Protein AF-A0AAN6V1J6-F1 (afdb_monomer_lite)

pLDDT: mean 75.25, std 19.44, range [23.47, 97.19]

Foldseek 3Di:
DDPVVVQVVVCVVPVDNDDDPDPDDDDDDDDDDDDDDDDDDDDDDDDDDDDDDDDDDDPPDDQFQAADPPDPLHHHPVVLLQLLQLLLLLLLVLLVVLVPDPQQFFPPPLQALQLLFDFFFFDDPDAFPDFFWWKWWFKWFWDDLCVVVPPPDDDDPPDPPDPPRIDTFAMDTFGFWDQDAFAAEEDPPDDQPPSHNCSQLQACLVLLQADAFADAFFADAAAPVPDDPDDPQEDEAEDEQPQDLLLNLQSRQSQDQDGRHHDDDPGGITGLLNYYHDDSRHYHYYYHPPDRPDDPDRDHDDDLVVVLVSSLSVCQFQVQLDGDPRHHRNNNLSVLLSLCRNLCVVVVHRFYGYDNDRRHTDPDDDDPDDDPRSVSSVVCSVCVSRSCSQSSGNLLLLQLQVLLQAFAPAALLSLLSNLVSSCVNVVPVDDLSSVLSSSCQFASSSSSNVSSDSNGHDPVLVNQQSNVCSQAVASDPPPDRSNQHDLVSCSGRVHARALLNDFQDDAPAPDDQADWAFLQNLLNLVVSVVSHPPLSSNAHYGHGDTDGPVPHDPVSNSCRNHGIGMGTAWMWIWHFDDADPVGTDTDIDTGRTDCVVPVDHDPPRDGPSDRRRDDDDSDDDDRRGRNSSLVNSLSSQVSPPDHDVCNVVDPSNVVVVVVVVD

Secondary structure (DSSP, 8-state):
--HHHHHHHHHHHH----------PPP--PPPP---PPPPP---------------------SB----SS-TTS--HHHHHHHHHHHHHHHHHHHHHHHHS-TT-PPTTTT-GGGG-SSPPPPPSS--SSSSEEEEEEEEE---TTGGG--SSPPPTT-----TTEEE---EEEE--BSS-EEEEEES-PPP-TT-HHHHHTTTHHHHH----SS---PPPEEGGG-PPP-TTEEEEE--TTS-HHHHHHHHHHT-SS-SS--SSSS--B-TT-EEE-SS-EEEEEE-SS-----SSPPPPPPHHHHHHHHHHHHHHTTSS---TTS--HHHHHHHHHHHHHHHHHTTPPPEEEPP---PPP---S-SS--STHHHHHHHHHTHHHHHHHHT-HHHHHHHHHTTS--TT-BGGGHHHHHHHHHHHHTT--SHHHHHHHHHHH-HHHHHHHHHHHHHS-HHHHHHHHHHHHHHS-SSTTS--S----HHHHHHHT---STTSSPP-S---TT-TTPEEEHHHHHHHHHHHTTT-TTGGG--SBPPSEEEGGGS-GGGHHHHHH----EEEEEEEEEEEEEETTEEEEEEEEE--HHHHHS----S-----------S--PPP---BSHHHHHHHHHHHHT-SSPPTTTTTSHHHHHHHHHTT-

Structure (mmCIF, N/CA/C/O backbone):
data_AF-A0AAN6V1J6-F1
#
_entry.id   AF-A0AAN6V1J6-F1
#
loop_
_atom_site.group_PDB
_atom_site.id
_atom_site.type_symbol
_atom_site.label_atom_id
_atom_site.label_alt_id
_atom_site.label_comp_id
_atom_site.label_asym_id
_atom_site.label_entity_id
_atom_site.label_seq_id
_atom_site.pdbx_PDB_ins_code
_atom_site.Cartn_x
_atom_site.Cartn_y
_atom_site.Cartn_z
_atom_site.occupancy
_atom_site.B_iso_or_equiv
_atom_site.auth_seq_id
_atom_site.auth_comp_id
_atom_site.auth_asym_id
_atom_site.auth_atom_id
_atom_site.pdbx_PDB_model_num
ATOM 1 N N . MET A 1 1 ? 39.664 -18.965 8.894 1.00 41.34 1 MET A N 1
ATOM 2 C CA . MET A 1 1 ? 38.906 -19.514 7.747 1.00 41.34 1 MET A CA 1
ATOM 3 C C . MET A 1 1 ? 37.528 -19.927 8.242 1.00 41.34 1 MET A C 1
ATOM 5 O O . MET A 1 1 ? 37.391 -20.153 9.440 1.00 41.34 1 MET A O 1
ATOM 9 N N . ASP A 1 2 ? 36.512 -19.949 7.377 1.00 45.25 2 ASP A N 1
ATOM 10 C CA . ASP A 1 2 ? 35.140 -20.309 7.770 1.00 45.25 2 ASP A CA 1
ATOM 11 C C . ASP A 1 2 ? 35.045 -21.827 8.046 1.00 45.25 2 ASP A C 1
ATOM 13 O O . ASP A 1 2 ? 35.352 -22.606 7.140 1.00 45.25 2 ASP A O 1
ATOM 17 N N . PRO A 1 3 ? 34.606 -22.280 9.239 1.00 42.19 3 PRO A N 1
ATOM 18 C CA . PRO A 1 3 ? 34.420 -23.705 9.524 1.00 42.19 3 PRO A CA 1
ATOM 19 C C . PRO A 1 3 ? 33.418 -24.401 8.583 1.00 42.19 3 PRO A C 1
ATOM 21 O O . PRO A 1 3 ? 33.482 -25.619 8.425 1.00 42.19 3 PRO A O 1
ATOM 24 N N . ARG A 1 4 ? 32.526 -23.663 7.904 1.00 46.84 4 ARG A N 1
ATOM 25 C CA . ARG A 1 4 ? 31.667 -24.224 6.845 1.00 46.84 4 ARG A CA 1
ATOM 26 C C . ARG A 1 4 ? 32.452 -24.610 5.594 1.00 46.84 4 ARG A C 1
ATOM 28 O O . ARG A 1 4 ? 32.089 -25.572 4.927 1.00 46.84 4 ARG A O 1
ATOM 35 N N . HIS A 1 5 ? 33.528 -23.890 5.277 1.00 54.06 5 HIS A N 1
ATOM 36 C CA . HIS A 1 5 ? 34.354 -24.180 4.107 1.00 54.06 5 HIS A CA 1
ATOM 37 C C . HIS A 1 5 ? 35.107 -25.507 4.281 1.00 54.06 5 HIS A C 1
ATOM 39 O O . HIS A 1 5 ? 35.110 -26.336 3.375 1.00 54.06 5 HIS A O 1
ATOM 45 N N . GLU A 1 6 ? 35.648 -25.770 5.476 1.00 60.19 6 GLU A N 1
ATOM 46 C CA . GLU A 1 6 ? 36.253 -27.071 5.799 1.00 60.19 6 GLU A CA 1
ATOM 47 C C . GLU A 1 6 ? 35.223 -28.211 5.824 1.00 60.19 6 GLU A C 1
ATOM 49 O O . GLU A 1 6 ? 35.531 -29.305 5.360 1.00 60.19 6 GLU A O 1
ATOM 54 N N . GLN A 1 7 ? 33.989 -27.968 6.285 1.00 56.66 7 GLN A N 1
ATOM 55 C CA . GLN A 1 7 ? 32.904 -28.961 6.218 1.00 56.66 7 GLN A CA 1
ATOM 56 C C . GLN A 1 7 ? 32.534 -29.328 4.774 1.00 56.66 7 GLN A C 1
ATOM 58 O O . GLN A 1 7 ? 32.394 -30.510 4.466 1.00 56.66 7 GLN A O 1
ATOM 63 N N . ILE A 1 8 ? 32.424 -28.338 3.882 1.00 54.94 8 ILE A N 1
ATOM 64 C CA . ILE A 1 8 ? 32.158 -28.561 2.453 1.00 54.94 8 ILE A CA 1
ATOM 65 C C . ILE A 1 8 ? 33.313 -29.347 1.814 1.00 54.94 8 ILE A C 1
ATOM 67 O O . ILE A 1 8 ? 33.073 -30.337 1.127 1.00 54.94 8 ILE A O 1
ATOM 71 N N . LEU A 1 9 ? 34.567 -28.973 2.090 1.00 57.09 9 LEU A N 1
ATOM 72 C CA . LEU A 1 9 ? 35.743 -29.690 1.584 1.00 57.09 9 LEU A CA 1
ATOM 73 C C . LEU A 1 9 ? 35.893 -31.106 2.163 1.00 57.09 9 LEU A C 1
ATOM 75 O O . LEU A 1 9 ? 36.427 -31.979 1.482 1.00 57.09 9 LEU A O 1
ATOM 79 N N . HIS A 1 10 ? 35.437 -31.352 3.394 1.00 54.56 10 HIS A N 1
ATOM 80 C CA . HIS A 1 10 ? 35.396 -32.694 3.973 1.00 54.56 10 HIS A CA 1
ATOM 81 C C . HIS A 1 10 ? 34.345 -33.557 3.269 1.00 54.56 10 HIS A C 1
ATOM 83 O O . HIS A 1 10 ? 34.697 -34.622 2.768 1.00 54.56 10 HIS A O 1
ATOM 89 N N . TRP A 1 11 ? 33.110 -33.060 3.129 1.00 53.00 11 TRP A N 1
ATOM 90 C CA . TRP A 1 11 ? 32.035 -33.758 2.416 1.00 53.00 11 TRP A CA 1
ATOM 91 C C . TRP A 1 11 ? 32.428 -34.107 0.972 1.00 53.00 11 TRP A C 1
ATOM 93 O O . TRP A 1 11 ? 32.285 -35.256 0.571 1.00 53.00 11 TRP A O 1
ATOM 103 N N . ILE A 1 12 ? 33.037 -33.173 0.231 1.00 53.38 12 ILE A N 1
ATOM 104 C CA . ILE A 1 12 ? 33.549 -33.414 -1.133 1.00 53.38 12 ILE A CA 1
ATOM 105 C C . ILE A 1 12 ? 34.603 -34.541 -1.182 1.00 53.38 12 ILE A C 1
ATOM 107 O O . ILE A 1 12 ? 34.749 -35.198 -2.210 1.00 53.38 12 ILE A O 1
ATOM 111 N N . ARG A 1 13 ? 35.356 -34.773 -0.097 1.00 54.16 13 ARG A N 1
ATOM 112 C CA . ARG A 1 13 ? 36.443 -35.770 -0.046 1.00 54.16 13 ARG A CA 1
ATOM 113 C C . ARG A 1 13 ? 36.024 -37.135 0.494 1.00 54.16 13 ARG A C 1
ATOM 115 O O . ARG A 1 13 ? 36.640 -38.122 0.111 1.00 54.16 13 ARG A O 1
ATOM 122 N N . THR A 1 14 ? 35.050 -37.197 1.400 1.00 71.12 14 THR A N 1
ATOM 123 C CA . THR A 1 14 ? 34.636 -38.448 2.070 1.00 71.12 14 THR A CA 1
ATOM 124 C C . THR A 1 14 ? 33.239 -38.917 1.682 1.00 71.12 14 THR A C 1
ATOM 126 O O . THR A 1 14 ? 32.895 -40.063 1.945 1.00 71.12 14 THR A O 1
ATOM 129 N N . ASN A 1 15 ? 32.430 -38.048 1.070 1.00 52.59 15 ASN A N 1
ATOM 130 C CA . ASN A 1 15 ? 30.993 -38.227 0.850 1.00 52.59 15 ASN A CA 1
ATOM 131 C C . ASN A 1 15 ? 30.164 -38.424 2.143 1.00 52.59 15 ASN A C 1
ATOM 133 O O . ASN A 1 15 ? 28.963 -38.679 2.077 1.00 52.59 15 ASN A O 1
ATOM 137 N N . GLU A 1 16 ? 30.768 -38.244 3.325 1.00 47.84 16 GLU A N 1
ATOM 138 C CA . GLU A 1 16 ? 30.107 -38.354 4.628 1.00 47.84 16 GLU A CA 1
ATOM 139 C C . GLU A 1 16 ? 29.673 -36.974 5.144 1.00 47.84 16 GLU A C 1
ATOM 141 O O . GLU A 1 16 ? 30.489 -36.074 5.361 1.00 47.84 16 GLU A O 1
ATOM 146 N N . TYR A 1 17 ? 28.370 -36.796 5.374 1.00 45.81 17 TYR A N 1
ATOM 147 C CA . TYR A 1 17 ? 27.807 -35.536 5.864 1.00 45.81 17 TYR A CA 1
ATOM 148 C C . TYR A 1 17 ? 27.673 -35.528 7.397 1.00 45.81 17 TYR A C 1
ATOM 150 O O . TYR A 1 17 ? 26.637 -35.886 7.960 1.00 45.81 17 TYR A O 1
ATOM 158 N N . ILE A 1 18 ? 28.736 -35.112 8.095 1.00 40.53 18 ILE A N 1
ATOM 159 C CA . ILE A 1 18 ? 28.777 -35.079 9.568 1.00 40.53 18 ILE A CA 1
ATOM 160 C C . ILE A 1 18 ? 28.357 -33.699 10.101 1.00 40.53 18 ILE A C 1
ATOM 162 O O . ILE A 1 18 ? 29.158 -32.763 10.180 1.00 40.53 18 ILE A O 1
ATOM 166 N N . VAL A 1 19 ? 27.104 -33.578 10.550 1.00 38.91 19 VAL A N 1
ATOM 167 C CA . VAL A 1 19 ? 26.598 -32.364 11.218 1.00 38.91 19 VAL A CA 1
ATOM 168 C C . VAL A 1 19 ? 27.124 -32.278 12.657 1.00 38.91 19 VAL A C 1
ATOM 170 O O . VAL A 1 19 ? 26.518 -32.804 13.589 1.00 38.91 19 VAL A O 1
ATOM 173 N N . LYS A 1 20 ? 28.232 -31.560 12.873 1.00 35.00 20 LYS A N 1
ATOM 174 C CA . LYS A 1 20 ? 28.691 -31.206 14.230 1.00 35.00 20 LYS A CA 1
ATOM 175 C C . LYS A 1 20 ? 27.884 -30.033 14.793 1.00 35.00 20 LYS A C 1
ATOM 177 O O . LYS A 1 20 ? 28.165 -28.871 14.502 1.00 35.00 20 LYS A O 1
ATOM 182 N N . THR A 1 21 ? 26.882 -30.330 15.621 1.00 38.94 21 THR A N 1
ATOM 183 C CA . THR A 1 21 ? 26.058 -29.329 16.321 1.00 38.94 21 THR A CA 1
ATOM 184 C C . THR A 1 21 ? 26.722 -28.792 17.596 1.00 38.94 21 THR A C 1
ATOM 186 O O . THR A 1 21 ? 26.161 -28.929 18.683 1.00 38.94 21 THR A O 1
ATOM 189 N N . ASP A 1 22 ? 27.884 -28.143 17.486 1.00 33.00 22 ASP A N 1
ATOM 190 C CA . ASP A 1 22 ? 28.559 -27.536 18.643 1.00 33.00 22 ASP A CA 1
ATOM 191 C C . ASP A 1 22 ? 28.364 -26.018 18.710 1.00 33.00 22 ASP A C 1
ATOM 193 O O . ASP A 1 22 ? 29.147 -25.206 18.215 1.00 33.00 22 ASP A O 1
ATOM 197 N N . TYR A 1 23 ? 27.290 -25.634 19.401 1.00 32.69 23 TYR A N 1
ATOM 198 C CA . TYR A 1 23 ? 27.031 -24.264 19.836 1.00 32.69 23 TYR A CA 1
ATOM 199 C C . TYR A 1 23 ? 27.952 -23.920 21.024 1.00 32.69 23 TYR A C 1
ATOM 201 O O . TYR A 1 23 ? 27.532 -23.922 22.187 1.00 32.69 23 TYR A O 1
ATOM 209 N N . VAL A 1 24 ? 29.226 -23.622 20.754 1.00 28.81 24 VAL A N 1
ATOM 210 C CA . VAL A 1 24 ? 30.141 -23.117 21.789 1.00 28.81 24 VAL A CA 1
ATOM 211 C C . VAL A 1 24 ? 29.635 -21.752 22.259 1.00 28.81 24 VAL A C 1
ATOM 213 O O . VAL A 1 24 ? 29.665 -20.765 21.525 1.00 28.81 24 VAL A O 1
ATOM 216 N N . LYS A 1 25 ? 29.138 -21.693 23.501 1.00 29.94 25 LYS A N 1
ATOM 217 C CA . LYS A 1 25 ? 28.739 -20.435 24.147 1.00 29.94 25 LYS A CA 1
ATOM 218 C C . LYS A 1 25 ? 29.939 -19.476 24.178 1.00 29.94 25 LYS A C 1
ATOM 220 O O . LYS A 1 25 ? 30.957 -19.857 24.761 1.00 29.94 25 LYS A O 1
ATOM 225 N N . PRO A 1 26 ? 29.824 -18.230 23.683 1.00 29.41 26 PRO A N 1
ATOM 226 C CA . PRO A 1 26 ? 30.823 -17.217 23.993 1.00 29.41 26 PRO A CA 1
ATOM 227 C C . PRO A 1 26 ? 30.875 -16.998 25.512 1.00 29.41 26 PRO A C 1
ATOM 229 O O . PRO A 1 26 ? 29.841 -16.994 26.195 1.00 29.41 26 PRO A O 1
ATOM 232 N N . ARG A 1 27 ? 32.092 -16.853 26.051 1.00 25.45 27 ARG A N 1
ATOM 233 C CA . ARG A 1 27 ? 32.313 -16.520 27.465 1.00 25.45 27 ARG A CA 1
ATOM 234 C C . ARG A 1 27 ? 31.642 -15.185 27.797 1.00 25.45 27 ARG A C 1
ATOM 236 O O . ARG A 1 27 ? 31.599 -14.274 26.977 1.00 25.45 27 ARG A O 1
ATOM 243 N N . LYS A 1 28 ? 31.139 -15.071 29.029 1.00 33.50 28 LYS A N 1
ATOM 244 C CA . LYS A 1 28 ? 30.711 -13.786 29.588 1.00 33.50 28 LYS A CA 1
ATOM 245 C C . LYS A 1 28 ? 31.947 -12.957 29.930 1.00 33.50 28 LYS A C 1
ATOM 247 O O . LYS A 1 28 ? 32.494 -13.118 31.016 1.00 33.50 28 LYS A O 1
ATOM 252 N N . GLU A 1 29 ? 32.315 -12.044 29.049 1.00 27.17 29 GLU A N 1
ATOM 253 C CA . GLU A 1 29 ? 33.086 -10.860 29.421 1.00 27.17 29 GLU A CA 1
ATOM 254 C C . GLU A 1 29 ? 32.120 -9.673 29.363 1.00 27.17 29 GLU A C 1
ATOM 256 O O . GLU A 1 29 ? 31.399 -9.482 28.382 1.00 27.17 29 GLU A O 1
ATOM 261 N N . GLY A 1 30 ? 31.973 -8.978 30.493 1.00 29.11 30 GLY A N 1
ATOM 262 C CA . GLY A 1 30 ? 31.036 -7.863 30.616 1.00 29.11 30 GLY A CA 1
ATOM 263 C C . GLY A 1 30 ? 31.607 -6.605 29.961 1.00 29.11 30 GLY A C 1
ATOM 264 O O . GLY A 1 30 ? 32.816 -6.393 30.054 1.00 29.11 30 GLY A O 1
ATOM 265 N N . PRO A 1 31 ? 30.780 -5.752 29.333 1.00 29.31 31 PRO A N 1
ATOM 266 C CA . PRO A 1 31 ? 31.264 -4.486 28.808 1.00 29.31 31 PRO A CA 1
ATOM 267 C C . PRO A 1 31 ? 31.690 -3.585 29.971 1.00 29.31 31 PRO A C 1
ATOM 269 O O . PRO A 1 31 ? 30.881 -3.251 30.840 1.00 29.31 31 PRO A O 1
ATOM 272 N N . ALA A 1 32 ? 32.963 -3.193 29.979 1.00 26.34 32 ALA A N 1
ATOM 273 C CA . ALA A 1 32 ? 33.431 -2.105 30.822 1.00 26.34 32 ALA A CA 1
ATOM 274 C C . ALA A 1 32 ? 32.737 -0.800 30.400 1.00 26.34 32 ALA A C 1
ATOM 276 O O . ALA A 1 32 ? 32.550 -0.539 29.209 1.00 26.34 32 ALA A O 1
ATOM 277 N N . LEU A 1 33 ? 32.352 0.010 31.385 1.00 27.91 33 LEU A N 1
ATOM 278 C CA . LEU A 1 33 ? 31.811 1.346 31.159 1.00 27.91 33 LEU A CA 1
ATOM 279 C C . LEU A 1 33 ? 32.892 2.229 30.525 1.00 27.91 33 LEU A C 1
ATOM 281 O O . LEU A 1 33 ? 33.957 2.414 31.110 1.00 27.91 33 LEU A O 1
ATOM 285 N N . ILE A 1 34 ? 32.595 2.796 29.357 1.00 26.91 34 ILE A N 1
ATOM 286 C CA . ILE A 1 34 ? 33.315 3.950 28.815 1.00 26.91 34 ILE A CA 1
ATOM 287 C C . ILE A 1 34 ? 32.282 5.062 28.663 1.00 26.91 34 ILE A C 1
ATOM 289 O O . ILE A 1 34 ? 31.473 5.053 27.734 1.00 26.91 34 ILE A O 1
ATOM 293 N N . ASP A 1 35 ? 32.293 5.995 29.612 1.00 24.30 35 ASP A N 1
ATOM 294 C CA . ASP A 1 35 ? 31.503 7.218 29.537 1.00 24.30 35 ASP A CA 1
ATOM 295 C C . ASP A 1 35 ? 32.035 8.104 28.406 1.00 24.30 35 ASP A C 1
ATOM 297 O O . ASP A 1 35 ? 33.170 8.582 28.450 1.00 24.30 35 ASP A O 1
ATOM 301 N N . VAL A 1 36 ? 31.195 8.363 27.403 1.00 26.59 36 VAL A N 1
ATOM 302 C CA . VAL A 1 36 ? 31.426 9.422 26.413 1.00 26.59 36 VAL A CA 1
ATOM 303 C C . VAL A 1 36 ? 30.482 10.577 26.757 1.00 26.59 36 VAL A C 1
ATOM 305 O O . VAL A 1 36 ? 29.268 10.438 26.581 1.00 26.59 36 VAL A O 1
ATOM 308 N N . PRO A 1 37 ? 30.985 11.707 27.289 1.00 24.98 37 PRO A N 1
ATOM 309 C CA . PRO A 1 37 ? 30.127 12.776 27.778 1.00 24.98 37 PRO A CA 1
ATOM 310 C C . PRO A 1 37 ? 29.466 13.537 26.625 1.00 24.98 37 PRO A C 1
ATOM 312 O O . PRO A 1 37 ? 30.131 14.105 25.757 1.00 24.98 37 PRO A O 1
ATOM 315 N N . VAL A 1 38 ? 28.136 13.609 26.667 1.00 27.23 38 VAL A N 1
ATOM 316 C CA . VAL A 1 38 ? 27.335 14.489 25.808 1.00 27.23 38 VAL A CA 1
ATOM 317 C C . VAL A 1 38 ? 27.693 15.944 26.121 1.00 27.23 38 VAL A C 1
ATOM 319 O O . VAL A 1 38 ? 27.443 16.418 27.229 1.00 27.23 38 VAL A O 1
ATOM 322 N N . ARG A 1 39 ? 28.259 16.672 25.149 1.00 24.20 39 ARG A N 1
ATOM 323 C CA . ARG A 1 39 ? 28.405 18.134 25.235 1.00 24.20 39 ARG A CA 1
ATOM 324 C C . ARG A 1 39 ? 27.140 18.838 24.718 1.00 24.20 39 ARG A C 1
ATOM 326 O O . ARG A 1 39 ? 26.533 18.347 23.766 1.00 24.20 39 ARG A O 1
ATOM 333 N N . PRO A 1 40 ? 26.725 19.955 25.340 1.00 25.05 40 PRO A N 1
ATOM 334 C CA . PRO A 1 40 ? 25.484 20.636 24.994 1.00 25.05 40 PRO A CA 1
ATOM 335 C C . PRO A 1 40 ? 25.623 21.507 23.740 1.00 25.05 40 PRO A C 1
ATOM 337 O O . PRO A 1 40 ? 26.701 22.011 23.427 1.00 25.05 40 PRO A O 1
ATOM 340 N N . VAL A 1 41 ? 24.492 21.715 23.065 1.00 27.69 41 VAL A N 1
ATOM 341 C CA . VAL A 1 41 ? 24.321 22.737 22.024 1.00 27.69 41 VAL A CA 1
ATOM 342 C C . VAL A 1 41 ? 24.401 24.121 22.671 1.00 27.69 41 VAL A C 1
ATOM 344 O O . VAL A 1 41 ? 23.766 24.349 23.701 1.00 27.69 41 VAL A O 1
ATOM 347 N N . VAL A 1 42 ? 25.161 25.034 22.065 1.00 25.42 42 VAL A N 1
ATOM 348 C CA . VAL A 1 42 ? 25.231 26.449 22.454 1.00 25.42 42 VAL A CA 1
ATOM 349 C C . VAL A 1 42 ? 25.114 27.298 21.191 1.00 25.42 42 VAL A C 1
ATOM 351 O O . VAL A 1 42 ? 25.887 27.109 20.253 1.00 25.42 42 VAL A O 1
ATOM 354 N N . ASP A 1 43 ? 24.150 28.217 21.176 1.00 26.81 43 ASP A N 1
ATOM 355 C CA . ASP A 1 43 ? 23.992 29.224 20.125 1.00 26.81 43 ASP A CA 1
ATOM 356 C C . ASP A 1 43 ? 25.074 30.311 20.236 1.00 26.81 43 ASP A C 1
ATOM 358 O O . ASP A 1 43 ? 25.315 30.833 21.326 1.00 26.81 43 ASP A O 1
ATOM 362 N N . ALA A 1 44 ? 25.661 30.725 19.109 1.00 24.95 44 ALA A N 1
ATOM 363 C CA . ALA A 1 44 ? 26.311 32.030 18.957 1.00 24.95 44 ALA A CA 1
ATOM 364 C C . ALA A 1 44 ? 26.413 32.427 17.472 1.00 24.95 44 ALA A C 1
ATOM 366 O O . ALA A 1 44 ? 26.403 31.576 16.584 1.00 24.95 44 ALA A O 1
ATOM 367 N N . ALA A 1 45 ? 26.487 33.733 17.212 1.00 23.47 45 ALA A N 1
ATOM 368 C CA . ALA A 1 45 ? 26.362 34.340 15.888 1.00 23.47 45 ALA A CA 1
ATOM 369 C C . ALA A 1 45 ? 27.695 34.894 15.335 1.00 23.47 45 ALA A C 1
ATOM 371 O O . ALA A 1 45 ? 28.588 35.196 16.116 1.00 23.47 45 ALA A O 1
ATOM 372 N N . VAL A 1 46 ? 27.737 35.094 14.006 1.00 27.42 46 VAL A N 1
ATOM 373 C CA . VAL A 1 46 ? 28.485 36.122 13.228 1.00 27.42 46 VAL A CA 1
ATOM 374 C C . VAL A 1 46 ? 29.981 36.361 13.539 1.00 27.42 46 VAL A C 1
ATOM 376 O O . VAL A 1 46 ? 30.333 36.858 14.603 1.00 27.42 46 VAL A O 1
ATOM 379 N N . GLY A 1 47 ? 30.846 36.189 12.527 1.00 24.25 47 GLY A N 1
ATOM 380 C CA . GLY A 1 47 ? 32.216 36.735 12.512 1.00 24.25 47 GLY A CA 1
ATOM 381 C C . GLY A 1 47 ? 33.098 36.185 11.379 1.00 24.25 47 GLY A C 1
ATOM 382 O O . GLY A 1 47 ? 33.223 34.974 11.250 1.00 24.25 47 GLY A O 1
ATOM 383 N N . ASP A 1 48 ? 33.673 37.088 10.580 1.00 23.50 48 ASP A N 1
ATOM 384 C CA . ASP A 1 48 ? 34.354 36.901 9.283 1.00 23.50 48 ASP A CA 1
ATOM 385 C C . ASP A 1 48 ? 35.591 35.971 9.190 1.00 23.50 48 ASP A C 1
ATOM 387 O O . ASP A 1 48 ? 36.270 35.664 10.167 1.00 23.50 48 ASP A O 1
ATOM 391 N N . ASP A 1 49 ? 35.893 35.622 7.930 1.00 24.69 49 ASP A N 1
ATOM 392 C CA . ASP A 1 49 ? 37.205 35.414 7.291 1.00 24.69 49 ASP A CA 1
ATOM 393 C C . ASP A 1 49 ? 38.348 34.687 8.028 1.00 24.69 49 ASP A C 1
ATOM 395 O O . ASP A 1 49 ? 39.092 35.257 8.826 1.00 24.69 49 ASP A O 1
ATOM 399 N N . SER A 1 50 ? 38.683 33.493 7.518 1.00 27.19 50 SER A N 1
ATOM 400 C CA . SER A 1 50 ? 40.054 33.238 7.043 1.00 27.19 50 SER A CA 1
ATOM 401 C C . SER A 1 50 ? 40.108 32.088 6.032 1.00 27.19 50 SER A C 1
ATOM 403 O O . SER A 1 50 ? 39.515 31.025 6.222 1.00 27.19 50 SER A O 1
ATOM 405 N N . SER A 1 51 ? 40.837 32.298 4.939 1.00 27.55 51 SER A N 1
ATOM 406 C CA . SER A 1 51 ? 41.006 31.338 3.849 1.00 27.55 51 SER A CA 1
ATOM 407 C C . SER A 1 51 ? 42.027 30.247 4.181 1.00 27.55 51 SER A C 1
ATOM 409 O O . SER A 1 51 ? 43.176 30.560 4.491 1.00 27.55 51 SER A O 1
ATOM 411 N N . CYS A 1 52 ? 41.675 28.976 3.971 1.00 25.19 52 CYS A N 1
ATOM 412 C CA . CYS A 1 52 ? 42.659 27.895 3.887 1.00 25.19 52 CYS A CA 1
ATOM 413 C C . CYS A 1 52 ? 42.261 26.879 2.806 1.00 25.19 52 CYS A C 1
ATOM 415 O O . CYS A 1 52 ? 41.512 25.933 3.041 1.00 25.19 52 CYS A O 1
ATOM 417 N N . SER A 1 53 ? 42.751 27.109 1.587 1.00 26.50 53 SER A N 1
ATOM 418 C CA . SER A 1 53 ? 42.506 26.229 0.442 1.00 26.50 53 SER A CA 1
ATOM 419 C C . SER A 1 53 ? 43.277 24.919 0.599 1.00 26.50 53 SER A C 1
ATOM 421 O O . SER A 1 53 ? 44.505 24.931 0.629 1.00 26.50 53 SER A O 1
ATOM 423 N N . THR A 1 54 ? 42.584 23.781 0.615 1.00 27.69 54 THR A N 1
ATOM 424 C CA . THR A 1 54 ? 43.202 22.469 0.364 1.00 27.69 54 THR A CA 1
ATOM 425 C C . THR A 1 54 ? 42.441 21.766 -0.749 1.00 27.69 54 THR A C 1
ATOM 427 O O . THR A 1 54 ? 41.322 21.292 -0.569 1.00 27.69 54 THR A O 1
ATOM 430 N N . ALA A 1 55 ? 43.046 21.747 -1.936 1.00 31.95 55 ALA A N 1
ATOM 431 C CA . ALA A 1 55 ? 42.454 21.136 -3.113 1.00 31.95 55 ALA A CA 1
ATOM 432 C C . ALA A 1 55 ? 42.348 19.616 -2.932 1.00 31.95 55 ALA A C 1
ATOM 434 O O . ALA A 1 55 ? 43.353 18.921 -2.796 1.00 31.95 55 ALA A O 1
ATOM 435 N N . SER A 1 56 ? 41.123 19.105 -2.983 1.00 28.64 56 SER A N 1
ATOM 436 C CA . SER A 1 56 ? 40.836 17.690 -3.203 1.00 28.64 56 SER A CA 1
ATOM 437 C C . SER A 1 56 ? 39.856 17.613 -4.365 1.00 28.64 56 SER A C 1
ATOM 439 O O . SER A 1 56 ? 38.758 18.155 -4.310 1.00 28.64 56 SER A O 1
ATOM 441 N N . SER A 1 57 ? 40.303 17.022 -5.472 1.00 28.94 57 SER A N 1
ATOM 442 C CA . SER A 1 57 ? 39.530 16.955 -6.706 1.00 28.94 57 SER A CA 1
ATOM 443 C C . SER A 1 57 ? 38.405 15.926 -6.582 1.00 28.94 57 SER A C 1
ATOM 445 O O . SER A 1 57 ? 38.596 14.754 -6.923 1.00 28.94 57 SER A O 1
ATOM 447 N N . SER A 1 58 ? 37.218 16.356 -6.154 1.00 30.70 58 SER A N 1
ATOM 448 C CA . SER A 1 58 ? 36.003 15.693 -6.614 1.00 30.70 58 SER A CA 1
ATOM 449 C C . SER A 1 58 ? 35.899 15.918 -8.123 1.00 30.70 58 SER A C 1
ATOM 451 O O . SER A 1 58 ? 36.045 17.032 -8.626 1.00 30.70 58 SER A O 1
ATOM 453 N N . THR A 1 59 ? 35.692 14.845 -8.884 1.00 34.69 59 THR A N 1
ATOM 454 C CA . THR A 1 59 ? 35.179 14.992 -10.247 1.00 34.69 59 THR A CA 1
ATOM 455 C C . THR A 1 59 ? 33.685 15.228 -10.102 1.00 34.69 59 THR A C 1
ATOM 457 O O . THR A 1 59 ? 32.919 14.275 -9.968 1.00 34.69 59 THR A O 1
ATOM 460 N N . ASP A 1 60 ? 33.296 16.502 -10.052 1.00 39.47 60 ASP A N 1
ATOM 461 C CA . ASP A 1 60 ? 31.902 16.922 -9.916 1.00 39.47 60 ASP A CA 1
ATOM 462 C C . ASP A 1 60 ? 31.100 16.435 -11.128 1.00 39.47 60 ASP A C 1
ATOM 464 O O . ASP A 1 60 ? 31.049 17.064 -12.188 1.00 39.47 60 ASP A O 1
ATOM 468 N N . LEU A 1 61 ? 30.486 15.260 -10.977 1.00 53.91 61 LEU A N 1
ATOM 469 C CA . LEU A 1 61 ? 29.521 14.752 -11.936 1.00 53.91 61 LEU A CA 1
ATOM 470 C C . LEU A 1 61 ? 28.345 15.734 -11.993 1.00 53.91 61 LEU A C 1
ATOM 472 O O . LEU A 1 61 ? 27.835 16.120 -10.939 1.00 53.91 61 LEU A O 1
ATOM 476 N N . PRO A 1 62 ? 27.878 16.128 -13.189 1.00 58.78 62 PRO A N 1
ATOM 477 C CA . PRO A 1 62 ? 26.812 17.109 -13.301 1.00 58.78 62 PRO A CA 1
ATOM 478 C C . PRO A 1 62 ? 25.535 16.590 -12.632 1.00 58.78 62 PRO A C 1
ATOM 480 O O . PRO A 1 62 ? 24.989 15.561 -13.024 1.00 58.78 62 PRO A O 1
ATOM 483 N N . ASP A 1 63 ? 25.005 17.348 -11.670 1.00 75.62 63 ASP A N 1
ATOM 484 C CA . ASP A 1 63 ? 23.742 17.038 -10.976 1.00 75.62 63 ASP A CA 1
ATOM 485 C C . ASP A 1 63 ? 22.519 16.977 -11.916 1.00 75.62 63 ASP A C 1
ATOM 487 O O . ASP A 1 63 ? 21.434 16.536 -11.521 1.00 75.62 63 ASP A O 1
ATOM 491 N N . ILE A 1 64 ? 22.682 17.424 -13.164 1.00 81.44 64 ILE A N 1
ATOM 492 C CA . ILE A 1 64 ? 21.649 17.540 -14.192 1.00 81.44 64 ILE A CA 1
ATOM 493 C C . ILE A 1 64 ? 21.770 16.381 -15.186 1.00 81.44 64 ILE A C 1
ATOM 495 O O . ILE A 1 64 ? 22.784 16.234 -15.869 1.00 81.44 64 ILE A O 1
ATOM 499 N N . LEU A 1 65 ? 20.690 15.612 -15.340 1.00 79.31 65 LEU A N 1
ATOM 500 C CA . LEU A 1 65 ? 20.564 14.579 -16.361 1.00 79.31 65 LEU A CA 1
ATOM 501 C C . LEU A 1 65 ? 20.539 15.220 -17.754 1.00 79.31 65 LEU A C 1
ATOM 503 O O . LEU A 1 65 ? 19.519 15.751 -18.197 1.00 79.31 65 LEU A O 1
ATOM 507 N N . SER A 1 66 ? 21.673 15.142 -18.439 1.00 80.56 66 SER A N 1
ATOM 508 C CA . SER A 1 66 ? 21.833 15.545 -19.835 1.00 80.56 66 SER A CA 1
ATOM 509 C C . SER A 1 66 ? 21.934 14.287 -20.690 1.00 80.56 66 SER A C 1
ATOM 511 O O . SER A 1 66 ? 22.655 13.363 -20.324 1.00 80.56 66 SER A O 1
ATOM 513 N N . GLY A 1 67 ? 21.197 14.221 -21.799 1.00 78.44 67 GLY A N 1
ATOM 514 C CA . GLY A 1 67 ? 21.225 13.040 -22.659 1.00 78.44 67 GLY A CA 1
ATOM 515 C C . GLY A 1 67 ? 22.552 12.911 -23.404 1.00 78.44 67 GLY A C 1
ATOM 516 O O . GLY A 1 67 ? 23.038 13.890 -23.968 1.00 78.44 67 GLY A O 1
ATOM 517 N N . ALA A 1 68 ? 23.105 11.701 -23.435 1.00 80.88 68 ALA A N 1
ATOM 518 C CA . ALA A 1 68 ? 24.342 11.370 -24.133 1.00 80.88 68 ALA A CA 1
ATOM 519 C C . ALA A 1 68 ? 24.051 10.281 -25.174 1.00 80.88 68 ALA A C 1
ATOM 521 O O . ALA A 1 68 ? 23.426 9.277 -24.853 1.00 80.88 68 ALA A O 1
ATOM 522 N N . ALA A 1 69 ? 24.449 10.496 -26.430 1.00 75.62 69 ALA A N 1
ATOM 523 C CA . ALA A 1 69 ? 24.211 9.527 -27.506 1.00 75.62 69 ALA A CA 1
ATOM 524 C C . ALA A 1 69 ? 25.200 8.350 -27.473 1.00 75.62 69 ALA A C 1
ATOM 526 O O . ALA A 1 69 ? 24.852 7.248 -27.890 1.00 75.62 69 ALA A O 1
ATOM 527 N N . ASP A 1 70 ? 26.401 8.593 -26.946 1.00 78.88 70 ASP A N 1
ATOM 528 C CA . ASP A 1 70 ? 27.521 7.648 -26.946 1.00 78.88 70 ASP A CA 1
ATOM 529 C C . ASP A 1 70 ? 27.661 6.868 -25.621 1.00 78.88 70 ASP A C 1
ATOM 531 O O . ASP A 1 70 ? 28.533 6.010 -25.496 1.00 78.88 70 ASP A O 1
ATOM 535 N N . ASP A 1 71 ? 26.812 7.148 -24.622 1.00 80.44 71 ASP A N 1
ATOM 536 C CA . ASP A 1 71 ? 26.822 6.477 -23.315 1.00 80.44 71 ASP A CA 1
ATOM 537 C C . ASP A 1 71 ? 25.681 5.441 -23.232 1.00 80.44 71 ASP A C 1
ATOM 539 O O . ASP A 1 71 ? 24.508 5.820 -23.227 1.00 80.44 71 ASP A O 1
ATOM 543 N N . PRO A 1 72 ? 25.972 4.130 -23.121 1.00 78.25 72 PRO A N 1
ATOM 544 C CA . PRO A 1 72 ? 24.943 3.092 -23.092 1.00 78.25 72 PRO A CA 1
ATOM 545 C C . PRO A 1 72 ? 24.100 3.075 -21.805 1.00 78.25 72 PRO A C 1
ATOM 547 O O . PRO A 1 72 ? 23.100 2.357 -21.762 1.00 78.25 72 PRO A O 1
ATOM 550 N N . LEU A 1 73 ? 24.480 3.807 -20.750 1.00 84.12 73 LEU A N 1
ATOM 551 C CA . LEU A 1 73 ? 23.738 3.900 -19.487 1.00 84.12 73 LEU A CA 1
ATOM 552 C C . LEU A 1 73 ? 22.817 5.127 -19.419 1.00 84.12 73 LEU A C 1
ATOM 554 O O . LEU A 1 73 ? 21.845 5.115 -18.655 1.00 84.12 73 LEU A O 1
ATOM 558 N N . ILE A 1 74 ? 23.078 6.163 -20.219 1.00 85.44 74 ILE A N 1
ATOM 559 C CA . ILE A 1 74 ? 22.329 7.424 -20.220 1.00 85.44 74 ILE A CA 1
ATOM 560 C C . ILE A 1 74 ? 21.407 7.467 -21.443 1.00 85.44 74 ILE A C 1
ATOM 562 O O . ILE A 1 74 ? 21.838 7.313 -22.576 1.00 85.44 74 ILE A O 1
ATOM 566 N N . ALA A 1 75 ? 20.109 7.689 -21.228 1.00 87.25 75 ALA A N 1
ATOM 567 C CA . ALA A 1 75 ? 19.162 7.810 -22.334 1.00 87.25 75 ALA A CA 1
ATOM 568 C C . ALA A 1 75 ? 19.392 9.094 -23.152 1.00 87.25 75 ALA A C 1
ATOM 570 O O . ALA A 1 75 ? 19.773 10.137 -22.614 1.00 87.25 75 ALA A O 1
ATOM 571 N N . ILE A 1 76 ? 19.083 9.055 -24.449 1.00 90.12 76 ILE A N 1
ATOM 572 C CA . ILE A 1 76 ? 19.205 10.230 -25.321 1.00 90.12 76 ILE A CA 1
ATOM 573 C C . ILE A 1 76 ? 18.189 11.323 -24.951 1.00 90.12 76 ILE A C 1
ATOM 575 O O . ILE A 1 76 ? 17.077 11.046 -24.491 1.00 90.12 76 ILE A O 1
ATOM 579 N N . THR A 1 77 ? 18.527 12.586 -25.228 1.00 89.31 77 THR A N 1
ATOM 580 C CA . THR A 1 77 ? 17.704 13.760 -24.868 1.00 89.31 77 THR A CA 1
ATOM 581 C C . THR A 1 77 ? 16.258 13.656 -25.364 1.00 89.31 77 THR A C 1
ATOM 583 O O . THR A 1 77 ? 15.327 13.988 -24.634 1.00 89.31 77 THR A O 1
ATOM 586 N N . ALA A 1 78 ? 16.041 13.118 -26.569 1.00 89.50 78 ALA A N 1
ATOM 587 C CA . ALA A 1 78 ? 14.705 12.948 -27.141 1.00 89.50 78 ALA A CA 1
ATOM 588 C C . ALA A 1 78 ? 13.801 11.988 -26.335 1.00 89.50 78 ALA A C 1
ATOM 590 O O . ALA A 1 78 ? 12.575 12.162 -26.332 1.00 89.50 78 ALA A O 1
ATOM 591 N N . GLU A 1 79 ? 14.391 10.997 -25.654 1.00 91.38 79 GLU A N 1
ATOM 592 C CA . GLU A 1 79 ? 13.691 10.047 -24.784 1.00 91.38 79 GLU A CA 1
ATOM 593 C C . GLU A 1 79 ? 13.465 10.602 -23.380 1.00 91.38 79 GLU A C 1
ATOM 595 O O . GLU A 1 79 ? 12.365 10.443 -22.851 1.00 91.38 79 GLU A O 1
ATOM 600 N N . ILE A 1 80 ? 14.456 11.306 -22.822 1.00 92.25 80 ILE A N 1
ATOM 601 C CA . ILE A 1 80 ? 14.334 12.071 -21.571 1.00 92.25 80 ILE A CA 1
ATOM 602 C C . ILE A 1 80 ? 13.142 13.033 -21.671 1.00 92.25 80 ILE A C 1
ATOM 604 O O . ILE A 1 80 ? 12.216 12.967 -20.861 1.00 92.25 80 ILE A O 1
ATOM 608 N N . GLU A 1 81 ? 13.107 13.857 -22.723 1.00 91.88 81 GLU A N 1
ATOM 609 C CA . GLU A 1 81 ? 11.988 14.760 -22.994 1.00 91.88 81 GLU A CA 1
ATOM 610 C C . GLU A 1 81 ? 10.664 14.007 -23.184 1.00 91.88 81 GLU A C 1
ATOM 612 O O . GLU A 1 81 ? 9.638 14.435 -22.658 1.00 91.88 81 GLU A O 1
ATOM 617 N N . ARG A 1 82 ? 10.659 12.892 -23.938 1.00 93.56 82 ARG A N 1
ATOM 618 C CA . ARG A 1 82 ? 9.445 12.090 -24.178 1.00 93.56 82 ARG A CA 1
ATOM 619 C C . ARG A 1 82 ? 8.844 11.624 -22.855 1.00 93.56 82 ARG A C 1
ATOM 621 O O . ARG A 1 82 ? 7.679 11.903 -22.600 1.00 93.56 82 ARG A O 1
ATOM 628 N N . VAL A 1 83 ? 9.636 10.958 -22.013 1.00 95.38 83 VAL A N 1
ATOM 629 C CA . VAL A 1 83 ? 9.165 10.407 -20.733 1.00 95.38 83 VAL A CA 1
ATOM 630 C C . VAL A 1 83 ? 8.716 11.519 -19.786 1.00 95.38 83 VAL A C 1
ATOM 632 O O . VAL A 1 83 ? 7.668 11.384 -19.156 1.00 95.38 83 VAL A O 1
ATOM 635 N N . PHE A 1 84 ? 9.436 12.646 -19.738 1.00 95.25 84 PHE A N 1
ATOM 636 C CA . PHE A 1 84 ? 9.019 13.804 -18.948 1.00 95.25 84 PHE A CA 1
ATOM 637 C C . PHE A 1 84 ? 7.675 14.384 -19.421 1.00 95.25 84 PHE A C 1
ATOM 639 O O . PHE A 1 84 ? 6.791 14.665 -18.610 1.00 95.25 84 PHE A O 1
ATOM 646 N N . HIS A 1 85 ? 7.483 14.561 -20.730 1.00 94.69 85 HIS A N 1
ATOM 647 C CA . HIS A 1 85 ? 6.244 15.126 -21.266 1.00 94.69 85 HIS A CA 1
ATOM 648 C C . HIS A 1 85 ? 5.051 14.178 -21.152 1.00 94.69 85 HIS A C 1
ATOM 650 O O . HIS A 1 85 ? 3.967 14.627 -20.780 1.00 94.69 85 HIS A O 1
ATOM 656 N N . ASP A 1 86 ? 5.247 12.890 -21.424 1.00 95.88 86 ASP A N 1
ATOM 657 C CA . ASP A 1 86 ? 4.206 11.868 -21.315 1.00 95.88 86 ASP A CA 1
ATOM 658 C C . ASP A 1 86 ? 3.793 11.657 -19.845 1.00 95.88 86 ASP A C 1
ATOM 660 O O . ASP A 1 86 ? 2.602 11.584 -19.531 1.00 95.88 86 ASP A O 1
ATOM 664 N N . GLY A 1 87 ? 4.749 11.673 -18.908 1.00 96.31 87 GLY A N 1
ATOM 665 C CA . GLY A 1 87 ? 4.462 11.679 -17.473 1.00 96.31 87 GLY A CA 1
ATOM 666 C C . GLY A 1 87 ? 3.690 12.926 -17.039 1.00 96.31 87 GLY A C 1
ATOM 667 O O . GLY A 1 87 ? 2.611 12.807 -16.450 1.00 96.31 87 GLY A O 1
ATOM 668 N N . ARG A 1 88 ? 4.145 14.126 -17.429 1.00 95.06 88 ARG A N 1
ATOM 669 C CA . ARG A 1 88 ? 3.444 15.381 -17.111 1.00 95.06 88 ARG A CA 1
ATOM 670 C C . ARG A 1 88 ? 2.021 15.376 -17.665 1.00 95.06 88 ARG A C 1
ATOM 672 O O . ARG A 1 88 ? 1.101 15.774 -16.954 1.00 95.06 88 ARG A O 1
ATOM 679 N N . ALA A 1 89 ? 1.814 14.911 -18.896 1.00 95.69 89 ALA A N 1
ATOM 680 C CA . ALA A 1 89 ? 0.489 14.808 -19.506 1.00 95.69 89 ALA A CA 1
ATOM 681 C C . ALA A 1 89 ? -0.412 13.802 -18.767 1.00 95.69 89 ALA A C 1
ATOM 683 O O . ALA A 1 89 ? -1.575 14.106 -18.500 1.00 95.69 89 ALA A O 1
ATOM 684 N N . THR A 1 90 ? 0.133 12.645 -18.378 1.00 96.69 90 THR A N 1
ATOM 685 C CA . THR A 1 90 ? -0.580 11.599 -17.625 1.00 96.69 90 THR A CA 1
ATOM 686 C C . THR A 1 90 ? -1.065 12.110 -16.269 1.00 96.69 90 THR A C 1
ATOM 688 O O . THR A 1 90 ? -2.252 12.009 -15.964 1.00 96.69 90 THR A O 1
ATOM 691 N N . TRP A 1 91 ? -0.185 12.725 -15.475 1.00 96.06 91 TRP A N 1
ATOM 692 C CA . TRP A 1 91 ? -0.553 13.239 -14.152 1.00 96.06 91 TRP A CA 1
ATOM 693 C C . TRP A 1 91 ? -1.415 14.506 -14.229 1.00 96.06 91 TRP 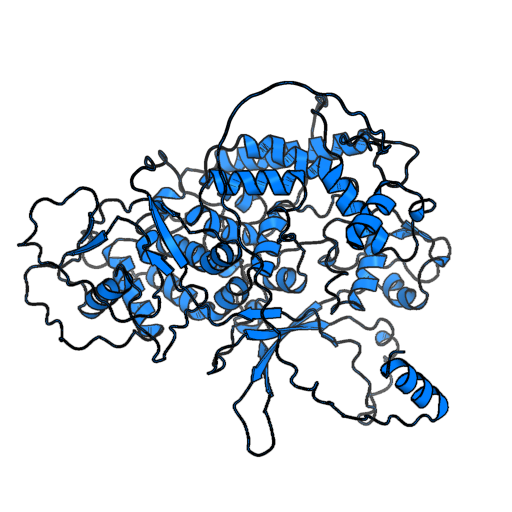A C 1
ATOM 695 O O . TRP A 1 91 ? -2.338 14.655 -13.433 1.00 96.06 91 TRP A O 1
ATOM 705 N N . THR A 1 92 ? -1.215 15.369 -15.233 1.00 95.44 92 THR A N 1
ATOM 706 C CA . THR A 1 92 ? -2.116 16.514 -15.482 1.00 95.44 92 THR A CA 1
ATOM 707 C C . THR A 1 92 ? -3.536 16.055 -15.829 1.00 95.44 92 THR A C 1
ATOM 709 O O . THR A 1 92 ? -4.499 16.691 -15.406 1.00 95.44 92 THR A O 1
ATOM 712 N N . ARG A 1 93 ? -3.690 14.953 -16.582 1.00 95.81 93 ARG A N 1
ATOM 713 C CA . ARG A 1 93 ? -5.003 14.344 -16.851 1.00 95.81 93 ARG A CA 1
ATOM 714 C C . ARG A 1 93 ? -5.667 13.892 -15.546 1.00 95.81 93 ARG A C 1
ATOM 716 O O . ARG A 1 93 ? -6.787 14.310 -15.287 1.00 95.81 93 ARG A O 1
ATOM 723 N N . LEU A 1 94 ? -4.958 13.122 -14.716 1.00 95.38 94 LEU A N 1
ATOM 724 C CA . LEU A 1 94 ? -5.482 12.617 -13.437 1.00 95.38 94 LEU A CA 1
ATOM 725 C C . LEU A 1 94 ? -5.909 13.750 -12.485 1.00 95.38 94 LEU A C 1
ATOM 727 O O . LEU A 1 94 ? -6.934 13.634 -11.820 1.00 95.38 94 LEU A O 1
ATOM 731 N N . VAL A 1 95 ? -5.162 14.862 -12.442 1.00 94.38 95 VAL A N 1
ATOM 732 C CA . VAL A 1 95 ? -5.541 16.065 -11.675 1.00 94.38 95 VAL A CA 1
ATOM 733 C C . VAL A 1 95 ? -6.848 16.671 -12.188 1.00 94.38 95 VAL A C 1
ATOM 735 O O . VAL A 1 95 ? -7.752 16.903 -11.390 1.00 94.38 95 VAL A O 1
ATOM 738 N N . LYS A 1 96 ? -6.993 16.859 -13.505 1.00 93.62 96 LYS A N 1
ATOM 739 C CA . LYS A 1 96 ? -8.226 17.402 -14.106 1.00 93.62 96 LYS A CA 1
ATOM 740 C C . LYS A 1 96 ? -9.433 16.486 -13.912 1.00 93.62 96 LYS A C 1
ATOM 742 O O . LYS A 1 96 ? -10.537 16.960 -13.660 1.00 93.62 96 LYS A O 1
ATOM 747 N N . GLU A 1 97 ? -9.232 15.175 -14.005 1.00 93.19 97 GLU A N 1
ATOM 748 C CA . GLU A 1 97 ? -10.270 14.186 -13.709 1.00 93.19 97 GLU A CA 1
ATOM 749 C C . GLU A 1 97 ? -10.680 14.267 -12.226 1.00 93.19 97 GLU A C 1
ATOM 751 O O . GLU A 1 97 ? -11.872 14.357 -11.933 1.00 93.19 97 GLU A O 1
ATOM 756 N N . ALA A 1 98 ? -9.726 14.370 -11.292 1.00 91.38 98 ALA A N 1
ATOM 757 C CA . ALA A 1 98 ? -9.995 14.546 -9.860 1.00 91.38 98 ALA A CA 1
ATOM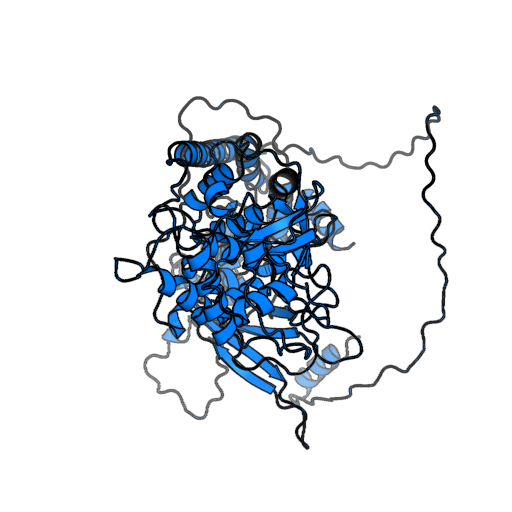 758 C C . ALA A 1 98 ? -10.738 15.854 -9.515 1.00 91.38 98 ALA A C 1
ATOM 760 O O . ALA A 1 98 ? -11.561 15.861 -8.591 1.00 91.38 98 ALA A O 1
ATOM 761 N N . GLU A 1 99 ? -10.459 16.937 -10.247 1.00 90.50 99 GLU A N 1
ATOM 762 C CA . GLU A 1 99 ? -11.156 18.232 -10.165 1.00 90.50 99 GLU A CA 1
ATOM 763 C C . GLU A 1 99 ? -12.583 18.160 -10.722 1.00 90.50 99 GLU A C 1
ATOM 765 O O . GLU A 1 99 ? -13.480 18.811 -10.193 1.00 90.50 99 GLU A O 1
ATOM 770 N N . SER A 1 100 ? -12.817 17.341 -11.754 1.00 91.00 100 SER A N 1
ATOM 771 C CA . SER A 1 100 ? -14.150 17.148 -12.346 1.00 91.00 100 SER A CA 1
ATOM 772 C C . SER A 1 100 ? -15.105 16.302 -11.489 1.00 91.00 100 SER A C 1
ATOM 774 O O . SER A 1 100 ? -16.317 16.323 -11.713 1.00 91.00 100 SER A O 1
ATOM 776 N N . LEU A 1 101 ? -14.585 15.563 -10.500 1.00 87.56 101 LEU A N 1
ATOM 777 C CA . LEU A 1 101 ? -15.399 14.748 -9.598 1.00 87.56 101 LEU A CA 1
ATOM 778 C C . LEU A 1 101 ? -16.165 15.620 -8.580 1.00 87.56 101 LEU A C 1
ATOM 780 O O . LEU A 1 101 ? -15.554 16.471 -7.922 1.00 87.56 101 LEU A O 1
ATOM 784 N N . PRO A 1 102 ? -17.475 15.370 -8.357 1.00 83.44 102 PRO A N 1
ATOM 785 C CA . PRO A 1 102 ? -18.261 16.085 -7.352 1.00 83.44 102 PRO A CA 1
ATOM 786 C C . PRO A 1 102 ? -17.636 16.025 -5.953 1.00 83.44 102 PRO A C 1
ATOM 788 O O . PRO A 1 102 ? -17.049 15.011 -5.571 1.00 83.44 102 PRO A O 1
ATOM 791 N N . LEU A 1 103 ? -17.815 17.086 -5.155 1.00 69.81 103 LEU A N 1
ATOM 792 C CA . LEU A 1 103 ? -17.121 17.292 -3.873 1.00 69.81 103 LEU A CA 1
ATOM 793 C C . LEU A 1 103 ? -17.192 16.108 -2.890 1.00 69.81 103 LEU A C 1
ATOM 795 O O . LEU A 1 103 ? -16.248 15.909 -2.134 1.00 69.81 103 LEU A O 1
ATOM 799 N N . HIS A 1 104 ? -18.227 15.268 -2.936 1.00 69.38 104 HIS A N 1
ATOM 800 C CA . HIS A 1 104 ? -18.412 14.154 -1.992 1.00 69.38 104 HIS A CA 1
ATOM 801 C C . HIS A 1 104 ? -18.385 12.756 -2.637 1.00 69.38 104 HIS A C 1
ATOM 803 O O . HIS A 1 104 ? -18.846 11.787 -2.034 1.00 69.38 104 HIS A O 1
ATOM 809 N N . VAL A 1 105 ? -17.860 12.647 -3.860 1.00 77.00 105 VAL A N 1
ATOM 810 C CA . VAL A 1 105 ? -17.792 11.397 -4.630 1.00 77.00 105 VAL A CA 1
ATOM 811 C C . VAL A 1 105 ? -16.340 10.921 -4.733 1.00 77.00 105 VAL A C 1
ATOM 813 O O . VAL A 1 105 ? -15.439 11.685 -5.084 1.00 77.00 105 VAL A O 1
ATOM 816 N N . LEU A 1 106 ? -16.114 9.647 -4.415 1.00 79.50 106 LEU A N 1
ATOM 817 C CA . LEU A 1 106 ? -14.908 8.909 -4.788 1.00 79.50 106 LEU A CA 1
ATOM 818 C C . LEU A 1 106 ? -15.142 8.210 -6.138 1.00 79.50 106 LEU A C 1
ATOM 820 O O . LEU A 1 106 ? -16.299 7.968 -6.492 1.00 79.50 106 LEU A O 1
ATOM 824 N N . PRO A 1 107 ? -14.085 7.840 -6.885 1.00 81.56 107 PRO A N 1
ATOM 825 C CA . PRO A 1 107 ? -14.247 6.996 -8.066 1.00 81.56 107 PRO A CA 1
ATOM 826 C C . PRO A 1 107 ? -15.016 5.705 -7.733 1.00 81.56 107 PRO A C 1
ATOM 828 O O . PRO A 1 107 ? -14.912 5.169 -6.626 1.00 81.56 107 PRO A O 1
ATOM 831 N N . THR A 1 108 ? -15.819 5.222 -8.680 1.00 76.12 108 THR A N 1
ATOM 832 C CA . THR A 1 108 ? -16.675 4.039 -8.502 1.00 76.12 108 THR A CA 1
ATOM 833 C C . THR A 1 108 ? -15.862 2.824 -8.040 1.00 76.12 108 THR A C 1
ATOM 835 O O . THR A 1 108 ? -14.748 2.608 -8.501 1.00 76.12 108 THR A O 1
ATOM 838 N N . GLY A 1 109 ? -16.407 2.034 -7.109 1.00 77.00 109 GLY A N 1
ATOM 839 C CA . GLY A 1 109 ? -15.732 0.854 -6.546 1.00 77.00 109 GLY A CA 1
ATOM 840 C C . GLY A 1 109 ? -14.735 1.145 -5.413 1.00 77.00 109 GLY A C 1
ATOM 841 O O . GLY A 1 109 ? -14.402 0.240 -4.657 1.00 77.00 109 GLY A O 1
ATOM 842 N N . CYS A 1 110 ? -14.324 2.399 -5.204 1.00 82.56 110 CYS A N 1
ATOM 843 C CA . CYS A 1 110 ? -13.295 2.754 -4.218 1.00 82.56 110 CYS A CA 1
ATOM 844 C C . CYS A 1 110 ? -13.760 2.835 -2.750 1.00 82.56 110 CYS A C 1
ATOM 846 O O . CYS A 1 110 ? -12.946 3.113 -1.874 1.00 82.56 110 CYS A O 1
ATOM 848 N N . ALA A 1 111 ? -15.053 2.673 -2.459 1.00 78.94 111 ALA A N 1
ATOM 849 C CA . ALA A 1 111 ? -15.598 2.912 -1.117 1.00 78.94 111 ALA A CA 1
ATOM 850 C C . ALA A 1 111 ? -15.499 1.704 -0.161 1.00 78.94 111 ALA A C 1
ATOM 852 O O . ALA A 1 111 ? -15.678 1.879 1.045 1.00 78.94 111 ALA A O 1
ATOM 853 N N . ASP A 1 112 ? -15.230 0.497 -0.672 1.00 87.75 112 ASP A N 1
ATOM 854 C CA . ASP A 1 112 ? -15.050 -0.714 0.137 1.00 87.75 112 ASP A CA 1
ATOM 855 C C . ASP A 1 112 ? -13.552 -0.997 0.367 1.00 87.75 112 ASP A C 1
ATOM 857 O O . ASP A 1 112 ? -12.829 -1.246 -0.599 1.00 87.75 112 ASP A O 1
ATOM 861 N N . PRO A 1 113 ? -13.062 -1.021 1.622 1.00 91.81 113 PRO A N 1
ATOM 862 C CA . PRO A 1 113 ? -11.698 -1.440 1.935 1.00 91.81 113 PRO A CA 1
ATOM 863 C C . PRO A 1 113 ? -11.324 -2.845 1.432 1.00 91.81 113 PRO A C 1
ATOM 865 O O . PRO A 1 113 ? -10.132 -3.123 1.295 1.00 91.81 113 PRO A O 1
ATOM 868 N N . SER A 1 114 ? -12.285 -3.729 1.121 1.00 92.94 114 SER A N 1
ATOM 869 C CA . SER A 1 114 ? -11.985 -5.103 0.680 1.00 92.94 114 SER A CA 1
ATOM 870 C C . SER A 1 114 ? -11.181 -5.164 -0.623 1.00 92.94 114 SER A C 1
ATOM 872 O O . SER A 1 114 ? -10.420 -6.109 -0.821 1.00 92.94 114 SER A O 1
ATOM 874 N N . ILE A 1 115 ? -11.228 -4.113 -1.453 1.00 93.50 115 ILE A N 1
ATOM 875 C CA . ILE A 1 115 ? -10.421 -3.991 -2.680 1.00 93.50 115 ILE A CA 1
ATOM 876 C C . ILE A 1 115 ? -8.906 -4.007 -2.403 1.00 93.50 115 ILE A C 1
ATOM 878 O O . ILE A 1 115 ? -8.121 -4.323 -3.297 1.00 93.50 115 ILE A O 1
ATOM 882 N N . MET A 1 116 ? -8.489 -3.688 -1.170 1.00 94.75 116 MET A N 1
ATOM 883 C CA . MET A 1 116 ? -7.092 -3.718 -0.712 1.00 94.75 116 MET A CA 1
ATOM 884 C C . MET A 1 116 ? -6.571 -5.148 -0.480 1.00 94.75 116 MET A C 1
ATOM 886 O O . MET A 1 116 ? -5.378 -5.325 -0.230 1.00 94.75 116 MET A O 1
ATOM 890 N N . LEU A 1 117 ? -7.453 -6.155 -0.506 1.00 95.31 117 LEU A N 1
ATOM 891 C CA . LEU A 1 117 ? -7.159 -7.547 -0.182 1.00 95.31 117 LEU A CA 1
ATOM 892 C C . LEU A 1 117 ? -7.372 -8.443 -1.417 1.00 95.31 117 LEU A C 1
ATOM 894 O O . LEU A 1 117 ? -8.495 -8.610 -1.885 1.00 95.31 117 LEU A O 1
ATOM 898 N N . GLN A 1 118 ? -6.304 -9.074 -1.904 1.00 95.00 118 GLN A N 1
ATOM 899 C CA . GLN A 1 118 ? -6.365 -10.226 -2.806 1.00 95.00 118 GLN A CA 1
ATOM 900 C C . GLN A 1 118 ? -5.959 -11.490 -2.042 1.00 95.00 118 GLN A C 1
ATOM 902 O O . GLN A 1 118 ? -6.813 -12.157 -1.474 1.00 95.00 118 GLN A O 1
ATOM 907 N N . ASP A 1 119 ? -4.665 -11.802 -1.959 1.00 96.50 119 ASP A N 1
ATOM 908 C CA . ASP A 1 119 ? -4.163 -13.020 -1.312 1.00 96.50 119 ASP A CA 1
ATOM 909 C C . ASP A 1 119 ? -3.416 -12.723 0.014 1.00 96.50 119 ASP A C 1
ATOM 911 O O . ASP A 1 119 ? -2.568 -13.500 0.449 1.00 96.50 119 ASP A O 1
ATOM 915 N N . VAL A 1 120 ? -3.742 -11.604 0.690 1.00 97.06 120 VAL A N 1
ATOM 916 C CA . VAL A 1 120 ? -3.272 -11.296 2.065 1.00 97.06 120 VAL A CA 1
ATOM 917 C C . VAL A 1 120 ? -3.594 -12.478 2.994 1.00 97.06 120 VAL A C 1
ATOM 919 O O . VAL A 1 120 ? -4.743 -12.915 2.995 1.00 97.06 120 VAL A O 1
ATOM 922 N N . PRO A 1 121 ? -2.668 -12.980 3.830 1.00 97.19 121 PRO A N 1
ATOM 923 C CA . PRO A 1 121 ? -2.960 -14.026 4.808 1.00 97.19 121 PRO A CA 1
ATOM 924 C C . PRO A 1 121 ? -3.661 -13.465 6.048 1.00 97.19 121 PRO A C 1
ATOM 926 O O . PRO A 1 121 ? -3.338 -12.372 6.512 1.00 97.19 121 PRO A O 1
ATOM 929 N N . ALA A 1 122 ? -4.563 -14.230 6.664 1.00 96.44 122 ALA A N 1
ATOM 930 C CA . ALA A 1 122 ? -5.069 -13.865 7.984 1.00 96.44 122 ALA A CA 1
ATOM 931 C C . ALA A 1 122 ? -3.965 -14.032 9.037 1.00 96.44 122 ALA A C 1
ATOM 933 O O . ALA A 1 122 ? -3.223 -15.015 9.016 1.00 96.44 122 ALA A O 1
ATOM 934 N N . LEU A 1 123 ? -3.899 -13.135 10.025 1.00 93.69 123 LEU A N 1
ATOM 935 C CA . LEU A 1 123 ? -3.177 -13.423 11.271 1.00 93.69 123 LEU A CA 1
ATOM 936 C C . LEU A 1 123 ? -3.701 -14.724 11.909 1.00 93.69 123 LEU A C 1
ATOM 938 O O . LEU A 1 123 ? -4.913 -14.953 11.856 1.00 93.69 123 LEU A O 1
ATOM 942 N N . PRO A 1 124 ? -2.866 -15.546 12.568 1.00 91.38 124 PRO A N 1
ATOM 943 C CA . PRO A 1 124 ? -3.308 -16.767 13.240 1.00 91.38 124 PRO A CA 1
ATOM 944 C C . PRO A 1 124 ? -4.437 -16.536 14.247 1.00 91.38 124 PRO A C 1
ATOM 946 O O . PRO A 1 124 ? -4.469 -15.521 14.942 1.00 91.38 124 PRO A O 1
ATOM 949 N N . ALA A 1 125 ? -5.340 -17.511 14.385 1.00 86.56 125 ALA A N 1
ATOM 950 C CA . ALA A 1 125 ? -6.467 -17.419 15.323 1.00 86.56 125 ALA A CA 1
ATOM 951 C C . ALA A 1 125 ? -6.030 -17.392 16.804 1.00 86.56 125 ALA A C 1
ATOM 953 O O . ALA A 1 125 ? -6.790 -16.962 17.671 1.00 86.56 125 ALA A O 1
ATOM 954 N N . ARG A 1 126 ? -4.805 -17.848 17.098 1.00 83.31 126 ARG A N 1
ATOM 955 C CA . ARG A 1 126 ? -4.149 -17.738 18.405 1.00 83.31 126 ARG A CA 1
ATOM 956 C C . ARG A 1 126 ? -2.752 -17.161 18.205 1.00 83.31 126 ARG A C 1
ATOM 958 O O . ARG A 1 126 ? -1.907 -17.790 17.571 1.00 83.31 126 ARG A O 1
ATOM 965 N N . LEU A 1 127 ? -2.517 -15.967 18.741 1.00 82.81 127 LEU A N 1
ATOM 966 C CA . LEU A 1 127 ? -1.193 -15.347 18.747 1.00 82.81 127 LEU A CA 1
ATOM 967 C C . LEU A 1 127 ? -0.314 -15.954 19.863 1.00 82.81 127 LEU A C 1
ATOM 969 O O . LEU A 1 127 ? -0.852 -16.464 20.848 1.00 82.81 127 LEU A O 1
ATOM 973 N N . PRO A 1 128 ? 1.027 -15.910 19.739 1.00 78.31 128 PRO A N 1
ATOM 974 C CA . PRO A 1 128 ? 1.939 -16.316 20.806 1.00 78.31 128 PRO A CA 1
ATOM 975 C C . PRO A 1 128 ? 1.668 -15.590 22.135 1.00 78.31 128 PRO A C 1
ATOM 977 O O . PRO A 1 128 ? 1.600 -14.367 22.175 1.00 78.31 128 PRO A O 1
ATOM 980 N N . GLU A 1 129 ? 1.603 -16.339 23.238 1.00 64.75 129 GLU A N 1
ATOM 981 C CA . GLU A 1 129 ? 1.315 -15.817 24.591 1.00 64.75 129 GLU A CA 1
ATOM 982 C C . GLU A 1 129 ? 2.427 -14.927 25.181 1.00 64.75 129 GLU A C 1
ATOM 984 O O . GLU A 1 129 ? 2.230 -14.263 26.195 1.00 64.75 129 GLU A O 1
ATOM 989 N N . LYS A 1 130 ? 3.628 -14.941 24.592 1.00 62.03 130 LYS A N 1
ATOM 990 C CA . LYS A 1 130 ? 4.800 -14.204 25.087 1.00 62.03 130 LYS A CA 1
ATOM 991 C C . LYS A 1 130 ? 5.170 -13.064 24.148 1.00 62.03 130 LYS A C 1
ATOM 993 O O . LYS A 1 130 ? 5.062 -13.211 22.933 1.00 62.03 130 LYS A O 1
ATOM 998 N N . ARG A 1 131 ? 5.721 -11.986 24.728 1.00 64.94 131 ARG A N 1
ATOM 999 C CA . ARG A 1 131 ? 6.413 -10.896 24.014 1.00 64.94 131 ARG A CA 1
ATOM 1000 C C . ARG A 1 131 ? 7.254 -11.456 22.864 1.00 64.94 131 ARG A C 1
ATOM 1002 O O . ARG A 1 131 ? 8.145 -12.272 23.102 1.00 64.94 131 ARG A O 1
ATOM 1009 N N . GLY A 1 132 ? 7.006 -10.994 21.643 1.00 70.75 132 GLY A N 1
ATOM 1010 C CA . GLY A 1 132 ? 7.771 -11.428 20.482 1.00 70.75 132 GLY A CA 1
ATOM 1011 C C . GLY A 1 132 ? 7.232 -10.904 19.157 1.00 70.75 132 GLY A C 1
ATOM 1012 O O . GLY A 1 132 ? 6.231 -10.186 19.104 1.00 70.75 132 GLY A O 1
ATOM 1013 N N . ALA A 1 133 ? 7.917 -11.304 18.090 1.00 82.44 133 ALA A N 1
ATOM 1014 C CA . ALA A 1 133 ? 7.463 -11.134 16.722 1.00 82.44 133 ALA A CA 1
ATOM 1015 C C . ALA A 1 133 ? 6.846 -12.443 16.211 1.00 82.44 133 ALA A C 1
ATOM 1017 O O . ALA A 1 133 ? 7.405 -13.525 16.411 1.00 82.44 133 ALA A O 1
ATOM 1018 N N . LEU A 1 134 ? 5.720 -12.343 15.509 1.00 90.31 134 LEU A N 1
ATOM 1019 C CA . LEU A 1 134 ? 5.233 -13.425 14.660 1.00 90.31 134 LEU A CA 1
ATOM 1020 C C . LEU A 1 134 ? 6.102 -13.470 13.395 1.00 90.31 134 LEU A C 1
ATOM 1022 O O . LEU A 1 134 ? 6.553 -12.434 12.912 1.00 90.31 134 LEU A O 1
ATOM 1026 N N . THR A 1 135 ? 6.381 -14.660 12.869 1.00 92.06 135 THR A N 1
ATOM 1027 C CA . THR A 1 135 ? 7.249 -14.834 11.694 1.00 92.06 135 THR A CA 1
ATOM 1028 C C . THR A 1 135 ? 6.532 -15.656 10.638 1.00 92.06 135 THR A C 1
ATOM 1030 O O . THR A 1 135 ? 5.899 -16.657 10.971 1.00 92.06 135 THR A O 1
ATOM 1033 N N . GLY A 1 136 ? 6.662 -15.263 9.372 1.00 93.81 136 GLY A N 1
ATOM 1034 C CA . GLY A 1 136 ? 6.135 -16.030 8.248 1.00 93.81 136 GLY A CA 1
ATOM 1035 C C . GLY A 1 136 ? 6.928 -15.843 6.958 1.00 93.81 136 GLY A C 1
ATOM 1036 O O . GLY A 1 136 ? 7.856 -15.029 6.903 1.00 93.81 136 GLY A O 1
ATOM 1037 N N . ARG A 1 137 ? 6.587 -16.633 5.939 1.00 94.94 137 ARG A N 1
ATOM 1038 C CA . ARG A 1 137 ? 7.154 -16.597 4.579 1.00 94.94 137 ARG A CA 1
ATOM 1039 C C . ARG A 1 137 ? 6.064 -16.946 3.567 1.00 94.94 137 ARG A C 1
ATOM 1041 O O . ARG A 1 137 ? 5.168 -17.727 3.901 1.00 94.94 137 ARG A O 1
ATOM 1048 N N . PRO A 1 138 ? 6.169 -16.445 2.328 1.00 95.81 138 PRO A N 1
ATOM 1049 C CA . PRO A 1 138 ? 5.355 -16.931 1.232 1.00 95.81 138 PRO A CA 1
ATOM 1050 C C . PRO A 1 138 ? 5.902 -18.282 0.748 1.00 95.81 138 PRO A C 1
ATOM 1052 O O . PRO A 1 138 ? 7.099 -18.569 0.889 1.00 95.81 138 PRO A O 1
ATOM 1055 N N . LEU A 1 139 ? 5.032 -19.088 0.151 1.00 95.19 139 LEU A N 1
ATOM 1056 C CA . LEU A 1 139 ? 5.407 -20.173 -0.744 1.00 95.19 139 LEU A CA 1
ATOM 1057 C C . LEU A 1 139 ? 5.009 -19.778 -2.169 1.00 95.19 139 LEU A C 1
ATOM 1059 O O . LEU A 1 139 ? 3.875 -19.350 -2.406 1.00 95.19 139 LEU A O 1
ATOM 1063 N N . TRP A 1 140 ? 5.955 -19.914 -3.087 1.00 93.88 140 TRP A N 1
ATOM 1064 C CA . TRP A 1 140 ? 5.799 -19.654 -4.510 1.00 93.88 140 TRP A CA 1
ATOM 1065 C C . TRP A 1 140 ? 5.875 -20.961 -5.281 1.00 93.88 140 TRP A C 1
ATOM 1067 O O . TRP A 1 140 ? 6.707 -21.805 -4.959 1.00 93.88 140 TRP A O 1
ATOM 1077 N N . TYR A 1 141 ? 5.050 -21.086 -6.310 1.00 92.25 141 TYR A N 1
ATOM 1078 C CA . TYR A 1 141 ? 5.176 -22.102 -7.336 1.00 92.25 141 TYR A CA 1
ATOM 1079 C C . TYR A 1 141 ? 5.974 -21.509 -8.500 1.00 92.25 141 TYR A C 1
ATOM 1081 O O . TYR A 1 141 ? 5.684 -20.405 -8.969 1.00 92.25 141 TYR A O 1
ATOM 1089 N N . VAL A 1 142 ? 7.013 -22.217 -8.924 1.00 87.81 142 VAL A N 1
ATOM 1090 C CA . VAL A 1 142 ? 7.872 -21.891 -10.061 1.00 87.81 142 VAL A CA 1
ATOM 1091 C C . VAL A 1 142 ? 7.891 -23.148 -10.930 1.00 87.81 142 VAL A C 1
ATOM 1093 O O . VAL A 1 142 ? 8.525 -24.124 -10.534 1.00 87.81 142 VAL A O 1
ATOM 1096 N N . PRO A 1 143 ? 7.189 -23.166 -12.079 1.00 82.19 143 PRO A N 1
ATOM 1097 C CA . PRO A 1 143 ? 7.163 -24.330 -12.951 1.00 82.19 143 PRO A CA 1
ATOM 1098 C C . PRO A 1 143 ? 8.574 -24.789 -13.322 1.00 82.19 143 PRO A C 1
ATOM 1100 O O . PRO A 1 143 ? 9.404 -23.983 -13.759 1.00 82.19 143 PRO A O 1
ATOM 1103 N N . ASP A 1 144 ? 8.822 -26.088 -13.183 1.00 78.50 144 ASP A N 1
ATOM 1104 C CA . ASP A 1 144 ? 9.987 -26.724 -13.785 1.00 78.50 144 ASP A CA 1
ATOM 1105 C C . ASP A 1 144 ? 9.719 -26.895 -15.295 1.00 78.50 144 ASP A C 1
ATOM 1107 O O . ASP A 1 144 ? 8.773 -27.597 -15.674 1.00 78.50 144 ASP A O 1
ATOM 1111 N N . PRO A 1 145 ? 10.507 -26.258 -16.182 1.00 70.25 145 PRO A N 1
ATOM 1112 C CA . PRO A 1 145 ? 10.345 -26.397 -17.621 1.00 70.25 145 PRO A CA 1
ATOM 1113 C C . PRO A 1 145 ? 10.619 -27.826 -18.094 1.00 70.25 145 PRO A C 1
ATOM 1115 O O . PRO A 1 145 ? 10.108 -28.200 -19.150 1.00 70.25 145 PRO A O 1
ATOM 1118 N N . GLU A 1 146 ? 11.409 -28.618 -17.365 1.00 67.88 146 GLU A N 1
ATOM 1119 C CA . GLU A 1 146 ? 11.819 -29.964 -17.762 1.00 67.88 146 GLU A CA 1
ATOM 1120 C C . GLU A 1 146 ? 10.792 -31.034 -17.365 1.00 67.88 146 GLU A C 1
ATOM 1122 O O . GLU A 1 146 ? 10.596 -31.969 -18.143 1.00 67.88 146 GLU A O 1
ATOM 1127 N N . ALA A 1 147 ? 10.057 -30.857 -16.259 1.00 62.56 147 ALA A N 1
ATOM 1128 C CA . ALA A 1 147 ? 9.009 -31.778 -15.793 1.00 62.56 147 ALA A CA 1
ATOM 1129 C C . ALA A 1 147 ? 7.963 -32.137 -16.869 1.00 62.56 147 ALA A C 1
ATOM 1131 O O . ALA A 1 147 ? 7.518 -33.280 -16.949 1.00 62.56 147 ALA A O 1
ATOM 1132 N N . ASN A 1 148 ? 7.637 -31.208 -17.777 1.00 52.53 148 ASN A N 1
ATOM 1133 C CA . ASN A 1 148 ? 6.737 -31.463 -18.912 1.00 52.53 148 ASN A CA 1
ATOM 1134 C C . ASN A 1 148 ? 7.313 -32.409 -19.993 1.00 52.53 148 ASN A C 1
ATOM 1136 O O . ASN A 1 148 ? 6.632 -32.681 -20.980 1.00 52.53 148 ASN A O 1
ATOM 1140 N N . ARG A 1 149 ? 8.550 -32.914 -19.853 1.00 52.81 149 ARG A N 1
ATOM 1141 C CA . ARG A 1 149 ? 9.059 -34.053 -20.643 1.00 52.81 149 ARG A CA 1
ATOM 1142 C C . ARG A 1 149 ? 8.637 -35.410 -20.071 1.00 52.81 149 ARG A C 1
ATOM 1144 O O . ARG A 1 149 ? 8.597 -36.369 -20.830 1.00 52.81 149 ARG A O 1
ATOM 1151 N N . ALA A 1 150 ? 8.314 -35.502 -18.780 1.00 47.09 150 ALA A N 1
ATOM 1152 C CA . ALA A 1 150 ? 8.009 -36.759 -18.085 1.00 47.09 150 ALA A CA 1
ATOM 1153 C C . ALA A 1 150 ? 6.550 -37.232 -18.274 1.00 47.09 150 ALA A C 1
ATOM 1155 O O . ALA A 1 150 ? 5.968 -37.880 -17.407 1.00 47.09 150 ALA A O 1
ATOM 1156 N N . GLY A 1 151 ? 5.939 -36.905 -19.414 1.00 46.91 151 GLY A N 1
ATOM 1157 C CA . GLY A 1 151 ? 4.617 -37.397 -19.784 1.00 46.91 151 GLY A CA 1
ATOM 1158 C C . GLY A 1 151 ? 4.678 -38.811 -20.353 1.00 46.91 151 GLY A C 1
ATOM 1159 O O . GLY A 1 151 ? 4.495 -38.945 -21.553 1.00 46.91 151 GLY A O 1
ATOM 1160 N N . ASP A 1 152 ? 4.960 -39.814 -19.508 1.00 45.88 152 ASP A N 1
ATOM 1161 C CA . ASP A 1 152 ? 4.499 -41.214 -19.678 1.00 45.88 152 ASP A CA 1
ATOM 1162 C C . ASP A 1 152 ? 4.919 -42.157 -18.525 1.00 45.88 152 ASP A C 1
ATOM 1164 O O . ASP A 1 152 ? 4.291 -43.199 -18.321 1.00 45.88 152 ASP A O 1
ATOM 1168 N N . GLU A 1 153 ? 5.924 -41.808 -17.714 1.00 49.31 153 GLU A N 1
ATOM 1169 C CA . GLU A 1 153 ? 6.335 -42.641 -16.574 1.00 49.31 153 GLU A CA 1
ATOM 1170 C C . GLU A 1 153 ? 5.600 -42.242 -15.285 1.00 49.31 153 GLU A C 1
ATOM 1172 O O . GLU A 1 153 ? 5.613 -41.088 -14.853 1.00 49.31 153 GLU A O 1
ATOM 1177 N N . LYS A 1 154 ? 4.928 -43.215 -14.651 1.00 44.53 154 LYS A N 1
ATOM 1178 C CA . LYS A 1 154 ? 4.291 -43.012 -13.340 1.00 44.53 154 LYS A CA 1
ATOM 1179 C C . LYS A 1 154 ? 5.363 -42.632 -12.310 1.00 44.53 154 LYS A C 1
ATOM 1181 O O . LYS A 1 154 ? 6.347 -43.362 -12.219 1.00 44.53 154 LYS A O 1
ATOM 1186 N N . PRO A 1 155 ? 5.154 -41.588 -11.487 1.00 46.31 155 PRO A N 1
ATOM 1187 C CA . PRO A 1 155 ? 6.114 -41.228 -10.452 1.00 46.31 155 PRO A CA 1
ATOM 1188 C C . PRO A 1 155 ? 6.292 -42.385 -9.464 1.00 46.31 155 PRO A C 1
ATOM 1190 O O . PRO A 1 155 ? 5.310 -42.907 -8.925 1.00 46.31 155 PRO A O 1
ATOM 1193 N N . ASP A 1 156 ? 7.545 -42.777 -9.235 1.00 45.75 156 ASP A N 1
ATOM 1194 C CA . ASP A 1 156 ? 7.907 -43.773 -8.232 1.00 45.75 156 ASP A CA 1
ATOM 1195 C C . ASP A 1 156 ? 7.629 -43.188 -6.831 1.00 45.75 156 ASP A C 1
ATOM 1197 O O . ASP A 1 156 ? 8.213 -42.167 -6.463 1.00 45.75 156 ASP A O 1
ATOM 1201 N N . PRO A 1 157 ? 6.748 -43.795 -6.013 1.00 46.47 157 PRO A N 1
ATOM 1202 C CA . PRO A 1 157 ? 6.439 -43.286 -4.679 1.00 46.47 157 PRO A CA 1
ATOM 1203 C C . PRO A 1 157 ? 7.599 -43.424 -3.673 1.00 46.47 157 PRO A C 1
ATOM 1205 O O . PRO A 1 157 ? 7.424 -43.050 -2.514 1.00 46.47 157 PRO A O 1
ATOM 1208 N N . THR A 1 158 ? 8.749 -43.981 -4.072 1.00 46.34 158 THR A N 1
ATOM 1209 C CA . THR A 1 158 ? 9.943 -44.159 -3.226 1.00 46.34 158 THR A CA 1
ATOM 1210 C C . THR A 1 158 ? 11.084 -43.185 -3.523 1.00 46.34 158 THR A C 1
ATOM 1212 O O . THR A 1 158 ? 12.029 -43.109 -2.738 1.00 46.34 158 THR A O 1
ATOM 1215 N N . SER A 1 159 ? 11.008 -42.400 -4.602 1.00 43.78 159 SER A N 1
ATOM 1216 C CA . SER A 1 159 ? 11.983 -41.338 -4.856 1.00 43.78 159 SER A CA 1
ATOM 1217 C C . SER A 1 159 ? 11.698 -40.114 -3.981 1.00 43.78 159 SER A C 1
ATOM 1219 O O . SER A 1 159 ? 10.679 -39.445 -4.173 1.00 43.78 159 SER A O 1
ATOM 1221 N N . ASP A 1 160 ? 12.633 -39.763 -3.091 1.00 39.06 160 ASP A N 1
ATOM 1222 C CA . ASP A 1 160 ? 12.705 -38.453 -2.421 1.00 39.06 160 ASP A CA 1
ATOM 1223 C C . ASP A 1 160 ? 13.074 -37.351 -3.442 1.00 39.06 160 ASP A C 1
ATOM 1225 O O . ASP A 1 160 ? 14.121 -36.700 -3.363 1.00 39.06 160 ASP A O 1
ATOM 1229 N N . HIS A 1 161 ? 12.222 -37.143 -4.451 1.00 44.84 161 HIS A N 1
ATOM 1230 C CA . HIS A 1 161 ? 12.338 -36.008 -5.355 1.00 44.84 161 HIS A CA 1
ATOM 1231 C C . HIS A 1 161 ? 12.103 -34.726 -4.555 1.00 44.84 161 HIS A C 1
ATOM 1233 O O . HIS A 1 161 ? 10.978 -34.392 -4.183 1.00 44.84 161 HIS A O 1
ATOM 1239 N N . LEU A 1 162 ? 13.196 -34.004 -4.297 1.00 50.69 162 LEU A N 1
ATOM 1240 C CA . LEU A 1 162 ? 13.161 -32.629 -3.816 1.00 50.69 162 LEU A CA 1
ATOM 1241 C C . LEU A 1 162 ? 12.256 -31.817 -4.745 1.00 50.69 162 LEU A C 1
ATOM 1243 O O . LEU A 1 162 ? 12.559 -31.647 -5.924 1.00 50.69 162 LEU A O 1
ATOM 1247 N N . ASP A 1 163 ? 11.139 -31.330 -4.210 1.00 61.66 163 ASP A N 1
ATOM 1248 C CA . ASP A 1 163 ? 10.163 -30.570 -4.982 1.00 61.66 163 ASP A CA 1
ATOM 1249 C C . ASP A 1 163 ? 10.678 -29.145 -5.238 1.00 61.66 163 ASP A C 1
ATOM 1251 O O . ASP A 1 163 ? 10.367 -28.186 -4.526 1.00 61.66 163 ASP A O 1
ATOM 1255 N N . PHE A 1 164 ? 11.518 -29.018 -6.267 1.00 68.44 164 PHE A N 1
ATOM 1256 C CA . PHE A 1 164 ? 12.088 -27.748 -6.711 1.00 68.44 164 PHE A CA 1
ATOM 1257 C C . PHE A 1 164 ? 11.032 -26.767 -7.244 1.00 68.44 164 PHE A C 1
ATOM 1259 O O . PHE A 1 164 ? 11.329 -25.577 -7.374 1.00 68.44 164 PHE A O 1
ATOM 1266 N N . GLN A 1 165 ? 9.801 -27.225 -7.514 1.00 83.69 165 GLN A N 1
ATOM 1267 C CA . GLN A 1 165 ? 8.736 -26.368 -8.029 1.00 83.69 165 GLN A CA 1
ATOM 1268 C C . GLN A 1 165 ? 8.159 -25.446 -6.947 1.00 83.69 165 GLN A C 1
ATOM 1270 O O . GLN A 1 165 ? 7.575 -24.415 -7.279 1.00 83.69 165 GLN A O 1
ATOM 1275 N N . TYR A 1 166 ? 8.346 -25.754 -5.656 1.00 89.62 166 TYR A N 1
ATOM 1276 C CA . TYR A 1 166 ? 7.865 -24.915 -4.554 1.00 89.62 166 TYR A CA 1
ATOM 1277 C C . TYR A 1 166 ? 9.006 -24.259 -3.777 1.00 89.62 166 TYR A C 1
ATOM 1279 O O . TYR A 1 166 ? 9.708 -24.874 -2.978 1.00 89.62 166 TYR A O 1
ATOM 1287 N N . SER A 1 167 ? 9.139 -22.945 -3.949 1.00 89.81 167 SER A N 1
ATOM 1288 C CA . SER A 1 167 ? 10.187 -22.142 -3.320 1.00 89.81 167 SER A CA 1
ATOM 1289 C C . SER A 1 167 ? 9.631 -21.183 -2.271 1.00 89.81 167 SER A C 1
ATOM 1291 O O . SER A 1 167 ? 8.725 -20.385 -2.517 1.00 89.81 167 SER A O 1
ATOM 1293 N N . HIS A 1 168 ? 10.211 -21.208 -1.070 1.00 91.81 168 HIS A N 1
ATOM 1294 C CA . HIS A 1 168 ? 9.944 -20.178 -0.067 1.00 91.81 168 HIS A CA 1
ATOM 1295 C C . HIS A 1 168 ? 10.529 -18.832 -0.493 1.00 91.81 168 HIS A C 1
ATOM 1297 O O . HIS A 1 168 ? 11.664 -18.773 -0.956 1.00 91.81 168 HIS A O 1
ATOM 1303 N N . GLY A 1 169 ? 9.791 -17.746 -0.255 1.00 92.12 169 GLY A N 1
ATOM 1304 C CA . GLY A 1 169 ? 10.315 -16.388 -0.422 1.00 92.12 169 GLY A CA 1
ATOM 1305 C C . GLY A 1 169 ? 10.831 -15.744 0.873 1.00 92.12 169 GLY A C 1
ATOM 1306 O O . GLY A 1 169 ? 10.964 -16.399 1.914 1.00 92.12 169 GLY A O 1
ATOM 1307 N N . ILE A 1 170 ? 11.089 -14.433 0.806 1.00 90.81 170 ILE A N 1
ATOM 1308 C CA . ILE A 1 170 ? 11.577 -13.596 1.918 1.00 90.81 170 ILE A CA 1
ATOM 1309 C C . ILE A 1 170 ? 10.763 -13.795 3.206 1.00 90.81 170 ILE A C 1
ATOM 1311 O O . ILE A 1 170 ? 9.528 -13.819 3.218 1.00 90.81 170 ILE A O 1
ATOM 1315 N N . ARG A 1 171 ? 11.486 -13.890 4.328 1.00 92.69 171 ARG A N 1
ATOM 1316 C CA . ARG A 1 171 ? 10.915 -13.956 5.679 1.00 92.69 171 ARG A CA 1
ATOM 1317 C C . ARG A 1 171 ? 10.442 -12.577 6.125 1.00 92.69 171 ARG A C 1
ATOM 1319 O O . ARG A 1 171 ? 11.196 -11.618 6.045 1.00 92.69 171 ARG A O 1
ATOM 1326 N N . LYS A 1 172 ? 9.231 -12.491 6.672 1.00 92.62 172 LYS A N 1
ATOM 1327 C CA . LYS A 1 172 ? 8.717 -11.271 7.314 1.00 92.62 172 LYS A CA 1
ATOM 1328 C C . LYS A 1 172 ? 8.527 -11.488 8.811 1.00 92.62 172 LYS A C 1
ATOM 1330 O O . LYS A 1 172 ? 8.146 -12.580 9.248 1.00 92.62 172 LYS A O 1
ATOM 1335 N N . HIS A 1 173 ? 8.782 -10.434 9.579 1.00 91.88 173 HIS A N 1
ATOM 1336 C CA . HIS A 1 173 ? 8.700 -10.413 11.037 1.00 91.88 173 HIS A CA 1
ATOM 1337 C C . HIS A 1 173 ? 7.718 -9.321 11.477 1.00 91.88 173 HIS A C 1
ATOM 1339 O O . HIS A 1 173 ? 7.886 -8.155 11.138 1.00 91.88 173 HIS A O 1
ATOM 1345 N N . PHE A 1 174 ? 6.689 -9.699 12.233 1.00 92.44 174 PHE A N 1
ATOM 1346 C CA . PHE A 1 174 ? 5.556 -8.845 12.592 1.00 92.44 174 PHE A CA 1
ATOM 1347 C C . PHE A 1 174 ? 5.584 -8.609 14.095 1.00 92.44 174 PHE A C 1
ATOM 1349 O O . PHE A 1 174 ? 5.357 -9.532 14.883 1.00 92.44 174 PHE A O 1
ATOM 1356 N N . GLN A 1 175 ? 5.881 -7.379 14.501 1.00 89.25 175 GLN A N 1
ATOM 1357 C CA . GLN A 1 175 ? 6.005 -7.026 15.909 1.00 89.25 175 GLN A CA 1
ATOM 1358 C C . GLN A 1 175 ? 4.623 -7.005 16.578 1.00 89.25 175 GLN A C 1
ATOM 1360 O O . GLN A 1 175 ? 3.781 -6.179 16.235 1.00 89.25 175 GLN A O 1
ATOM 1365 N N . LEU A 1 176 ? 4.383 -7.901 17.543 1.00 87.31 176 LEU A N 1
ATOM 1366 C CA . LEU A 1 176 ? 3.071 -8.021 18.199 1.00 87.31 176 LEU A CA 1
ATOM 1367 C C . LEU A 1 176 ? 2.848 -6.985 19.313 1.00 87.31 176 LEU A C 1
ATOM 1369 O O . LEU A 1 176 ? 1.706 -6.631 19.597 1.00 87.31 176 LEU A O 1
ATOM 1373 N N . CYS A 1 177 ? 3.929 -6.500 19.935 1.00 85.44 177 CYS A N 1
ATOM 1374 C CA . CYS A 1 177 ? 3.890 -5.620 21.106 1.00 85.44 177 CYS A CA 1
ATOM 1375 C C . CYS A 1 177 ? 4.946 -4.509 21.028 1.00 85.44 177 CYS A C 1
ATOM 1377 O O . CYS A 1 177 ? 6.081 -4.746 20.618 1.00 85.44 177 CYS A O 1
ATOM 1379 N N . PHE A 1 178 ? 4.607 -3.322 21.519 1.00 84.25 178 PHE A N 1
ATOM 1380 C CA . PHE A 1 178 ? 5.481 -2.154 21.624 1.00 84.25 178 PHE A CA 1
ATOM 1381 C C . PHE A 1 178 ? 5.508 -1.619 23.060 1.00 84.25 178 PHE A C 1
ATOM 1383 O O . PHE A 1 178 ? 4.560 -1.806 23.816 1.00 84.25 178 PHE A O 1
ATOM 1390 N N . SER A 1 179 ? 6.577 -0.908 23.426 1.00 83.38 179 SER A N 1
ATOM 1391 C CA . SER A 1 179 ? 6.784 -0.346 24.773 1.00 83.38 179 SER A CA 1
ATOM 1392 C C . SER A 1 179 ? 5.988 0.931 25.070 1.00 83.38 179 SER A C 1
ATOM 1394 O O . SER A 1 179 ? 5.937 1.366 26.218 1.00 83.38 179 SER A O 1
ATOM 1396 N N . LYS A 1 180 ? 5.399 1.558 24.045 1.00 84.44 180 LYS A N 1
ATOM 1397 C CA . LYS A 1 180 ? 4.580 2.776 24.142 1.00 84.44 180 LYS A CA 1
ATOM 1398 C C . LYS A 1 180 ? 3.411 2.703 23.147 1.00 84.44 180 LYS A C 1
ATOM 1400 O O . LYS A 1 180 ? 3.587 2.122 22.071 1.00 84.44 180 LYS A O 1
ATOM 1405 N N . PRO A 1 181 ? 2.242 3.289 23.448 1.00 85.94 181 PRO A N 1
ATOM 1406 C CA . PRO A 1 181 ? 1.181 3.502 22.467 1.00 85.94 181 PRO A CA 1
ATOM 1407 C C . PRO A 1 181 ? 1.515 4.684 21.541 1.00 85.94 181 PRO A C 1
ATOM 1409 O O . PRO A 1 181 ? 2.403 5.485 21.838 1.00 85.94 181 PRO A O 1
ATOM 1412 N N . VAL A 1 182 ? 0.799 4.801 20.423 1.00 86.94 182 VAL A N 1
ATOM 1413 C CA . VAL A 1 182 ? 0.895 5.946 19.507 1.00 86.94 182 VAL A CA 1
ATOM 1414 C C . VAL A 1 182 ? 0.270 7.179 20.164 1.00 86.94 182 VAL A C 1
ATOM 1416 O O . VAL A 1 182 ? -0.876 7.132 20.610 1.00 86.94 182 VAL A O 1
ATOM 1419 N N . GLY A 1 183 ? 1.016 8.282 20.232 1.00 86.12 183 GLY A N 1
ATOM 1420 C CA . GLY A 1 183 ? 0.495 9.564 20.700 1.00 86.12 183 GLY A CA 1
ATOM 1421 C C . GLY A 1 183 ? -0.190 10.316 19.563 1.00 86.12 183 GLY A C 1
ATOM 1422 O O . GLY A 1 183 ? 0.472 10.727 18.613 1.00 86.12 183 GLY A O 1
ATOM 1423 N N . CYS A 1 184 ? -1.499 10.515 19.663 1.00 86.25 184 CYS A N 1
ATOM 1424 C CA . CYS A 1 184 ? -2.293 11.237 18.675 1.00 86.25 184 CYS A CA 1
ATOM 1425 C C . CYS A 1 184 ? -2.620 12.651 19.159 1.00 86.25 184 CYS A C 1
ATOM 1427 O O . CYS A 1 184 ? -3.163 12.820 20.247 1.00 86.25 184 CYS A O 1
ATOM 1429 N N . ARG A 1 185 ? -2.360 13.667 18.335 1.00 85.62 185 ARG A N 1
ATOM 1430 C CA . ARG A 1 185 ? -2.647 15.073 18.649 1.00 85.62 185 ARG A CA 1
ATOM 1431 C C . ARG A 1 185 ? -3.960 15.510 18.009 1.00 85.62 185 ARG A C 1
ATOM 1433 O O . ARG A 1 185 ? -4.242 15.145 16.873 1.00 85.62 185 ARG A O 1
ATOM 1440 N N . ILE A 1 186 ? -4.724 16.351 18.699 1.00 80.31 186 ILE A N 1
ATOM 1441 C CA . ILE A 1 186 ? -5.875 17.059 18.121 1.00 80.31 186 ILE A CA 1
ATOM 1442 C C . ILE A 1 186 ? -5.496 18.536 17.994 1.00 80.31 186 ILE A C 1
ATOM 1444 O O . ILE A 1 186 ? -5.093 19.150 18.982 1.00 80.31 186 ILE A O 1
ATOM 1448 N N . HIS A 1 187 ? -5.607 19.112 16.795 1.00 72.69 187 HIS A N 1
ATOM 1449 C CA . HIS A 1 187 ? -5.308 20.530 16.570 1.00 72.69 187 HIS A CA 1
ATOM 1450 C C . HIS A 1 187 ? -6.564 21.396 16.700 1.00 72.69 187 HIS A C 1
ATOM 1452 O O . HIS A 1 187 ? -7.556 21.175 16.012 1.00 72.69 187 HIS A O 1
ATOM 1458 N N . ALA A 1 188 ? -6.497 22.425 17.550 1.00 56.00 188 ALA A N 1
ATOM 1459 C CA . ALA A 1 188 ? -7.589 23.382 17.752 1.00 56.00 188 ALA A CA 1
ATOM 1460 C C . ALA A 1 188 ? -7.717 24.443 16.640 1.00 56.00 188 ALA A C 1
ATOM 1462 O O . ALA A 1 188 ? -8.742 25.112 16.573 1.00 56.00 188 ALA A O 1
ATOM 1463 N N . ALA A 1 189 ? -6.680 24.605 15.809 1.00 44.22 189 ALA A N 1
ATOM 1464 C CA . ALA A 1 189 ? -6.480 25.771 14.943 1.00 44.22 189 ALA A CA 1
ATOM 1465 C C . ALA A 1 189 ? -6.304 25.445 13.447 1.00 44.22 189 ALA A C 1
ATOM 1467 O O . ALA A 1 189 ? -5.842 26.297 12.693 1.00 44.22 189 ALA A O 1
ATOM 1468 N N . GLN A 1 190 ? -6.662 24.238 12.990 1.00 45.66 190 GLN A N 1
ATOM 1469 C CA . GLN A 1 190 ? -6.945 24.085 11.561 1.00 45.66 190 GLN A CA 1
ATOM 1470 C C . GLN A 1 190 ? -8.286 24.780 11.291 1.00 45.66 190 GLN A C 1
ATOM 1472 O O . GLN A 1 190 ? -9.280 24.377 11.906 1.00 45.66 190 GLN A O 1
ATOM 1477 N N . PRO A 1 191 ? -8.352 25.801 10.412 1.00 39.06 191 PRO A N 1
ATOM 1478 C CA . PRO A 1 191 ? -9.643 26.227 9.900 1.00 39.06 191 PRO A CA 1
ATOM 1479 C C . PRO A 1 191 ? -10.311 25.010 9.243 1.00 39.06 191 PRO A C 1
ATOM 1481 O O . PRO A 1 191 ? -9.600 24.158 8.693 1.00 39.06 191 PRO A O 1
ATOM 1484 N N . PRO A 1 192 ? -11.648 24.887 9.294 1.00 43.16 192 PRO A N 1
ATOM 1485 C CA . PRO A 1 192 ? -12.328 23.893 8.480 1.00 43.16 192 PRO A CA 1
ATOM 1486 C C . PRO A 1 192 ? -11.876 24.093 7.030 1.00 43.16 192 PRO A C 1
ATOM 1488 O O . PRO A 1 192 ? -12.057 25.180 6.482 1.00 43.16 192 PRO A O 1
ATOM 1491 N N . LEU A 1 193 ? -11.250 23.069 6.437 1.00 44.53 193 LEU A N 1
ATOM 1492 C CA . LEU A 1 193 ? -10.963 23.053 5.003 1.00 44.53 193 LEU A CA 1
ATOM 1493 C C . LEU A 1 193 ? -12.299 23.292 4.303 1.00 44.53 193 LEU A C 1
ATOM 1495 O O . LEU A 1 193 ? -13.212 22.483 4.456 1.00 44.53 193 LEU A O 1
ATOM 1499 N N . HIS A 1 194 ? -12.441 24.444 3.651 1.00 39.91 194 HIS A N 1
ATOM 1500 C CA . HIS A 1 194 ? -13.720 24.843 3.082 1.00 39.91 194 HIS A CA 1
ATOM 1501 C C . HIS A 1 194 ? -14.127 23.824 2.012 1.00 39.91 194 HIS A C 1
ATOM 1503 O O . HIS A 1 194 ? -13.404 23.632 1.038 1.00 39.91 194 HIS A O 1
ATOM 1509 N N . ASP A 1 195 ? -15.293 23.210 2.216 1.00 49.34 195 ASP A N 1
ATOM 1510 C CA . ASP A 1 195 ? -16.011 22.390 1.234 1.00 49.34 195 ASP A CA 1
ATOM 1511 C C . ASP A 1 195 ? -15.320 21.084 0.780 1.00 49.34 195 ASP A C 1
ATOM 1513 O O . ASP A 1 195 ? -15.546 20.599 -0.329 1.00 49.34 195 ASP A O 1
ATOM 1517 N N . ASP A 1 196 ? -14.481 20.475 1.630 1.00 57.06 196 ASP A N 1
ATOM 1518 C CA . ASP A 1 196 ? -13.651 19.342 1.202 1.00 57.06 196 ASP A CA 1
ATOM 1519 C C . ASP A 1 196 ? -14.280 17.943 1.410 1.00 57.06 196 ASP A C 1
ATOM 1521 O O . ASP A 1 196 ? -14.884 17.631 2.439 1.00 57.06 196 ASP A O 1
ATOM 1525 N N . GLY A 1 197 ? -14.092 17.037 0.446 1.00 56.78 197 GLY A N 1
ATOM 1526 C CA . GLY A 1 197 ? -14.779 15.736 0.403 1.00 56.78 197 GLY A CA 1
ATOM 1527 C C . GLY A 1 197 ? -14.439 14.783 1.549 1.00 56.78 197 GLY A C 1
ATOM 1528 O O . GLY A 1 197 ? -15.314 14.095 2.083 1.00 56.78 197 GLY A O 1
ATOM 1529 N N . LEU A 1 198 ? -13.176 14.773 1.983 1.00 64.12 198 LEU A N 1
ATOM 1530 C CA . LEU A 1 198 ? -12.755 14.021 3.166 1.00 64.12 198 LEU A CA 1
ATOM 1531 C C . LEU A 1 198 ? -13.280 14.638 4.475 1.00 64.12 198 LEU A C 1
ATOM 1533 O O . LEU A 1 198 ? -13.364 13.923 5.471 1.00 64.12 198 LEU A O 1
ATOM 1537 N N . GLN A 1 199 ? -13.687 15.912 4.504 1.00 66.06 199 GLN A N 1
ATOM 1538 C CA . GLN A 1 199 ? -14.121 16.597 5.729 1.00 66.06 199 GLN A CA 1
ATOM 1539 C C . GLN A 1 199 ? -15.418 16.009 6.302 1.00 66.06 199 GLN A C 1
ATOM 1541 O O . GLN A 1 199 ? -15.517 15.789 7.510 1.00 66.06 199 GLN A O 1
ATOM 1546 N N . ALA A 1 200 ? -16.389 15.664 5.448 1.00 61.72 200 ALA A N 1
ATOM 1547 C CA . ALA A 1 200 ? -17.593 14.941 5.871 1.00 61.72 200 ALA A CA 1
ATOM 1548 C C . ALA A 1 200 ? -17.233 13.600 6.545 1.00 61.72 200 ALA A C 1
ATOM 1550 O O . ALA A 1 200 ? -17.802 13.227 7.572 1.00 61.72 200 ALA A O 1
ATOM 1551 N N . SER A 1 201 ? -16.201 12.938 6.016 1.00 67.56 201 SER A N 1
ATOM 1552 C CA . SER A 1 201 ? -15.637 11.681 6.522 1.00 67.56 201 SER A CA 1
ATOM 1553 C C . SER A 1 201 ? -14.812 11.860 7.812 1.00 67.56 201 SER A C 1
ATOM 1555 O O . SER A 1 201 ? -14.554 10.891 8.522 1.00 67.56 201 SER A O 1
ATOM 1557 N N . GLN A 1 202 ? -14.405 13.088 8.157 1.00 71.56 202 GLN A N 1
ATOM 1558 C CA . GLN A 1 202 ? -13.643 13.400 9.374 1.00 71.56 202 GLN A CA 1
ATOM 1559 C C . GLN A 1 202 ? -14.528 13.564 10.627 1.00 71.56 202 GLN A C 1
ATOM 1561 O O . GLN A 1 202 ? -14.004 13.675 11.742 1.00 71.56 202 GLN A O 1
ATOM 1566 N N . LYS A 1 203 ? -15.865 13.556 10.496 1.00 75.38 203 LYS A N 1
ATOM 1567 C CA . LYS A 1 203 ? -16.804 13.693 11.625 1.00 75.38 203 LYS A CA 1
ATOM 1568 C C . LYS A 1 203 ? -16.573 12.582 12.662 1.00 75.38 203 LYS A C 1
ATOM 1570 O O . LYS A 1 203 ? -16.869 11.420 12.418 1.00 75.38 203 LYS A O 1
ATOM 1575 N N . GLY A 1 204 ? -16.053 12.937 13.839 1.00 77.50 204 GLY A N 1
ATOM 1576 C CA . GLY A 1 204 ? -15.748 11.972 14.906 1.00 77.50 204 GLY A CA 1
ATOM 1577 C C . GLY A 1 204 ? -14.507 11.098 14.667 1.00 77.50 204 GLY A C 1
ATOM 1578 O O . GLY A 1 204 ? -14.247 10.206 15.473 1.00 77.50 204 GLY A O 1
ATOM 1579 N N . LEU A 1 205 ? -13.714 11.367 13.621 1.00 85.00 205 LEU A N 1
ATOM 1580 C CA . LEU A 1 205 ? -12.553 10.563 13.214 1.00 85.00 205 LEU A CA 1
ATOM 1581 C C . LEU A 1 205 ? -11.582 10.279 14.366 1.00 85.00 205 LEU A C 1
ATOM 1583 O O . LEU A 1 205 ? -11.176 9.134 14.544 1.00 85.00 205 LEU A O 1
ATOM 1587 N N . ALA A 1 206 ? -11.258 11.290 15.177 1.00 83.88 206 ALA A N 1
ATOM 1588 C CA . ALA A 1 206 ? -10.389 11.137 16.345 1.00 83.88 206 ALA A CA 1
ATOM 1589 C C . ALA A 1 206 ? -10.908 10.056 17.316 1.00 83.88 206 ALA A C 1
ATOM 1591 O O . ALA A 1 206 ? -10.154 9.176 17.718 1.00 83.88 206 ALA A O 1
ATOM 1592 N N . ILE A 1 207 ? -12.207 10.084 17.636 1.00 84.44 207 ILE A N 1
ATOM 1593 C CA . ILE A 1 207 ? -12.855 9.160 18.583 1.00 84.44 207 ILE A CA 1
ATOM 1594 C C . ILE A 1 207 ? -12.930 7.745 17.999 1.00 84.44 207 ILE A C 1
ATOM 1596 O O . ILE A 1 207 ? -12.669 6.776 18.701 1.00 84.44 207 ILE A O 1
ATOM 1600 N N . LEU A 1 208 ? -13.266 7.626 16.712 1.00 86.06 208 LEU A N 1
ATOM 1601 C CA . LEU A 1 208 ? -13.410 6.337 16.030 1.00 86.06 208 LEU A CA 1
ATOM 1602 C C . LEU A 1 208 ? -12.062 5.659 15.717 1.00 86.06 208 LEU A C 1
ATOM 1604 O O . LEU A 1 208 ? -12.002 4.435 15.604 1.00 86.06 208 LEU A O 1
ATOM 1608 N N . THR A 1 209 ? -10.989 6.441 15.556 1.00 82.25 209 THR A N 1
ATOM 1609 C CA . THR A 1 209 ? -9.645 5.934 15.220 1.00 82.25 209 THR A CA 1
ATOM 1610 C C . THR A 1 209 ? -8.828 5.581 16.463 1.00 82.25 209 THR A C 1
ATOM 1612 O O . THR A 1 209 ? -7.993 4.675 16.411 1.00 82.25 209 THR A O 1
ATOM 1615 N N . MET A 1 210 ? -9.057 6.270 17.589 1.00 76.50 210 MET A N 1
ATOM 1616 C CA . MET A 1 210 ? -8.423 5.937 18.866 1.00 76.50 210 MET A CA 1
ATOM 1617 C C . MET A 1 210 ? -8.779 4.505 19.276 1.00 76.50 210 MET A C 1
ATOM 1619 O O . MET A 1 210 ? -9.943 4.132 19.396 1.00 76.50 210 MET A O 1
ATOM 1623 N N . LYS A 1 211 ? -7.747 3.688 19.496 1.00 63.91 211 LYS A N 1
ATOM 1624 C CA . LYS A 1 211 ? -7.867 2.288 19.908 1.00 63.91 211 LYS A CA 1
ATOM 1625 C C . LYS A 1 211 ? -7.138 2.085 21.217 1.00 63.91 211 LYS A C 1
ATOM 1627 O O . LYS A 1 211 ? -5.994 2.503 21.361 1.00 63.91 211 LYS A O 1
ATOM 1632 N N . VAL A 1 212 ? -7.804 1.395 22.136 1.00 46.75 212 VAL A N 1
ATOM 1633 C CA . VAL A 1 212 ? -7.387 1.281 23.533 1.00 46.75 212 VAL A CA 1
ATOM 1634 C C . VAL A 1 212 ? -5.910 0.917 23.676 1.00 46.75 212 VAL A C 1
ATOM 1636 O O . VAL A 1 212 ? -5.432 -0.093 23.160 1.00 46.75 212 VAL A O 1
ATOM 1639 N N . ALA A 1 213 ? -5.215 1.752 24.437 1.00 40.59 213 ALA A N 1
ATOM 1640 C CA . ALA A 1 213 ? -3.906 1.472 24.983 1.00 40.59 213 ALA A CA 1
ATOM 1641 C C . ALA A 1 213 ? -4.007 0.943 26.424 1.00 40.59 213 ALA A C 1
ATOM 1643 O O . ALA A 1 213 ? -4.979 1.182 27.142 1.00 40.59 213 ALA A O 1
ATOM 1644 N N . TYR A 1 214 ? -2.943 0.270 26.853 1.00 44.00 214 TYR A N 1
ATOM 1645 C CA . TYR A 1 214 ? -2.829 -0.472 28.103 1.00 44.00 214 TYR A CA 1
ATOM 1646 C C . TYR A 1 214 ? -2.585 0.311 29.450 1.00 44.00 214 TYR A C 1
ATOM 1648 O O . TYR A 1 214 ? -1.404 0.480 29.743 1.00 44.00 214 TYR A O 1
ATOM 1656 N N . ALA A 1 215 ? -3.557 0.790 30.270 1.00 47.84 215 ALA A N 1
ATOM 1657 C CA . ALA A 1 215 ? -3.359 1.194 31.713 1.00 47.84 215 ALA A CA 1
ATOM 1658 C C . ALA A 1 215 ? -4.683 1.208 32.560 1.00 47.84 215 ALA A C 1
ATOM 1660 O O . ALA A 1 215 ? -5.546 0.405 32.268 1.00 47.84 215 ALA A O 1
ATOM 1661 N N . GLN A 1 216 ? -4.870 1.976 33.650 1.00 41.47 216 GLN A N 1
ATOM 1662 C CA . GLN A 1 216 ? -5.935 1.724 34.671 1.00 41.47 216 GLN A CA 1
ATOM 1663 C C . GLN A 1 216 ? -6.908 2.902 34.952 1.00 41.47 216 GLN A C 1
ATOM 1665 O O . GLN A 1 216 ? -7.490 2.988 36.035 1.00 41.47 216 GLN A O 1
ATOM 1670 N N . HIS A 1 217 ? -7.075 3.838 34.012 1.00 50.91 217 HIS A N 1
ATOM 1671 C CA . HIS A 1 217 ? -7.741 5.126 34.267 1.00 50.91 217 HIS A CA 1
ATOM 1672 C C . HIS A 1 217 ? -9.031 5.332 33.455 1.00 50.91 217 HIS A C 1
ATOM 1674 O O . HIS A 1 217 ? -9.102 4.980 32.279 1.00 50.91 217 HIS A O 1
ATOM 1680 N N . PHE A 1 218 ? -10.032 5.959 34.083 1.00 56.34 218 PHE A N 1
ATOM 1681 C CA . PHE A 1 218 ? -11.371 6.179 33.525 1.00 56.34 218 PHE A CA 1
ATOM 1682 C C . PHE A 1 218 ? -11.808 7.640 33.684 1.00 56.34 218 PHE A C 1
ATOM 1684 O O . PHE A 1 218 ? -11.582 8.251 34.729 1.00 56.34 218 PHE A O 1
ATOM 1691 N N . LEU A 1 219 ? -12.492 8.188 32.678 1.00 60.31 219 LEU A N 1
ATOM 1692 C CA . LEU A 1 219 ? -13.227 9.447 32.801 1.00 60.31 219 LEU A CA 1
ATOM 1693 C C . LEU A 1 219 ? -14.562 9.232 33.523 1.00 60.31 219 LEU A C 1
ATOM 1695 O O . LEU A 1 219 ? -15.410 8.476 33.043 1.00 60.31 219 LEU A O 1
ATOM 1699 N N . SER A 1 220 ? -14.800 9.972 34.603 1.00 65.25 220 SER A N 1
ATOM 1700 C CA . SER A 1 220 ? -16.136 10.090 35.195 1.00 65.25 220 SER A CA 1
ATOM 1701 C C . SER A 1 220 ? -17.061 10.875 34.248 1.00 65.25 220 SER A C 1
ATOM 1703 O O . SER A 1 220 ? -16.728 12.014 33.900 1.00 65.25 220 SER A O 1
ATOM 1705 N N . PRO A 1 221 ? -18.204 10.316 33.807 1.00 64.69 221 PRO A N 1
ATOM 1706 C CA . PRO A 1 221 ? -19.185 11.066 33.032 1.00 64.69 221 PRO A CA 1
ATOM 1707 C C . PRO A 1 221 ? -19.871 12.123 33.909 1.00 64.69 221 PRO A C 1
ATOM 1709 O O . PRO A 1 221 ? -19.979 11.977 35.126 1.00 64.69 221 PRO A O 1
ATOM 1712 N N . VAL A 1 222 ? -20.332 13.200 33.278 1.00 69.00 222 VAL A N 1
ATOM 1713 C CA . VAL A 1 222 ? -20.927 14.369 33.940 1.00 69.00 222 VAL A CA 1
ATOM 1714 C C . VAL A 1 222 ? -22.396 14.483 33.535 1.00 69.00 222 VAL A C 1
ATOM 1716 O O . VAL A 1 222 ? -22.722 14.354 32.355 1.00 69.00 222 VAL A O 1
ATOM 1719 N N . ALA A 1 223 ? -23.289 14.730 34.493 1.00 65.00 223 ALA A N 1
ATOM 1720 C CA . ALA A 1 223 ? -24.706 14.943 34.207 1.00 65.00 223 ALA A CA 1
ATOM 1721 C C . ALA A 1 223 ? -24.929 16.245 33.413 1.00 65.00 223 ALA A C 1
ATOM 1723 O O . ALA A 1 223 ? -24.255 17.250 33.642 1.00 65.00 223 ALA A O 1
ATOM 1724 N N . THR A 1 224 ? -25.920 16.280 32.519 1.00 60.94 224 THR A N 1
ATOM 1725 C CA . THR A 1 224 ? -26.281 17.508 31.779 1.00 60.94 224 THR A CA 1
ATOM 1726 C C . THR A 1 224 ? -26.651 18.685 32.687 1.00 60.94 224 THR A C 1
ATOM 1728 O O . THR A 1 224 ? -26.500 19.830 32.274 1.00 60.94 224 THR A O 1
ATOM 1731 N N . SER A 1 225 ? -27.123 18.420 33.909 1.00 50.91 225 SER A N 1
ATOM 1732 C CA . SER A 1 225 ? -27.528 19.426 34.901 1.00 50.91 225 SER A CA 1
ATOM 1733 C C . SER A 1 225 ? -26.367 20.153 35.592 1.00 50.91 225 SER A C 1
ATOM 1735 O O . SER A 1 225 ? -26.601 21.188 36.206 1.00 50.91 225 SER A O 1
ATOM 1737 N N . THR A 1 226 ? -25.127 19.657 35.495 1.00 56.38 226 THR A N 1
ATOM 1738 C CA . THR A 1 226 ? -23.937 20.264 36.130 1.00 56.38 226 THR A CA 1
ATOM 1739 C C . THR A 1 226 ? -22.998 20.961 35.135 1.00 56.38 226 THR A C 1
ATOM 1741 O O . THR A 1 226 ? -21.850 21.274 35.456 1.00 56.38 226 THR A O 1
ATOM 1744 N N . LEU A 1 227 ? -23.478 21.242 33.919 1.00 57.56 227 LEU A N 1
ATOM 1745 C CA . LEU A 1 227 ? -22.753 22.026 32.917 1.00 57.56 227 LEU A CA 1
ATOM 1746 C C . LEU A 1 227 ? -22.749 23.525 33.266 1.00 57.56 227 LEU A C 1
ATOM 1748 O O . LEU A 1 227 ? -23.660 24.259 32.896 1.00 57.56 227 LEU A O 1
ATOM 1752 N N . GLN A 1 228 ? -21.680 23.982 33.920 1.00 52.59 228 GLN A N 1
ATOM 1753 C CA . GLN A 1 228 ? -21.238 25.380 33.840 1.00 52.59 228 GLN A CA 1
ATOM 1754 C C . GLN A 1 228 ? -20.446 25.611 32.541 1.00 52.59 228 GLN A C 1
ATOM 1756 O O . GLN A 1 228 ? -19.825 24.672 32.025 1.00 52.59 228 GLN A O 1
ATOM 1761 N N . ASP A 1 229 ? -20.469 26.845 32.024 1.00 45.62 229 ASP A N 1
ATOM 1762 C CA . ASP A 1 229 ? -19.852 27.213 30.743 1.00 45.62 229 ASP A CA 1
ATOM 1763 C C . ASP A 1 229 ? -18.378 26.792 30.654 1.00 45.62 229 ASP A C 1
ATOM 1765 O O . ASP A 1 229 ? -17.552 27.061 31.529 1.00 45.62 229 ASP A O 1
ATOM 1769 N N . THR A 1 230 ? -18.051 26.065 29.585 1.00 50.84 230 THR A N 1
ATOM 1770 C CA . THR A 1 230 ? -16.768 25.367 29.457 1.00 50.84 230 THR A CA 1
ATOM 1771 C C . THR A 1 230 ? -15.645 26.235 28.904 1.00 50.84 230 THR A C 1
ATOM 1773 O O . THR A 1 230 ? -15.758 26.819 27.830 1.00 50.84 230 THR A O 1
ATOM 1776 N N . VAL A 1 231 ? -14.500 26.160 29.588 1.00 53.88 231 VAL A N 1
ATOM 1777 C CA . VAL A 1 231 ? -13.160 26.542 29.110 1.00 53.88 231 VAL A CA 1
ATOM 1778 C C . VAL A 1 231 ? -12.904 26.026 27.679 1.00 53.88 231 VAL A C 1
ATOM 1780 O O . VAL A 1 231 ? -13.232 24.878 27.371 1.00 53.88 231 VAL A O 1
ATOM 1783 N N . CYS A 1 232 ? -12.266 26.844 26.829 1.00 53.81 232 CYS A N 1
ATOM 1784 C CA . CYS A 1 232 ? -12.069 26.622 25.380 1.00 53.81 232 CYS A CA 1
ATOM 1785 C C . CYS A 1 232 ? -11.451 25.268 24.952 1.00 53.81 232 CYS A C 1
ATOM 1787 O O . CYS A 1 232 ? -11.621 24.848 23.798 1.00 53.81 232 CYS A O 1
ATOM 1789 N N . ASP A 1 233 ? -10.760 24.579 25.863 1.00 66.56 233 ASP A N 1
ATOM 1790 C CA . ASP A 1 233 ? -9.943 23.389 25.590 1.00 66.56 233 ASP A CA 1
ATOM 1791 C C . ASP A 1 233 ? -10.645 22.044 25.867 1.00 66.56 233 ASP A C 1
ATOM 1793 O O . ASP A 1 233 ? -9.997 20.999 25.977 1.00 66.56 233 ASP A O 1
ATOM 1797 N N . MET A 1 234 ? -11.978 22.034 25.976 1.00 74.88 234 MET A N 1
ATOM 1798 C CA . MET A 1 234 ? -12.747 20.822 26.282 1.00 74.88 234 MET A CA 1
ATOM 1799 C C . MET A 1 234 ? -13.633 20.351 25.121 1.00 74.88 234 MET A C 1
ATOM 1801 O O . MET A 1 234 ? -14.421 21.114 24.567 1.00 74.88 234 MET A O 1
ATOM 1805 N N . ILE A 1 235 ? -13.547 19.062 24.780 1.00 78.44 235 ILE A N 1
ATOM 1806 C CA . ILE A 1 235 ? -14.416 18.395 23.801 1.00 78.44 235 ILE A CA 1
ATOM 1807 C C . ILE A 1 235 ? -15.500 17.632 24.570 1.00 78.44 235 ILE A C 1
ATOM 1809 O O . ILE A 1 235 ? -15.210 16.651 25.255 1.00 78.44 235 ILE A O 1
ATOM 1813 N N . SER A 1 236 ? -16.753 18.078 24.460 1.00 81.69 236 SER A N 1
ATOM 1814 C CA . SER A 1 236 ? -17.893 17.450 25.143 1.00 81.69 236 SER A CA 1
ATOM 1815 C C . SER A 1 236 ? -18.645 16.484 24.226 1.00 81.69 236 SER A C 1
ATOM 1817 O O . SER A 1 236 ? -19.191 16.895 23.204 1.00 81.69 236 SER A O 1
ATOM 1819 N N . LEU A 1 237 ? -18.717 15.213 24.620 1.00 84.50 237 LEU A N 1
ATOM 1820 C CA . LEU A 1 237 ? -19.456 14.155 23.934 1.00 84.50 237 LEU A CA 1
ATOM 1821 C C . LEU A 1 237 ? -20.818 13.958 24.618 1.00 84.50 237 LEU A C 1
ATOM 1823 O O . LEU A 1 237 ? -20.880 13.389 25.708 1.00 84.50 237 LEU A O 1
ATOM 1827 N N . LYS A 1 238 ? -21.902 14.452 24.007 1.00 85.62 238 LYS A N 1
ATOM 1828 C CA . LYS A 1 238 ? -23.264 14.377 24.565 1.00 85.62 238 LYS A CA 1
ATOM 1829 C C . LYS A 1 238 ? -23.950 13.076 24.151 1.00 85.62 238 LYS A C 1
ATOM 1831 O O . LYS A 1 238 ? -24.336 12.939 22.996 1.00 85.62 238 LYS A O 1
ATOM 1836 N N . LEU A 1 239 ? -24.139 12.153 25.091 1.00 85.69 239 LEU A N 1
ATOM 1837 C CA . LEU A 1 239 ? -24.847 10.893 24.856 1.00 85.69 239 LEU A CA 1
ATOM 1838 C C . LEU A 1 239 ? -26.354 11.038 25.156 1.00 85.69 239 LEU A C 1
ATOM 1840 O O . LEU A 1 239 ? -26.721 11.713 26.120 1.00 85.69 239 LEU A O 1
ATOM 1844 N N . PRO A 1 240 ? -27.244 10.432 24.346 1.00 85.31 240 PRO A N 1
ATOM 1845 C CA . PRO A 1 240 ? -28.684 10.428 24.599 1.00 85.31 240 PRO A CA 1
ATOM 1846 C C . PRO A 1 240 ? -29.070 9.431 25.706 1.00 85.31 240 PRO A C 1
ATOM 1848 O O . PRO A 1 240 ? -28.305 8.527 26.030 1.00 85.31 240 PRO A O 1
ATOM 1851 N N . ALA A 1 241 ? -30.294 9.540 26.239 1.00 80.31 241 ALA A N 1
ATOM 1852 C CA . ALA A 1 241 ? -30.798 8.656 27.305 1.00 80.31 241 ALA A CA 1
ATOM 1853 C C . ALA A 1 241 ? -30.876 7.171 26.914 1.00 80.31 241 ALA A C 1
ATOM 1855 O O . ALA A 1 241 ? -30.791 6.303 27.772 1.00 80.31 241 ALA A O 1
ATOM 1856 N N . PHE A 1 242 ? -30.987 6.872 25.618 1.00 82.44 242 PHE A N 1
ATOM 1857 C CA . PHE A 1 242 ? -30.991 5.503 25.100 1.00 82.44 242 PHE A CA 1
ATOM 1858 C C . PHE A 1 242 ? -29.586 4.912 24.863 1.00 82.44 242 PHE A C 1
ATOM 1860 O O . PHE A 1 242 ? -29.484 3.793 24.365 1.00 82.44 242 PHE A O 1
ATOM 1867 N N . ALA A 1 243 ? -28.504 5.636 25.182 1.00 85.81 243 ALA A N 1
ATOM 1868 C CA . ALA A 1 243 ? -27.145 5.098 25.106 1.00 85.81 243 ALA A CA 1
ATOM 1869 C C . ALA A 1 243 ? -26.904 4.064 26.217 1.00 85.81 243 ALA A C 1
ATOM 1871 O O . ALA A 1 243 ? -27.206 4.303 27.387 1.00 85.81 243 ALA A O 1
ATOM 1872 N N . SER A 1 244 ? -26.327 2.916 25.868 1.00 88.19 244 SER A N 1
ATOM 1873 C CA . SER A 1 244 ? -26.143 1.816 26.808 1.00 88.19 244 SER A CA 1
ATOM 1874 C C . SER A 1 244 ? -25.093 2.149 27.884 1.00 88.19 244 SER A C 1
ATOM 1876 O O . SER A 1 244 ? -24.058 2.760 27.590 1.00 88.19 244 SER A O 1
ATOM 1878 N N . PRO A 1 245 ? -25.261 1.683 29.139 1.00 83.88 245 PRO A N 1
ATOM 1879 C CA . PRO A 1 245 ? -24.229 1.828 30.172 1.00 83.88 245 PRO A CA 1
ATOM 1880 C C . PRO A 1 245 ? -22.886 1.193 29.783 1.00 83.88 245 PRO A C 1
ATOM 1882 O O . PRO A 1 245 ? -21.829 1.632 30.234 1.00 83.88 245 PRO A O 1
ATOM 1885 N N . ALA A 1 246 ? -22.908 0.174 28.916 1.00 85.25 246 ALA A N 1
ATOM 1886 C CA . ALA A 1 246 ? -21.704 -0.429 28.359 1.00 85.25 246 ALA A CA 1
ATOM 1887 C C . ALA A 1 246 ? -20.976 0.518 27.387 1.00 85.25 246 ALA A C 1
ATOM 1889 O O . ALA A 1 246 ? -19.750 0.607 27.452 1.00 85.25 246 ALA A O 1
ATOM 1890 N N . LEU A 1 247 ? -21.707 1.266 26.549 1.00 86.44 247 LEU A N 1
ATOM 1891 C CA . LEU A 1 247 ? -21.141 2.290 25.668 1.00 86.44 247 LEU A CA 1
ATOM 1892 C C . LEU A 1 247 ? -20.524 3.442 26.470 1.00 86.44 247 LEU A C 1
ATOM 1894 O O . LEU A 1 247 ? -19.387 3.823 26.194 1.00 86.44 247 LEU A O 1
ATOM 1898 N N . VAL A 1 248 ? -21.225 3.947 27.495 1.00 85.88 248 VAL A N 1
ATOM 1899 C CA . VAL A 1 248 ? -20.706 5.004 28.388 1.00 85.88 248 VAL A CA 1
ATOM 1900 C C . VAL A 1 248 ? -19.382 4.566 29.022 1.00 85.88 248 VAL A C 1
ATOM 1902 O O . VAL A 1 248 ? -18.374 5.253 28.868 1.00 85.88 248 VAL A O 1
ATOM 1905 N N . ARG A 1 249 ? -19.350 3.386 29.663 1.00 81.88 249 ARG A N 1
ATOM 1906 C CA . ARG A 1 249 ? -18.128 2.836 30.279 1.00 81.88 249 ARG A CA 1
ATOM 1907 C C . ARG A 1 249 ? -17.001 2.620 29.268 1.00 81.88 249 ARG A C 1
ATOM 1909 O O . ARG A 1 249 ? -15.842 2.875 29.591 1.00 81.88 249 ARG A O 1
ATOM 1916 N N . TRP A 1 250 ? -17.323 2.166 28.055 1.00 84.00 250 TRP A N 1
ATOM 1917 C CA . TRP A 1 250 ? -16.316 1.927 27.023 1.00 84.00 250 TRP A CA 1
ATOM 1918 C C . TRP A 1 250 ? -15.659 3.229 26.547 1.00 84.00 250 TRP A C 1
ATOM 1920 O O . TRP A 1 250 ? -14.433 3.319 26.483 1.00 84.00 250 TRP A O 1
ATOM 1930 N N . LEU A 1 251 ? -16.464 4.265 26.300 1.00 85.00 251 LEU A N 1
ATOM 1931 C CA . LEU A 1 251 ? -15.982 5.598 25.936 1.00 85.00 251 LEU A CA 1
ATOM 1932 C C . LEU A 1 251 ? -15.185 6.255 27.074 1.00 85.00 251 LEU A C 1
ATOM 1934 O O . LEU A 1 251 ? -14.164 6.886 26.803 1.00 85.00 251 LEU A O 1
ATOM 1938 N N . SER A 1 252 ? -15.599 6.075 28.335 1.00 81.12 252 SER A N 1
ATOM 1939 C CA . SER A 1 252 ? -14.904 6.616 29.517 1.00 81.12 252 SER A CA 1
ATOM 1940 C C . SER A 1 252 ? -13.452 6.150 29.640 1.00 81.12 252 SER A C 1
ATOM 1942 O O . SER A 1 252 ? -12.607 6.920 30.093 1.00 81.12 252 SER A O 1
ATOM 1944 N N . ALA A 1 253 ? -13.148 4.917 29.235 1.00 78.25 253 ALA A N 1
ATOM 1945 C CA . ALA A 1 253 ? -11.780 4.402 29.184 1.00 78.25 253 ALA A CA 1
ATOM 1946 C C . ALA A 1 253 ? -11.055 4.770 27.880 1.00 78.25 253 ALA A C 1
ATOM 1948 O O . ALA A 1 253 ? -9.870 5.095 27.904 1.00 78.25 253 ALA A O 1
ATOM 1949 N N . LEU A 1 254 ? -11.751 4.734 26.736 1.00 79.75 254 LEU A N 1
ATOM 1950 C CA . LEU A 1 254 ? -11.156 5.005 25.421 1.00 79.75 254 LEU A CA 1
ATOM 1951 C C . LEU A 1 254 ? -10.705 6.466 25.260 1.00 79.75 254 LEU A C 1
ATOM 1953 O O . LEU A 1 254 ? -9.693 6.724 24.613 1.00 79.75 254 LEU A O 1
ATOM 1957 N N . LEU A 1 255 ? -11.431 7.408 25.869 1.00 80.50 255 LEU A N 1
ATOM 1958 C CA . LEU A 1 255 ? -11.147 8.847 25.822 1.00 80.50 255 LEU A CA 1
ATOM 1959 C C . LEU A 1 255 ? -10.335 9.357 27.027 1.00 80.50 255 LEU A C 1
ATOM 1961 O O . LEU A 1 255 ? -10.128 10.566 27.158 1.00 80.50 255 LEU A O 1
ATOM 1965 N N . SER A 1 256 ? -9.876 8.459 27.904 1.00 76.50 256 SER A N 1
ATOM 1966 C CA . SER A 1 256 ? -9.019 8.809 29.040 1.00 76.50 256 SER A CA 1
ATOM 1967 C C . SER A 1 256 ? -7.706 9.474 28.571 1.00 76.50 256 SER A C 1
ATOM 1969 O O . SER A 1 256 ? -7.130 9.045 27.567 1.00 76.50 256 SER A O 1
ATOM 1971 N N . PRO A 1 257 ? -7.183 10.500 29.282 1.00 71.56 257 PRO A N 1
ATOM 1972 C CA . PRO A 1 257 ? -5.898 11.134 28.951 1.00 71.56 257 PRO A CA 1
ATOM 1973 C C . PRO A 1 257 ? -4.706 10.170 29.026 1.00 71.56 257 PRO A C 1
ATOM 1975 O O . PRO A 1 257 ? -3.653 10.414 28.437 1.00 71.56 257 PRO A O 1
ATOM 1978 N N . THR A 1 258 ? -4.867 9.083 29.777 1.00 70.75 258 THR A N 1
ATOM 1979 C CA . THR A 1 258 ? -3.920 7.978 29.897 1.00 70.75 258 THR A CA 1
ATOM 1980 C C . THR A 1 258 ? -4.574 6.674 29.425 1.00 70.75 258 THR A C 1
ATOM 1982 O O . THR A 1 258 ? -5.794 6.540 29.501 1.00 70.75 258 THR A O 1
ATOM 1985 N N . PRO A 1 259 ? -3.784 5.695 28.949 1.00 68.56 259 PRO A N 1
ATOM 1986 C CA . PRO A 1 259 ? -4.266 4.372 28.540 1.00 68.56 259 PRO A CA 1
ATOM 1987 C C . PRO A 1 259 ? -5.294 3.718 29.505 1.00 68.56 259 PRO A C 1
ATOM 1989 O O . PRO A 1 259 ? -5.174 3.835 30.723 1.00 68.56 259 PRO A O 1
ATOM 1992 N N . GLY A 1 260 ? -6.308 3.027 28.969 1.00 55.97 260 GLY A N 1
ATOM 1993 C CA . GLY A 1 260 ? -7.532 2.669 29.711 1.00 55.97 260 GLY A CA 1
ATOM 1994 C C . GLY A 1 260 ? -7.633 1.263 30.341 1.00 55.97 260 GLY A C 1
ATOM 1995 O O . GLY A 1 260 ? -8.321 1.147 31.350 1.00 55.97 260 GLY A O 1
ATOM 1996 N N . TRP A 1 261 ? -6.992 0.203 29.796 1.00 61.44 261 TRP A N 1
ATOM 1997 C CA . TRP A 1 261 ? -7.206 -1.201 30.275 1.00 61.44 261 TRP A CA 1
ATOM 1998 C C . TRP A 1 261 ? -5.972 -2.157 30.341 1.00 61.44 261 TRP A C 1
ATOM 2000 O O . TRP A 1 261 ? -5.860 -3.044 29.498 1.00 61.44 261 TRP A O 1
ATOM 2010 N N . CYS A 1 262 ? -5.033 -2.007 31.292 1.00 56.25 262 CYS A N 1
ATOM 2011 C CA . CYS A 1 262 ? -3.716 -2.683 31.350 1.00 56.25 262 CYS A CA 1
ATOM 2012 C C . CYS A 1 262 ? -3.782 -4.207 31.183 1.00 56.25 262 CYS A C 1
ATOM 2014 O O . CYS A 1 262 ? -4.599 -4.861 31.821 1.00 56.25 262 CYS A O 1
ATOM 2016 N N . GLY A 1 263 ? -2.843 -4.778 30.422 1.00 54.12 263 GLY A N 1
ATOM 2017 C CA . GLY A 1 263 ? -2.462 -6.176 30.627 1.00 54.12 263 GLY A CA 1
ATOM 2018 C C . GLY A 1 263 ? -1.580 -6.285 31.873 1.00 54.12 263 GLY A C 1
ATOM 2019 O O . GLY A 1 263 ? -0.678 -5.461 32.050 1.00 54.12 263 GLY A O 1
ATOM 2020 N N . ASP A 1 264 ? -1.833 -7.276 32.725 1.00 47.94 264 ASP A N 1
ATOM 2021 C CA . ASP A 1 264 ? -1.126 -7.439 33.999 1.00 47.94 264 ASP A CA 1
ATOM 2022 C C . ASP A 1 264 ? 0.374 -7.717 33.800 1.00 47.94 264 ASP A C 1
ATOM 2024 O O . ASP A 1 264 ? 0.782 -8.761 33.285 1.00 47.94 264 ASP A O 1
ATOM 2028 N N . GLY A 1 265 ? 1.226 -6.780 34.229 1.00 53.59 265 GLY A N 1
ATOM 2029 C CA . GLY A 1 265 ? 2.676 -6.963 34.228 1.00 53.59 265 GLY A CA 1
ATOM 2030 C C . GLY A 1 265 ? 3.479 -5.691 34.506 1.00 53.59 265 GLY A C 1
ATOM 2031 O O . GLY A 1 265 ? 3.063 -4.584 34.179 1.00 53.59 265 GLY A O 1
ATOM 2032 N N . ASN A 1 266 ? 4.697 -5.858 35.038 1.00 51.47 266 ASN A N 1
ATOM 2033 C CA . ASN A 1 266 ? 5.601 -4.768 35.457 1.00 51.47 266 ASN A CA 1
ATOM 2034 C C . ASN A 1 266 ? 6.042 -3.790 34.342 1.00 51.47 266 ASN A C 1
ATOM 2036 O O . ASN A 1 266 ? 6.759 -2.829 34.621 1.00 51.47 266 ASN A O 1
ATOM 2040 N N . ARG A 1 267 ? 5.672 -4.027 33.077 1.00 59.50 267 ARG A N 1
ATOM 2041 C CA . ARG A 1 267 ? 5.792 -3.064 31.971 1.00 59.50 267 ARG A CA 1
ATOM 2042 C C . ARG A 1 267 ? 4.608 -3.246 31.017 1.00 59.50 267 ARG A C 1
ATOM 2044 O O . ARG A 1 267 ? 4.485 -4.351 30.483 1.00 59.50 267 ARG A O 1
ATOM 2051 N N . PRO A 1 268 ? 3.803 -2.207 30.738 1.00 65.88 268 PRO A N 1
ATOM 2052 C CA . PRO A 1 268 ? 2.687 -2.324 29.809 1.00 65.88 268 PRO A CA 1
ATOM 2053 C C . PRO A 1 268 ? 3.196 -2.584 28.386 1.00 65.88 268 PRO A C 1
ATOM 2055 O O . PRO A 1 268 ? 4.074 -1.878 27.887 1.00 65.88 268 PRO A O 1
ATOM 2058 N N . ASP A 1 269 ? 2.641 -3.610 27.744 1.00 75.94 269 ASP A N 1
ATOM 2059 C CA . ASP A 1 269 ? 2.837 -3.891 26.323 1.00 75.94 269 ASP A CA 1
ATOM 2060 C C . ASP A 1 269 ? 1.624 -3.416 25.529 1.00 75.94 269 ASP A C 1
ATOM 2062 O O . ASP A 1 269 ? 0.477 -3.679 25.891 1.00 75.94 269 ASP A O 1
ATOM 2066 N N . PHE A 1 270 ? 1.886 -2.738 24.417 1.00 81.38 270 PHE A N 1
ATOM 2067 C CA . PHE A 1 270 ? 0.864 -2.112 23.590 1.00 81.38 270 PHE A CA 1
ATOM 2068 C C . PHE A 1 270 ? 0.809 -2.779 22.209 1.00 81.38 270 PHE A C 1
ATOM 2070 O O . PHE A 1 270 ? 1.858 -2.897 21.569 1.00 81.38 270 PHE A O 1
ATOM 2077 N N . PRO A 1 271 ? -0.368 -3.187 21.697 1.00 85.25 271 PRO A N 1
ATOM 2078 C CA . PRO A 1 271 ? -0.485 -3.676 20.326 1.00 85.25 271 PRO A CA 1
ATOM 2079 C C . PRO A 1 271 ? -0.121 -2.574 19.308 1.00 85.25 271 PRO A C 1
ATOM 2081 O O . PRO A 1 271 ? -0.150 -1.386 19.647 1.00 85.25 271 PRO A O 1
ATOM 2084 N N . PRO A 1 272 ? 0.168 -2.924 18.039 1.00 87.44 272 PRO A N 1
ATOM 2085 C CA . PRO A 1 272 ? 0.614 -1.978 17.008 1.00 87.44 272 PRO A CA 1
ATOM 2086 C C . PRO A 1 272 ? -0.287 -0.743 16.864 1.00 87.44 272 PRO A C 1
ATOM 2088 O O . PRO A 1 272 ? 0.211 0.374 16.719 1.00 87.44 272 PRO A O 1
ATOM 2091 N N . TRP A 1 273 ? -1.602 -0.935 16.994 1.00 89.69 273 TRP A N 1
ATOM 2092 C CA . TRP A 1 273 ? -2.628 0.105 16.858 1.00 89.69 273 TRP A CA 1
ATOM 2093 C C . TRP A 1 273 ? -3.038 0.803 18.155 1.00 89.69 273 TRP A C 1
ATOM 2095 O O . TRP A 1 273 ? -3.893 1.680 18.095 1.00 89.69 273 TRP A O 1
ATOM 2105 N N . ALA A 1 274 ? -2.502 0.421 19.319 1.00 86.06 274 ALA A N 1
ATOM 2106 C CA . ALA A 1 274 ? -2.836 1.112 20.564 1.00 86.06 274 ALA A CA 1
ATOM 2107 C C . ALA A 1 274 ? -2.422 2.583 20.463 1.00 86.06 274 ALA A C 1
ATOM 2109 O O . ALA A 1 274 ? -1.245 2.880 20.244 1.00 86.06 274 ALA A O 1
ATOM 2110 N N . ALA A 1 275 ? -3.391 3.477 20.627 1.00 85.19 275 ALA A N 1
ATOM 2111 C CA . ALA A 1 275 ? -3.278 4.904 20.381 1.00 85.19 275 ALA A CA 1
ATOM 2112 C C . ALA A 1 275 ? -4.092 5.688 21.418 1.00 85.19 275 ALA A C 1
ATOM 2114 O O . ALA A 1 275 ? -5.141 5.231 21.864 1.00 85.19 275 ALA A O 1
ATOM 2115 N N . PHE A 1 276 ? -3.619 6.868 21.807 1.00 82.56 276 PHE A N 1
ATOM 2116 C CA . PHE A 1 276 ? -4.286 7.711 22.804 1.00 82.56 276 PHE A CA 1
ATOM 2117 C C . PHE A 1 276 ? -4.164 9.191 22.438 1.00 82.56 276 PHE A C 1
ATOM 2119 O O . PHE A 1 276 ? -3.254 9.582 21.705 1.00 82.56 276 PHE A O 1
ATOM 2126 N N . CYS A 1 277 ? -5.067 10.024 22.957 1.00 79.19 277 CYS A N 1
ATOM 2127 C CA . CYS A 1 277 ? -5.013 11.465 22.739 1.00 79.19 277 CYS A CA 1
ATOM 2128 C C . CYS A 1 277 ? -3.908 12.108 23.593 1.00 79.19 277 CYS A C 1
ATOM 2130 O O . CYS A 1 277 ? -4.088 12.332 24.788 1.00 79.19 277 CYS A O 1
ATOM 2132 N N . SER A 1 278 ? -2.772 12.438 22.978 1.00 74.12 278 SER A N 1
ATOM 2133 C CA . SER A 1 278 ? -1.704 13.227 23.587 1.00 74.12 278 SER A CA 1
ATOM 2134 C C . SER A 1 278 ? -1.869 14.710 23.232 1.00 74.12 278 SER A C 1
ATOM 2136 O O . SER A 1 278 ? -1.570 15.155 22.125 1.00 74.12 278 SER A O 1
ATOM 2138 N N . GLY A 1 279 ? -2.345 15.517 24.181 1.00 72.62 279 GLY A N 1
ATOM 2139 C CA . GLY A 1 279 ? -2.506 16.957 23.973 1.00 72.62 279 GLY A CA 1
ATOM 2140 C C . GLY A 1 279 ? -3.147 17.688 25.156 1.00 72.62 279 GLY A C 1
ATOM 2141 O O . GLY A 1 279 ? -3.516 17.049 26.141 1.00 72.62 279 GLY A O 1
ATOM 2142 N N . PRO A 1 280 ? -3.284 19.025 25.069 1.00 70.00 280 PRO A N 1
ATOM 2143 C CA . PRO A 1 280 ? -3.952 19.827 26.095 1.00 70.00 280 PRO A CA 1
ATOM 2144 C C . PRO A 1 280 ? -5.478 19.646 26.081 1.00 70.00 280 PRO A C 1
ATOM 2146 O O . PRO A 1 280 ? -6.117 19.782 27.123 1.00 70.00 280 PRO A O 1
ATOM 2149 N N . LEU A 1 281 ? -6.054 19.314 24.917 1.00 73.50 281 LEU A N 1
ATOM 2150 C CA . LEU A 1 281 ? -7.490 19.110 24.745 1.00 73.50 281 LEU A CA 1
ATOM 2151 C C . LEU A 1 281 ? -7.968 17.887 25.534 1.00 73.50 281 LEU A C 1
ATOM 2153 O O . LEU A 1 281 ? -7.444 16.785 25.363 1.00 73.50 281 LEU A O 1
ATOM 2157 N N . ARG A 1 282 ? -8.992 18.078 26.372 1.00 76.94 282 ARG A N 1
ATOM 2158 C CA . ARG A 1 282 ? -9.575 17.019 27.213 1.00 76.94 282 ARG A CA 1
ATOM 2159 C C . ARG A 1 282 ? -10.973 16.643 26.742 1.00 76.94 282 ARG A C 1
ATOM 2161 O O . ARG A 1 282 ? -11.764 17.510 26.375 1.00 76.94 282 ARG A O 1
ATOM 2168 N N . PHE A 1 283 ? -11.299 15.358 26.820 1.00 80.81 283 PHE A N 1
ATOM 2169 C CA . PHE A 1 283 ? -12.653 14.865 26.590 1.00 80.81 283 PHE A CA 1
ATOM 2170 C C . PHE A 1 283 ? -13.488 14.906 27.874 1.00 80.81 283 PHE A C 1
ATOM 2172 O O . PHE A 1 283 ? -12.995 14.608 28.962 1.00 80.81 283 PHE A O 1
ATOM 2179 N N . ARG A 1 284 ? -14.775 15.232 27.736 1.00 82.31 284 ARG A N 1
ATOM 2180 C CA . ARG A 1 284 ? -15.803 15.078 28.773 1.00 82.31 284 ARG A CA 1
ATOM 2181 C C . ARG A 1 284 ? -16.985 14.324 28.176 1.00 82.31 284 ARG A C 1
ATOM 2183 O O . ARG A 1 284 ? -17.519 14.734 27.149 1.00 82.31 284 ARG A O 1
ATOM 2190 N N . ILE A 1 285 ? -17.414 13.250 28.829 1.00 82.62 285 ILE A N 1
ATOM 2191 C CA . ILE A 1 285 ? -18.647 12.544 28.468 1.00 82.62 285 ILE A CA 1
ATOM 2192 C C . ILE A 1 285 ? -19.789 13.171 29.258 1.00 82.62 285 ILE A C 1
ATOM 2194 O O . ILE A 1 285 ? -19.685 13.332 30.473 1.00 82.62 285 ILE A O 1
ATOM 2198 N N . VAL A 1 286 ? -20.856 13.544 28.559 1.00 83.25 286 VAL A N 1
ATOM 2199 C CA . VAL A 1 286 ? -22.050 14.155 29.140 1.00 83.25 286 VAL A CA 1
ATOM 2200 C C . VAL A 1 286 ? -23.218 13.190 28.974 1.00 83.25 286 VAL A C 1
ATOM 2202 O O . VAL A 1 286 ? -23.533 12.798 27.849 1.00 83.25 286 VAL A O 1
ATOM 2205 N N . VAL A 1 287 ? -23.851 12.823 30.087 1.00 82.75 287 VAL A N 1
ATOM 2206 C CA . VAL A 1 287 ? -25.001 11.904 30.148 1.00 82.75 287 VAL A CA 1
ATOM 2207 C C . VAL A 1 287 ? -26.234 12.607 30.737 1.00 82.75 287 VAL A C 1
ATOM 2209 O O . VAL A 1 287 ? -26.079 13.600 31.453 1.00 82.75 287 VAL A O 1
ATOM 2212 N N . PRO A 1 288 ? -27.462 12.136 30.456 1.00 78.44 288 PRO A N 1
ATOM 2213 C CA . PRO A 1 288 ? -28.674 12.654 31.095 1.00 78.44 288 PRO A CA 1
ATOM 2214 C C . PRO A 1 288 ? -28.666 12.454 32.623 1.00 78.44 288 PRO A C 1
ATOM 2216 O O . PRO A 1 288 ? -27.892 11.640 33.125 1.00 78.44 288 PRO A O 1
ATOM 2219 N N . PRO A 1 289 ? -29.511 13.179 33.378 1.00 63.62 289 PRO A N 1
ATOM 2220 C CA . PRO A 1 289 ? -29.425 13.262 34.838 1.00 63.62 289 PRO A CA 1
ATOM 2221 C C . PRO A 1 289 ? -30.048 12.069 35.587 1.00 63.62 289 PRO A C 1
ATOM 2223 O O . PRO A 1 289 ? -30.161 12.119 36.810 1.00 63.62 289 PRO A O 1
ATOM 2226 N N . GLU A 1 290 ? -30.472 11.016 34.885 1.00 61.66 290 GLU A N 1
ATOM 2227 C CA . GLU A 1 290 ? -30.934 9.778 35.521 1.00 61.66 290 GLU A CA 1
ATOM 2228 C C . GLU A 1 290 ? -29.769 9.034 36.200 1.00 61.66 290 GLU A C 1
ATOM 2230 O O . GLU A 1 290 ? -28.618 9.151 35.761 1.00 61.66 290 GLU A O 1
ATOM 2235 N N . PRO A 1 291 ? -30.030 8.269 37.277 1.00 53.75 291 PRO A N 1
ATOM 2236 C CA . PRO A 1 291 ? -28.983 7.589 38.026 1.00 53.75 291 PRO A CA 1
ATOM 2237 C C . PRO A 1 291 ? -28.353 6.472 37.186 1.00 53.75 291 PRO A C 1
ATOM 2239 O O . PRO A 1 291 ? -28.841 5.347 37.162 1.00 53.75 291 PRO A O 1
ATOM 2242 N N . PHE A 1 292 ? 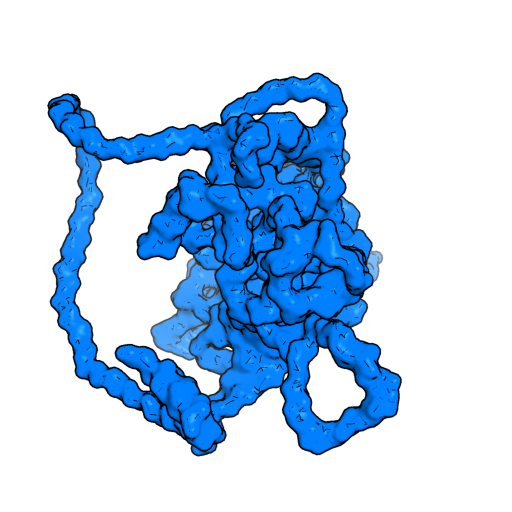-27.233 6.770 36.525 1.00 57.88 292 PHE A N 1
ATOM 2243 C CA . PHE A 1 292 ? -26.358 5.761 35.932 1.00 57.88 292 PHE A CA 1
ATOM 2244 C C . PHE A 1 292 ? -25.631 4.993 37.050 1.00 57.88 292 PHE A C 1
ATOM 2246 O O . PHE A 1 292 ? -24.758 5.577 37.700 1.00 57.88 292 PHE A O 1
ATOM 2253 N N . PRO A 1 293 ? -25.911 3.690 37.268 1.00 54.19 293 PRO A N 1
ATOM 2254 C CA . PRO A 1 293 ? -25.116 2.879 38.176 1.00 54.19 293 PRO A CA 1
ATOM 2255 C C . PRO A 1 293 ? -23.762 2.596 37.516 1.00 54.19 293 PRO A C 1
ATOM 2257 O O . PRO A 1 293 ? -23.605 1.708 36.672 1.00 54.19 293 PRO A O 1
ATOM 2260 N N . LEU A 1 294 ? -22.771 3.403 37.880 1.00 56.00 294 LEU A N 1
ATOM 2261 C CA . LEU A 1 294 ? -21.370 3.076 37.671 1.00 56.00 294 LEU A CA 1
ATOM 2262 C C . LEU A 1 294 ? -20.919 2.220 38.850 1.00 56.00 294 LEU A C 1
ATOM 2264 O O . LEU A 1 294 ? -20.626 2.747 39.924 1.00 56.00 294 LEU A O 1
ATOM 2268 N N . ASP A 1 295 ? -20.860 0.906 38.638 1.00 54.94 295 ASP A N 1
ATOM 2269 C CA . ASP A 1 295 ? -20.144 0.015 39.547 1.00 54.94 295 ASP A CA 1
ATOM 2270 C C . ASP A 1 295 ? -18.722 0.550 39.756 1.00 54.94 295 ASP A C 1
ATOM 2272 O O . ASP A 1 295 ? -18.028 0.902 38.799 1.00 54.94 295 ASP A O 1
ATOM 2276 N N . GLN A 1 296 ? -18.277 0.605 41.012 1.00 51.25 296 GLN A N 1
ATOM 2277 C CA . GLN A 1 296 ? -16.960 1.143 41.377 1.00 51.25 296 GLN A CA 1
ATOM 2278 C C . GLN A 1 296 ? -15.792 0.242 40.933 1.00 51.25 296 GLN A C 1
ATOM 2280 O O . GLN A 1 296 ? -14.627 0.609 41.087 1.00 51.25 296 GLN A O 1
ATOM 2285 N N . GLN A 1 297 ? -16.085 -0.944 40.397 1.00 51.69 297 GLN A N 1
ATOM 2286 C CA . GLN A 1 297 ? -15.086 -1.903 39.949 1.00 51.69 297 GLN A CA 1
ATOM 2287 C C . GLN A 1 297 ? -14.653 -1.590 38.503 1.00 51.69 297 GLN A C 1
ATOM 2289 O O . GLN A 1 297 ? -15.515 -1.415 37.638 1.00 51.69 297 GLN A O 1
ATOM 2294 N N . PRO A 1 298 ? -13.339 -1.536 38.197 1.00 56.19 298 PRO A N 1
ATOM 2295 C CA . PRO A 1 298 ? -12.864 -1.257 36.844 1.00 56.19 298 PRO A CA 1
ATOM 2296 C C . PRO A 1 298 ? -13.394 -2.325 35.869 1.00 56.19 298 PRO A C 1
ATOM 2298 O O . PRO A 1 298 ? -13.105 -3.510 36.056 1.00 56.19 298 PRO A O 1
ATOM 2301 N N . PRO A 1 299 ? -14.174 -1.951 34.835 1.00 63.59 299 PRO A N 1
ATOM 2302 C CA . PRO A 1 299 ? -14.782 -2.923 33.938 1.00 63.59 299 PRO A CA 1
ATOM 2303 C C . PRO A 1 299 ? -13.710 -3.640 33.117 1.00 63.59 299 PRO A C 1
ATOM 2305 O O . PRO A 1 299 ? -12.829 -2.997 32.542 1.00 63.59 299 PRO A O 1
ATOM 2308 N N . SER A 1 300 ? -13.829 -4.964 33.004 1.00 71.00 300 SER A N 1
ATOM 2309 C CA . SER A 1 300 ? -13.016 -5.772 32.091 1.00 71.00 300 SER A CA 1
ATOM 2310 C C . SER A 1 300 ? -13.129 -5.246 30.651 1.00 71.00 300 SER A C 1
ATOM 2312 O O . SER A 1 300 ? -14.245 -4.915 30.229 1.00 71.00 300 SER A O 1
ATOM 2314 N N . PRO A 1 301 ? -12.036 -5.215 29.866 1.00 76.12 301 PRO A N 1
ATOM 2315 C CA . PRO A 1 301 ? -12.090 -4.771 28.477 1.00 76.12 301 PRO A CA 1
ATOM 2316 C C . PRO A 1 301 ? -13.080 -5.627 27.666 1.00 76.12 301 PRO A C 1
ATOM 2318 O O . PRO A 1 301 ? -13.145 -6.845 27.863 1.00 76.12 301 PRO A O 1
ATOM 2321 N N . PRO A 1 302 ? -13.857 -5.031 26.743 1.00 84.50 302 PRO A N 1
ATOM 2322 C CA . PRO A 1 302 ? -14.818 -5.784 25.949 1.00 84.50 302 PRO A CA 1
ATOM 2323 C C . PRO A 1 302 ? -14.113 -6.768 25.010 1.00 84.50 302 PRO A C 1
ATOM 2325 O O . PRO A 1 302 ? -13.105 -6.447 24.378 1.00 84.50 302 PRO A O 1
ATOM 2328 N N . THR A 1 303 ? -14.705 -7.949 24.839 1.00 85.31 303 THR A N 1
ATOM 2329 C CA . THR A 1 303 ? -14.337 -8.867 23.749 1.00 85.31 303 THR A CA 1
ATOM 2330 C C . THR A 1 303 ? -14.528 -8.190 22.387 1.00 85.31 303 THR A C 1
ATOM 2332 O O . THR A 1 303 ? -15.347 -7.281 22.249 1.00 85.31 303 THR A O 1
ATOM 2335 N N . SER A 1 304 ? -13.845 -8.670 21.341 1.00 84.44 304 SER A N 1
ATOM 2336 C CA . SER A 1 304 ? -13.998 -8.125 19.979 1.00 84.44 304 SER A CA 1
ATOM 2337 C C . SER A 1 304 ? -15.468 -8.058 19.526 1.00 84.44 304 SER A C 1
ATOM 2339 O O . SER A 1 304 ? -15.900 -7.027 19.018 1.00 84.44 304 SER A O 1
ATOM 2341 N N . CYS A 1 305 ? -16.277 -9.089 19.805 1.00 87.94 305 CYS A N 1
ATOM 2342 C CA . CYS A 1 305 ? -17.707 -9.091 19.477 1.00 87.94 305 CYS A CA 1
ATOM 2343 C C . CYS A 1 305 ? -18.500 -8.005 20.235 1.00 87.94 305 CYS A C 1
ATOM 2345 O O . CYS A 1 305 ? -19.378 -7.363 19.656 1.00 87.94 305 CYS A O 1
ATOM 2347 N N . GLN A 1 306 ? -18.192 -7.773 21.517 1.00 90.25 306 GLN A N 1
ATOM 2348 C CA . GLN A 1 306 ? -18.798 -6.687 22.296 1.00 90.25 306 GLN A CA 1
ATOM 2349 C C . GLN A 1 306 ? -18.351 -5.318 21.768 1.00 90.25 306 GLN A C 1
ATOM 2351 O O . GLN A 1 306 ? -19.202 -4.469 21.523 1.00 90.25 306 GLN A O 1
ATOM 2356 N N . ALA A 1 307 ? -17.056 -5.123 21.504 1.00 89.31 307 ALA A N 1
ATOM 2357 C CA . ALA A 1 307 ? -16.521 -3.880 20.951 1.00 89.31 307 ALA A CA 1
ATOM 2358 C C . ALA A 1 307 ? -17.163 -3.524 19.596 1.00 89.31 307 ALA A C 1
ATOM 2360 O O . ALA A 1 307 ? -17.552 -2.380 19.389 1.00 89.31 307 ALA A O 1
ATOM 2361 N N . THR A 1 308 ? -17.378 -4.502 18.709 1.00 90.81 308 THR A N 1
ATOM 2362 C CA . THR A 1 308 ? -18.103 -4.299 17.441 1.00 90.81 308 THR A CA 1
ATOM 2363 C C . THR A 1 308 ? -19.557 -3.871 17.660 1.00 90.81 308 THR A C 1
ATOM 2365 O O . THR A 1 308 ? -20.047 -3.007 16.937 1.00 90.81 308 THR A O 1
ATOM 2368 N N . LYS A 1 309 ? -20.262 -4.424 18.661 1.00 91.06 309 LYS A N 1
ATOM 2369 C CA . LYS A 1 309 ? -21.630 -3.983 19.004 1.00 91.06 309 LYS A CA 1
ATOM 2370 C C . LYS A 1 309 ? -21.643 -2.535 19.509 1.00 91.06 309 LYS A C 1
ATOM 2372 O O . LYS A 1 309 ? -22.461 -1.755 19.035 1.00 91.06 309 LYS A O 1
ATOM 2377 N N . LEU A 1 310 ? -20.713 -2.173 20.396 1.00 90.19 310 LEU A N 1
ATOM 2378 C CA . LEU A 1 310 ? -20.579 -0.813 20.939 1.00 90.19 310 LEU A CA 1
ATOM 2379 C C . LEU A 1 310 ? -20.181 0.210 19.864 1.00 90.19 310 LEU A C 1
ATOM 2381 O O . LEU A 1 310 ? -20.697 1.323 19.853 1.00 90.19 310 LEU A O 1
ATOM 2385 N N . LEU A 1 311 ? -19.324 -0.176 18.915 1.00 90.44 311 LEU A N 1
ATOM 2386 C CA . LEU A 1 311 ? -18.971 0.662 17.770 1.00 90.44 311 LEU A CA 1
ATOM 2387 C C . LEU A 1 311 ? -20.178 0.899 16.847 1.00 90.44 311 LEU A C 1
ATOM 2389 O O . LEU A 1 311 ? -20.398 2.025 16.417 1.00 90.44 311 LEU A O 1
ATOM 2393 N N . ILE A 1 312 ? -20.993 -0.128 16.576 1.00 90.62 312 ILE A N 1
ATOM 2394 C CA . ILE A 1 312 ? -22.240 0.028 15.805 1.00 90.62 312 ILE A CA 1
ATOM 2395 C C . ILE A 1 312 ? -23.228 0.943 16.544 1.00 90.62 312 ILE A C 1
ATOM 2397 O O . ILE A 1 312 ? -23.832 1.809 15.915 1.00 90.62 312 ILE A O 1
ATOM 2401 N N . GLU A 1 313 ? -23.363 0.799 17.866 1.00 90.44 313 GLU A N 1
ATOM 2402 C CA . GLU A 1 313 ? -24.198 1.673 18.701 1.00 90.44 313 GLU A CA 1
ATOM 2403 C C . GLU A 1 313 ? -23.739 3.140 18.608 1.00 90.44 313 GLU A C 1
ATOM 2405 O O . GLU A 1 313 ? -24.531 4.016 18.255 1.00 90.44 313 GLU A O 1
ATOM 2410 N N . LEU A 1 314 ? -22.440 3.398 18.807 1.00 89.25 314 LEU A N 1
ATOM 2411 C CA . LEU A 1 314 ? -21.826 4.722 18.665 1.00 89.25 314 LEU A CA 1
ATOM 2412 C C . LEU A 1 314 ? -22.070 5.325 17.274 1.00 89.25 314 LEU A C 1
ATOM 2414 O O . LEU A 1 314 ? -22.478 6.482 17.154 1.00 89.25 314 LEU A O 1
ATOM 2418 N N . CYS A 1 315 ? -21.834 4.541 16.220 1.00 88.12 315 CYS A N 1
ATOM 2419 C CA . CYS A 1 315 ? -22.026 4.983 14.844 1.00 88.12 315 CYS A CA 1
ATOM 2420 C C . CYS A 1 315 ? -23.495 5.261 14.508 1.00 88.12 315 CYS A C 1
ATOM 2422 O O . CYS A 1 315 ? -23.762 6.147 13.699 1.00 88.12 315 CYS A O 1
ATOM 2424 N N . THR A 1 316 ? -24.436 4.570 15.156 1.00 87.81 316 THR A N 1
ATOM 2425 C CA . THR A 1 316 ? -25.877 4.827 15.017 1.00 87.81 316 THR A CA 1
ATOM 2426 C C . THR A 1 316 ? -26.278 6.129 15.720 1.00 87.81 316 THR A C 1
ATOM 2428 O O . THR A 1 316 ? -26.975 6.948 15.131 1.00 87.81 316 THR A O 1
ATOM 2431 N N . ILE A 1 317 ? -25.785 6.375 16.943 1.00 86.94 317 ILE A N 1
ATOM 2432 C CA . ILE A 1 317 ? -26.096 7.587 17.730 1.00 86.94 317 ILE A CA 1
ATOM 2433 C C . ILE A 1 317 ? -25.685 8.880 17.006 1.00 86.94 317 ILE A C 1
ATOM 2435 O O . ILE A 1 317 ? -26.404 9.876 17.086 1.00 86.94 317 ILE A O 1
ATOM 2439 N N . TYR A 1 318 ? -24.545 8.880 16.310 1.00 84.00 318 TYR A N 1
ATOM 2440 C CA . TYR A 1 318 ? -23.987 10.078 15.663 1.00 84.00 318 TYR A CA 1
ATOM 2441 C C . TYR A 1 318 ? -24.124 10.112 14.133 1.00 84.00 318 TYR A C 1
ATOM 2443 O O . TYR A 1 318 ? -23.604 11.043 13.506 1.00 84.00 318 TYR A O 1
ATOM 2451 N N . GLY A 1 319 ? -24.791 9.127 13.521 1.00 83.31 319 GLY A N 1
ATOM 2452 C CA . GLY A 1 319 ? -24.928 9.027 12.063 1.00 83.31 319 GLY A CA 1
ATOM 2453 C C . GLY A 1 319 ? -23.584 8.878 11.339 1.00 83.31 319 GLY A C 1
ATOM 2454 O O . GLY A 1 319 ? -23.323 9.565 10.359 1.00 83.31 319 GLY A O 1
ATOM 2455 N N . PHE A 1 320 ? -22.681 8.039 11.859 1.00 84.00 320 PHE A N 1
ATOM 2456 C CA . PHE A 1 320 ? -21.376 7.741 11.236 1.00 84.00 320 PHE A CA 1
ATOM 2457 C C . PHE A 1 320 ? -21.433 6.621 10.188 1.00 84.00 320 PHE A C 1
ATOM 2459 O O . PHE A 1 320 ? -20.429 6.340 9.528 1.00 84.00 320 PHE A O 1
ATOM 2466 N N . LEU A 1 321 ? -22.585 5.953 10.081 1.00 79.69 321 LEU A N 1
ATOM 2467 C CA . LEU A 1 321 ? -22.908 5.047 8.979 1.00 79.69 321 LEU A CA 1
ATOM 2468 C C . LEU A 1 321 ? -23.524 5.798 7.794 1.00 79.69 321 LEU A C 1
ATOM 2470 O O . LEU A 1 321 ? -23.390 5.354 6.659 1.00 79.69 321 LEU A O 1
ATOM 2474 N N . ASP A 1 322 ? -24.161 6.939 8.057 1.00 71.19 322 ASP A N 1
ATOM 2475 C CA . ASP A 1 322 ? -24.753 7.778 7.027 1.00 71.19 322 ASP A CA 1
ATOM 2476 C C . ASP A 1 322 ? -23.644 8.479 6.233 1.00 71.19 322 ASP A C 1
ATOM 2478 O O . ASP A 1 322 ? -22.722 9.081 6.790 1.00 71.19 322 ASP A O 1
ATOM 2482 N N . GLY A 1 323 ? -23.734 8.398 4.911 1.00 63.72 323 GLY A N 1
ATOM 2483 C CA . GLY A 1 323 ? -22.793 9.024 3.996 1.00 63.72 323 GLY A CA 1
ATOM 2484 C C . GLY A 1 323 ? -23.384 9.151 2.594 1.00 63.72 323 GLY A C 1
ATOM 2485 O O . GLY A 1 323 ? -24.402 8.523 2.290 1.00 63.72 323 GLY A O 1
ATOM 2486 N N . PRO A 1 324 ? -22.771 9.972 1.725 1.00 62.78 324 PRO A N 1
ATOM 2487 C CA . PRO A 1 324 ? -23.148 10.030 0.318 1.00 62.78 324 PRO A CA 1
ATOM 2488 C C . PRO A 1 324 ? -22.965 8.641 -0.326 1.00 62.78 324 PRO A C 1
ATOM 2490 O O . PRO A 1 324 ? -21.992 7.953 -0.008 1.00 62.78 324 PRO A O 1
ATOM 2493 N N . PRO A 1 325 ? -23.836 8.223 -1.264 1.00 57.69 325 PRO A N 1
ATOM 2494 C CA . PRO A 1 325 ? -23.864 6.851 -1.792 1.00 57.69 325 PRO A CA 1
ATOM 2495 C C . PRO A 1 325 ? -22.579 6.400 -2.513 1.00 57.69 325 PRO A C 1
ATOM 2497 O O . PRO A 1 325 ? -22.416 5.209 -2.769 1.00 57.69 325 PRO A O 1
ATOM 2500 N N . CYS A 1 326 ? -21.666 7.327 -2.824 1.00 63.28 326 CYS A N 1
ATOM 2501 C CA . CYS A 1 326 ? -20.383 7.067 -3.486 1.00 63.28 326 CYS A CA 1
ATOM 2502 C C . CYS A 1 326 ? -19.176 7.678 -2.741 1.00 63.28 326 CYS A C 1
ATOM 2504 O O . CYS A 1 326 ? -18.128 7.880 -3.349 1.00 63.28 326 CYS A O 1
ATOM 2506 N N . GLY A 1 327 ? -19.309 8.025 -1.455 1.00 71.75 327 GLY A N 1
ATOM 2507 C CA . GLY A 1 327 ? -18.220 8.604 -0.657 1.00 71.75 327 GLY A CA 1
ATOM 2508 C C . GLY A 1 327 ? -17.857 7.775 0.574 1.00 71.75 327 GLY A C 1
ATOM 2509 O O . GLY A 1 327 ? -18.518 6.794 0.913 1.00 71.75 327 GLY A O 1
ATOM 2510 N N . LEU A 1 328 ? -16.775 8.166 1.247 1.00 81.88 328 LEU A N 1
ATOM 2511 C CA . LEU A 1 328 ? -16.278 7.457 2.423 1.00 81.88 328 LEU A CA 1
ATOM 2512 C C . LEU A 1 328 ? -17.151 7.781 3.650 1.00 81.88 328 LEU A C 1
ATOM 2514 O O . LEU A 1 328 ? -17.298 8.941 4.027 1.00 81.88 328 LEU A O 1
ATOM 2518 N N . THR A 1 329 ? -17.717 6.772 4.315 1.00 86.19 329 THR A N 1
ATOM 2519 C CA . THR A 1 329 ? -18.404 7.002 5.600 1.00 86.19 329 THR A CA 1
ATOM 2520 C C . THR A 1 329 ? -17.382 7.312 6.704 1.00 86.19 329 THR A C 1
ATOM 2522 O O . THR A 1 329 ? -16.268 6.777 6.655 1.00 86.19 329 THR A O 1
ATOM 2525 N N . PRO A 1 330 ? -17.720 8.101 7.745 1.00 86.38 330 PRO A N 1
ATOM 2526 C CA . PRO A 1 330 ? -16.803 8.360 8.860 1.00 86.38 330 PRO A CA 1
ATOM 2527 C C . PRO A 1 330 ? -16.281 7.093 9.552 1.00 86.38 330 PRO A C 1
ATOM 2529 O O . PRO A 1 330 ? -15.113 7.024 9.935 1.00 86.38 330 PRO A O 1
ATOM 2532 N N . ALA A 1 331 ? -17.110 6.046 9.644 1.00 87.94 331 ALA A N 1
ATOM 2533 C CA . ALA A 1 331 ? -16.682 4.736 10.134 1.00 87.94 331 ALA A CA 1
ATOM 2534 C C . ALA A 1 331 ? -15.600 4.085 9.245 1.00 87.94 331 ALA A C 1
ATOM 2536 O O . ALA A 1 331 ? -14.662 3.477 9.758 1.00 87.94 331 ALA A O 1
ATOM 2537 N N . THR A 1 332 ? -15.698 4.237 7.920 1.00 89.81 332 THR A N 1
ATOM 2538 C CA . THR A 1 332 ? -14.711 3.711 6.961 1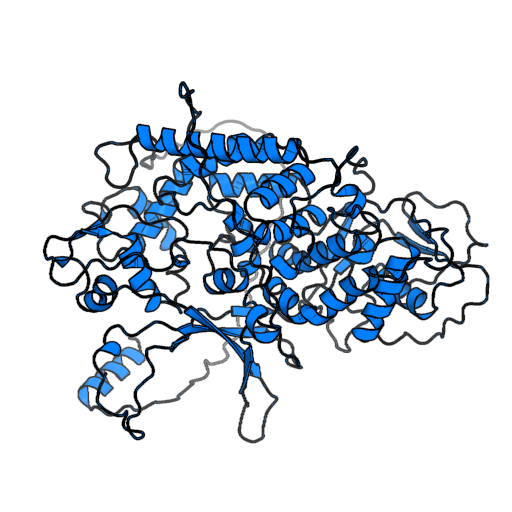.00 89.81 332 THR A CA 1
ATOM 2539 C C . THR A 1 332 ? -13.436 4.559 6.946 1.00 89.81 332 THR A C 1
ATOM 2541 O O . THR A 1 332 ? -12.338 4.005 6.936 1.00 89.81 332 THR A O 1
ATOM 2544 N N . ALA A 1 333 ? -13.554 5.885 7.061 1.00 89.50 333 ALA A N 1
ATOM 2545 C CA . ALA A 1 333 ? -12.419 6.792 7.246 1.00 89.50 333 ALA A CA 1
ATOM 2546 C C . ALA A 1 333 ? -11.589 6.412 8.477 1.00 89.50 333 ALA A C 1
ATOM 2548 O O . ALA A 1 333 ? -10.380 6.211 8.381 1.00 89.50 333 ALA A O 1
ATOM 2549 N N . ALA A 1 334 ? -12.253 6.235 9.620 1.00 90.88 334 ALA A N 1
ATOM 2550 C CA . ALA A 1 334 ? -11.606 5.823 10.856 1.00 90.88 334 ALA A CA 1
ATOM 2551 C C . ALA A 1 334 ? -11.007 4.414 10.786 1.00 90.88 334 ALA A C 1
ATOM 2553 O O . ALA A 1 334 ? -9.975 4.154 11.401 1.00 90.88 334 ALA A O 1
ATOM 2554 N N . PHE A 1 335 ? -11.610 3.506 10.013 1.00 93.44 335 PHE A N 1
ATOM 2555 C CA . PHE A 1 335 ? -11.037 2.188 9.764 1.00 93.44 335 PHE A CA 1
ATOM 2556 C C . PHE A 1 335 ? -9.715 2.280 8.986 1.00 93.44 335 PHE A C 1
ATOM 2558 O O . PHE A 1 335 ? -8.704 1.765 9.464 1.00 93.44 335 PHE A O 1
ATOM 2565 N N . LEU A 1 336 ? -9.684 2.995 7.854 1.00 94.19 336 LEU A N 1
ATOM 2566 C CA . LEU A 1 336 ? -8.462 3.202 7.059 1.00 94.19 336 LEU A CA 1
ATOM 2567 C C . LEU A 1 336 ? -7.385 3.961 7.846 1.00 94.19 336 LEU A C 1
ATOM 2569 O O . LEU A 1 336 ? -6.224 3.549 7.868 1.00 94.19 336 LEU A O 1
ATOM 2573 N N . ALA A 1 337 ? -7.774 5.024 8.554 1.00 93.00 337 ALA A N 1
ATOM 2574 C CA . ALA A 1 337 ? -6.890 5.767 9.445 1.00 93.00 337 ALA A CA 1
ATOM 2575 C C . ALA A 1 337 ? -6.317 4.852 10.541 1.00 93.00 337 ALA A C 1
ATOM 2577 O O . ALA A 1 337 ? -5.113 4.853 10.787 1.00 93.00 337 ALA A O 1
ATOM 2578 N N . ALA A 1 338 ? -7.133 3.982 11.145 1.00 93.56 338 ALA A N 1
ATOM 2579 C CA . ALA A 1 338 ? -6.642 3.025 12.127 1.00 93.56 338 ALA A CA 1
ATOM 2580 C C . ALA A 1 338 ? -5.638 2.037 11.512 1.00 93.56 338 ALA A C 1
ATOM 2582 O O . ALA A 1 338 ? -4.638 1.741 12.156 1.00 93.56 338 ALA A O 1
ATOM 2583 N N . LEU A 1 339 ? -5.845 1.550 10.282 1.00 95.06 339 LEU A N 1
ATOM 2584 C CA . LEU A 1 339 ? -4.886 0.667 9.599 1.00 95.06 339 LEU A CA 1
ATOM 2585 C C . LEU A 1 339 ? -3.545 1.350 9.278 1.00 95.06 339 LEU A C 1
ATOM 2587 O O . LEU A 1 339 ? -2.526 0.664 9.195 1.00 95.06 339 LEU A O 1
ATOM 2591 N N . ALA A 1 340 ? -3.513 2.677 9.159 1.00 94.31 340 ALA A N 1
ATOM 2592 C CA . ALA A 1 340 ? -2.289 3.443 8.938 1.00 94.31 340 ALA A CA 1
ATOM 2593 C C . ALA A 1 340 ? -1.473 3.713 10.227 1.00 94.31 340 ALA A C 1
ATOM 2595 O O . ALA A 1 340 ? -0.293 4.067 10.144 1.00 94.31 340 ALA A O 1
ATOM 2596 N N . LEU A 1 341 ? -2.039 3.495 11.426 1.00 92.75 341 LEU A N 1
ATOM 2597 C CA . LEU A 1 341 ? -1.357 3.772 12.703 1.00 92.75 341 LEU A CA 1
ATOM 2598 C C . LEU A 1 341 ? 0.015 3.075 12.854 1.00 92.75 341 LEU A C 1
ATOM 2600 O O . LEU A 1 341 ? 0.970 3.768 13.218 1.00 92.75 341 LEU A O 1
ATOM 2604 N N . PRO A 1 342 ? 0.194 1.765 12.565 1.00 92.44 342 PRO A N 1
ATOM 2605 C CA . PRO A 1 342 ? 1.493 1.113 12.740 1.00 92.44 342 PRO A CA 1
ATOM 2606 C C . PRO A 1 342 ? 2.556 1.645 11.775 1.00 92.44 342 PRO A C 1
ATOM 2608 O O . PRO A 1 342 ? 3.724 1.705 12.148 1.00 92.44 342 PRO A O 1
ATOM 2611 N N . PHE A 1 343 ? 2.153 2.085 10.577 1.00 91.62 343 PHE A N 1
ATOM 2612 C CA . PHE A 1 343 ? 3.053 2.754 9.640 1.00 91.62 343 PHE A CA 1
ATOM 2613 C C . PHE A 1 343 ? 3.518 4.099 10.205 1.00 91.62 343 PHE A C 1
ATOM 2615 O O . PHE A 1 343 ? 4.718 4.311 10.333 1.00 91.62 343 PHE A O 1
ATOM 2622 N N . THR A 1 344 ? 2.595 4.970 10.645 1.00 88.56 344 THR A N 1
ATOM 2623 C CA . THR A 1 344 ? 2.971 6.273 11.239 1.00 88.56 344 THR A CA 1
ATOM 2624 C C . THR A 1 344 ? 3.881 6.131 12.464 1.00 88.56 344 THR A C 1
ATOM 2626 O O . THR A 1 344 ? 4.786 6.939 12.649 1.00 88.56 344 THR A O 1
ATOM 2629 N N . ARG A 1 345 ? 3.692 5.067 13.259 1.00 88.19 345 ARG A N 1
ATOM 2630 C CA . ARG A 1 345 ? 4.530 4.703 14.410 1.00 88.19 345 ARG A CA 1
ATOM 2631 C C . ARG A 1 345 ? 5.970 4.367 14.009 1.00 88.19 345 ARG A C 1
ATOM 2633 O O . ARG A 1 345 ? 6.890 4.911 14.610 1.00 88.19 345 ARG A O 1
ATOM 2640 N N . ASP A 1 346 ? 6.158 3.451 13.060 1.00 86.44 346 ASP A N 1
ATOM 2641 C CA . ASP A 1 346 ? 7.482 3.028 12.560 1.00 86.44 346 ASP A CA 1
ATOM 2642 C C . ASP A 1 346 ? 8.224 4.202 11.910 1.00 86.44 346 ASP A C 1
ATOM 2644 O O . ASP A 1 346 ? 9.402 4.464 12.145 1.00 86.44 346 ASP A O 1
ATOM 2648 N N . ASP A 1 347 ? 7.453 5.015 11.201 1.00 80.81 347 ASP A N 1
ATOM 2649 C CA . ASP A 1 347 ? 7.859 6.269 10.600 1.00 80.81 347 ASP A CA 1
ATOM 2650 C C . ASP A 1 347 ? 8.062 7.423 11.621 1.00 80.81 347 ASP A C 1
ATOM 2652 O O . ASP A 1 347 ? 8.464 8.533 11.269 1.00 80.81 347 ASP A O 1
ATOM 2656 N N . GLY A 1 348 ? 7.851 7.189 12.920 1.00 80.62 348 GLY A N 1
ATOM 2657 C CA . GLY A 1 348 ? 8.097 8.168 13.986 1.00 80.62 348 GLY A CA 1
ATOM 2658 C C . GLY A 1 348 ? 7.212 9.422 13.936 1.00 80.62 348 GLY A C 1
ATOM 2659 O O . GLY A 1 348 ? 7.514 10.413 14.604 1.00 80.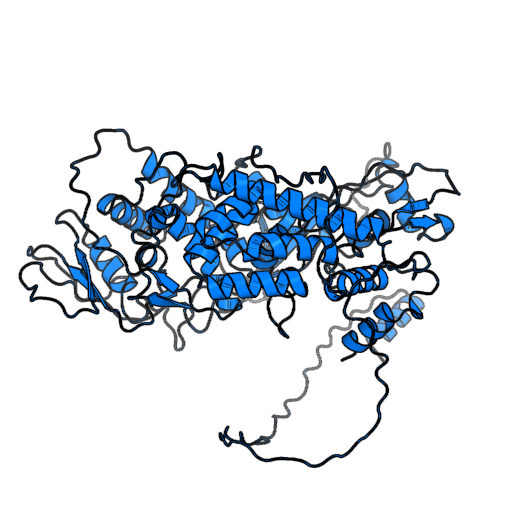62 348 GLY A O 1
ATOM 2660 N N . GLN A 1 349 ? 6.126 9.405 13.161 1.00 81.12 349 GLN A N 1
ATOM 2661 C CA . GLN A 1 349 ? 5.124 10.465 13.147 1.00 81.12 349 GLN A CA 1
ATOM 2662 C C . GLN A 1 349 ? 4.116 10.284 14.286 1.00 81.12 349 GLN A C 1
ATOM 2664 O O . GLN A 1 349 ? 3.675 9.181 14.598 1.00 81.12 349 GLN A O 1
ATOM 2669 N N . ASN A 1 350 ? 3.698 11.405 14.874 1.00 84.38 350 ASN A N 1
ATOM 2670 C CA . ASN A 1 350 ? 2.534 11.451 15.755 1.00 84.38 350 ASN A CA 1
ATOM 2671 C C . ASN A 1 350 ? 1.314 11.840 14.907 1.00 84.38 350 ASN A C 1
ATOM 2673 O O . ASN A 1 350 ? 1.323 12.957 14.374 1.00 84.38 350 ASN A O 1
ATOM 2677 N N . PRO A 1 351 ? 0.285 10.980 14.778 1.00 88.06 351 PRO A N 1
ATOM 2678 C CA . PRO A 1 351 ? -0.923 11.310 14.037 1.00 88.06 351 PRO A CA 1
ATOM 2679 C C . PRO A 1 351 ? -1.578 12.597 14.534 1.00 88.06 351 PRO A C 1
ATOM 2681 O O . PRO A 1 351 ? -1.605 12.867 15.739 1.00 88.06 351 PRO A O 1
ATOM 2684 N N . ARG A 1 352 ? -2.127 13.376 13.605 1.00 85.62 352 ARG A N 1
ATOM 2685 C CA . ARG A 1 352 ? -2.857 14.616 13.858 1.00 85.62 352 ARG A CA 1
ATOM 2686 C C . ARG A 1 352 ? -4.293 14.452 13.380 1.00 85.62 352 ARG A C 1
ATOM 2688 O O . ARG A 1 352 ? -4.527 14.060 12.245 1.00 85.62 352 ARG A O 1
ATOM 2695 N N . PHE A 1 353 ? -5.241 14.791 14.242 1.00 82.56 353 PHE A N 1
ATOM 2696 C CA . PHE A 1 353 ? -6.661 14.829 13.917 1.00 82.56 353 PHE A CA 1
ATOM 2697 C C . PHE A 1 353 ? -7.193 16.271 13.965 1.00 82.56 353 PHE A C 1
ATOM 2699 O O . PHE A 1 353 ? -6.750 17.058 14.816 1.00 82.56 353 PHE A O 1
ATOM 2706 N N . PRO A 1 354 ? -8.175 16.623 13.115 1.00 77.06 354 PRO A N 1
ATOM 2707 C CA . PRO A 1 354 ? -8.913 17.874 13.259 1.00 77.06 354 PRO A CA 1
ATOM 2708 C C . PRO A 1 354 ? -9.706 17.878 14.577 1.00 77.06 354 PRO A C 1
ATOM 2710 O O . PRO A 1 354 ? -10.123 16.820 15.064 1.00 77.06 354 PRO A O 1
ATOM 2713 N N . LYS A 1 355 ? -9.947 19.063 15.160 1.00 74.12 355 LYS A N 1
ATOM 2714 C CA . LYS A 1 355 ? -10.849 19.201 16.318 1.00 74.12 355 LYS A CA 1
ATOM 2715 C C . LYS A 1 355 ? -12.234 18.654 15.938 1.00 74.12 355 LYS A C 1
ATOM 2717 O O . LYS A 1 355 ? -12.809 19.136 14.961 1.00 74.12 355 LYS A O 1
ATOM 2722 N N . PRO A 1 356 ? -12.799 17.684 16.684 1.00 69.50 356 PRO A N 1
ATOM 2723 C CA . PRO A 1 356 ? -14.173 17.259 16.463 1.00 69.50 356 PRO A CA 1
ATOM 2724 C C . PRO A 1 356 ? -15.112 18.464 16.576 1.00 69.50 356 PRO A C 1
ATOM 2726 O O . PRO A 1 356 ? -15.086 19.178 17.581 1.00 69.50 356 PRO A O 1
ATOM 2729 N N . GLY A 1 357 ? -15.931 18.691 15.546 1.00 64.75 357 GLY A N 1
ATOM 2730 C CA . GLY A 1 357 ? -17.022 19.664 15.608 1.00 64.75 357 GLY A CA 1
ATOM 2731 C C . GLY A 1 357 ? -18.054 19.285 16.677 1.00 64.75 357 GLY A C 1
ATOM 2732 O O . GLY A 1 357 ? -17.979 18.210 17.272 1.00 64.75 357 GLY A O 1
ATOM 2733 N N . SER A 1 358 ? -19.042 20.152 16.920 1.00 62.94 358 SER A N 1
ATOM 2734 C CA . SER A 1 358 ? -20.094 19.890 17.915 1.00 62.94 358 SER A CA 1
ATOM 2735 C C . SER A 1 358 ? -20.856 18.596 17.591 1.00 62.94 358 SER A C 1
ATOM 2737 O O . SER A 1 358 ? -21.680 18.548 16.676 1.00 62.94 358 SER A O 1
ATOM 2739 N N . MET A 1 359 ? -20.556 17.526 18.330 1.00 67.75 359 MET A N 1
ATOM 2740 C CA . MET A 1 359 ? -21.157 16.212 18.130 1.00 67.75 359 MET A CA 1
ATOM 2741 C C . MET A 1 359 ? -22.512 16.143 18.827 1.00 67.75 359 MET A C 1
ATOM 2743 O O . MET A 1 359 ? -22.614 15.849 20.018 1.00 67.75 359 MET A O 1
ATOM 2747 N N . THR A 1 360 ? -23.562 16.418 18.061 1.00 69.69 360 THR A N 1
ATOM 2748 C CA . THR A 1 360 ? -24.950 16.209 18.475 1.00 69.69 360 THR A CA 1
ATOM 2749 C C . THR A 1 360 ? -25.429 14.816 18.045 1.00 69.69 360 THR A C 1
ATOM 2751 O O . THR A 1 360 ? -25.123 14.396 16.925 1.00 69.69 360 THR A O 1
ATOM 2754 N N . PRO A 1 361 ? -26.160 14.080 18.906 1.00 73.88 361 PRO A N 1
ATOM 2755 C CA . PRO A 1 361 ? -26.859 12.865 18.500 1.00 73.88 361 PRO A CA 1
ATOM 2756 C C . PRO A 1 361 ? -27.867 13.141 17.382 1.00 73.88 361 PRO A C 1
ATOM 2758 O O . PRO A 1 361 ? -28.548 14.172 17.392 1.00 73.88 361 PRO A O 1
ATOM 2761 N N . THR A 1 362 ? -28.004 12.211 16.440 1.00 72.81 362 THR A N 1
ATOM 2762 C CA . THR A 1 362 ? -29.002 12.312 15.370 1.00 72.81 362 THR A CA 1
ATOM 2763 C C . THR A 1 362 ? -30.408 12.232 15.977 1.00 72.81 362 THR A C 1
ATOM 2765 O O . THR A 1 362 ? -30.719 11.307 16.723 1.00 72.81 362 THR A O 1
ATOM 2768 N N . ARG A 1 363 ? -31.286 13.202 15.673 1.00 54.09 363 ARG A N 1
ATOM 2769 C CA . ARG A 1 363 ? -32.640 13.305 16.270 1.00 54.09 363 ARG A CA 1
ATOM 2770 C C . ARG A 1 363 ? -33.663 12.291 15.728 1.00 54.09 363 ARG A C 1
ATOM 2772 O O . ARG A 1 363 ? -34.840 12.387 16.064 1.00 54.09 363 ARG A O 1
ATOM 2779 N N . THR A 1 364 ? -33.259 11.364 14.866 1.00 46.97 364 THR A N 1
ATOM 2780 C CA . THR A 1 364 ? -34.165 10.406 14.224 1.00 46.97 364 THR A CA 1
ATOM 2781 C C . THR A 1 364 ? -34.561 9.279 15.171 1.00 46.97 364 THR A C 1
ATOM 2783 O O . THR A 1 364 ? -33.717 8.514 15.635 1.00 46.97 364 THR A O 1
ATOM 2786 N N . SER A 1 365 ? -35.869 9.153 15.394 1.00 40.94 365 SER A N 1
ATOM 2787 C CA . SER A 1 365 ? -36.527 7.939 15.886 1.00 40.94 365 SER A CA 1
ATOM 2788 C C . SER A 1 365 ? -36.232 6.721 14.991 1.00 40.94 365 SER A C 1
ATOM 2790 O O . SER A 1 365 ? -35.717 6.884 13.887 1.00 40.94 365 SER A O 1
ATOM 2792 N N . LEU A 1 366 ? -36.572 5.516 15.480 1.00 48.34 366 LEU A N 1
ATOM 2793 C CA . LEU A 1 366 ? -36.288 4.201 14.874 1.00 48.34 366 LEU A CA 1
ATOM 2794 C C . LEU A 1 366 ? -36.231 4.186 13.327 1.00 48.34 366 LEU A C 1
ATOM 2796 O O . LEU A 1 366 ? -37.132 4.727 12.680 1.00 48.34 366 LEU A O 1
ATOM 2800 N N . PRO A 1 367 ? -35.235 3.504 12.725 1.00 43.19 367 PRO A N 1
ATOM 2801 C CA . PRO A 1 367 ? -35.047 3.494 11.279 1.00 43.19 367 PRO A CA 1
ATOM 2802 C C . PRO A 1 367 ? -36.244 2.860 10.557 1.00 43.19 367 PRO A C 1
ATOM 2804 O O . PRO A 1 367 ? -36.518 1.670 10.692 1.00 43.19 367 PRO A O 1
ATOM 2807 N N . SER A 1 368 ? -36.919 3.656 9.728 1.00 39.72 368 SER A N 1
ATOM 2808 C CA . SER A 1 368 ? -38.068 3.252 8.902 1.00 39.72 368 SER A CA 1
ATOM 2809 C C . SER A 1 368 ? -37.685 2.546 7.590 1.00 39.72 368 SER A C 1
ATOM 2811 O O . SER A 1 368 ? -38.538 2.311 6.736 1.00 39.72 368 SER A O 1
ATOM 2813 N N . LYS A 1 369 ? -36.407 2.183 7.421 1.00 42.38 369 LYS A N 1
ATOM 2814 C CA . LYS A 1 369 ? -35.904 1.330 6.334 1.00 42.38 369 LYS A CA 1
ATOM 2815 C C . LYS A 1 369 ? -35.138 0.137 6.919 1.00 42.38 369 LYS A C 1
ATOM 2817 O O . LYS A 1 369 ? -34.412 0.328 7.897 1.00 42.38 369 LYS A O 1
ATOM 2822 N N . PRO A 1 370 ? -35.239 -1.068 6.323 1.00 40.72 370 PRO A N 1
ATOM 2823 C CA . PRO A 1 370 ? -34.414 -2.204 6.722 1.00 40.72 370 PRO A CA 1
ATOM 2824 C C . PRO A 1 370 ? -32.932 -1.841 6.567 1.00 40.72 370 PRO A C 1
ATOM 2826 O O . PRO A 1 370 ? -32.488 -1.412 5.503 1.00 40.72 370 PRO A O 1
ATOM 2829 N N . ALA A 1 371 ? -32.181 -1.951 7.661 1.00 46.97 371 ALA A N 1
ATOM 2830 C CA . ALA A 1 371 ? -30.862 -1.348 7.776 1.00 46.97 371 ALA A CA 1
ATOM 2831 C C . ALA A 1 371 ? -29.782 -2.164 7.046 1.00 46.97 371 ALA A C 1
ATOM 2833 O O . ALA A 1 371 ? -29.215 -3.105 7.601 1.00 46.97 371 ALA A O 1
ATOM 2834 N N . THR A 1 372 ? -29.446 -1.762 5.819 1.00 48.81 372 THR A N 1
ATOM 2835 C CA . THR A 1 372 ? -28.314 -2.317 5.057 1.00 48.81 372 THR A CA 1
ATOM 2836 C C . THR A 1 372 ? -26.958 -1.992 5.709 1.00 48.81 372 THR A C 1
ATOM 2838 O O . THR A 1 372 ? -26.003 -2.747 5.557 1.00 48.81 372 THR A O 1
ATOM 2841 N N . GLU A 1 373 ? -26.862 -0.905 6.482 1.00 55.03 373 GLU A N 1
ATOM 2842 C CA . GLU A 1 373 ? -25.590 -0.298 6.915 1.00 55.03 373 GLU A CA 1
ATOM 2843 C C . GLU A 1 373 ? -24.829 -0.955 8.092 1.00 55.03 373 GLU A C 1
ATOM 2845 O O . GLU A 1 373 ? -23.598 -1.024 8.027 1.00 55.03 373 GLU A O 1
ATOM 2850 N N . PRO A 1 374 ? -25.461 -1.514 9.149 1.00 64.19 374 PRO A N 1
ATOM 2851 C CA . PRO A 1 374 ? -24.729 -2.203 10.221 1.00 64.19 374 PRO A CA 1
ATOM 2852 C C . PRO A 1 374 ? -23.924 -3.425 9.747 1.00 64.19 374 PRO A C 1
ATOM 2854 O O . PRO A 1 374 ? -23.112 -3.957 10.508 1.00 64.19 374 PRO A O 1
ATOM 2857 N N . SER A 1 375 ? -24.154 -3.888 8.513 1.00 75.00 375 SER A N 1
ATOM 2858 C CA . SER A 1 375 ? -23.417 -4.982 7.877 1.00 75.00 375 SER A CA 1
ATOM 2859 C C . SER A 1 375 ? -21.938 -4.643 7.650 1.00 75.00 375 SER A C 1
ATOM 2861 O O . SER A 1 375 ? -21.086 -5.480 7.946 1.00 75.00 375 SER A O 1
ATOM 2863 N N . ARG A 1 376 ? -21.602 -3.412 7.231 1.00 83.06 376 ARG A N 1
ATOM 2864 C CA . ARG A 1 376 ? -20.231 -3.015 6.853 1.00 83.06 376 ARG A CA 1
ATOM 2865 C C . ARG A 1 376 ? -19.240 -3.148 8.008 1.00 83.06 376 ARG A C 1
ATOM 2867 O O . ARG A 1 376 ? -18.224 -3.818 7.874 1.00 83.06 376 ARG A O 1
ATOM 2874 N N . ILE A 1 377 ? -19.569 -2.610 9.187 1.00 87.19 377 ILE A N 1
ATOM 2875 C CA . ILE A 1 377 ? -18.702 -2.726 10.379 1.00 87.19 377 ILE A CA 1
ATOM 2876 C C . ILE A 1 377 ? -18.548 -4.194 10.820 1.00 87.19 377 ILE A C 1
ATOM 2878 O O . ILE A 1 377 ? -17.476 -4.601 11.281 1.00 87.19 377 ILE A O 1
ATOM 2882 N N . ARG A 1 378 ? -19.591 -5.021 10.656 1.00 90.69 378 ARG A N 1
ATOM 2883 C CA . ARG A 1 378 ? -19.502 -6.467 10.919 1.00 90.69 378 ARG A CA 1
ATOM 2884 C C . ARG A 1 378 ? -18.582 -7.157 9.914 1.00 90.69 378 ARG A C 1
ATOM 2886 O O . ARG A 1 378 ? -17.776 -7.978 10.338 1.00 90.69 378 ARG A O 1
ATOM 2893 N N . GLN A 1 379 ? -18.636 -6.772 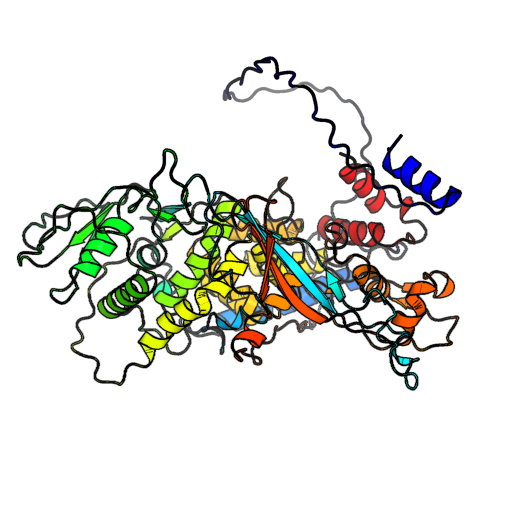8.641 1.00 90.12 379 GLN A N 1
ATOM 2894 C CA . GLN A 1 379 ? -17.754 -7.293 7.600 1.00 90.12 379 GLN A CA 1
ATOM 2895 C C . GLN A 1 379 ? -16.289 -6.911 7.858 1.00 90.12 379 GLN A C 1
ATOM 2897 O O . GLN A 1 379 ? -15.430 -7.788 7.898 1.00 90.12 379 GLN A O 1
ATOM 2902 N N . TYR A 1 380 ? -16.011 -5.641 8.180 1.00 89.62 380 TYR A N 1
ATOM 2903 C CA . TYR A 1 380 ? -14.670 -5.188 8.581 1.00 89.62 380 TYR A CA 1
ATOM 2904 C C . TYR A 1 380 ? -14.149 -5.945 9.814 1.00 89.62 380 TYR A C 1
ATOM 2906 O O . TYR A 1 380 ? -12.952 -6.196 9.921 1.00 89.62 380 TYR A O 1
ATOM 2914 N N . THR A 1 381 ? -15.038 -6.329 10.742 1.00 90.81 381 THR A N 1
ATOM 2915 C CA . THR A 1 381 ? -14.689 -7.153 11.915 1.00 90.81 381 THR A CA 1
ATOM 2916 C C . THR A 1 381 ? -14.373 -8.601 11.522 1.00 90.81 381 THR A C 1
ATOM 2918 O O . THR A 1 381 ? -13.394 -9.157 12.014 1.00 90.81 381 THR A O 1
ATOM 2921 N N . ALA A 1 382 ? -15.177 -9.215 10.648 1.00 92.31 382 ALA A N 1
ATOM 2922 C CA . ALA A 1 382 ? -14.957 -10.581 10.167 1.00 92.31 382 ALA A CA 1
ATOM 2923 C C . ALA A 1 382 ? -13.619 -10.708 9.418 1.00 92.31 382 ALA A C 1
ATOM 2925 O O . ALA A 1 382 ? -12.858 -11.648 9.642 1.00 92.31 382 ALA A O 1
ATOM 2926 N N . ASP A 1 383 ? -13.297 -9.696 8.614 1.00 94.81 383 ASP A N 1
ATOM 2927 C CA . ASP A 1 383 ? -12.103 -9.645 7.768 1.00 94.81 383 ASP A CA 1
ATOM 2928 C C . ASP A 1 383 ? -10.877 -9.055 8.485 1.00 94.81 383 ASP A C 1
ATOM 2930 O O . ASP A 1 383 ? -9.780 -8.997 7.928 1.00 94.81 383 ASP A O 1
ATOM 2934 N N . LEU A 1 384 ? -11.033 -8.629 9.744 1.00 93.69 384 LEU A N 1
ATOM 2935 C CA . LEU A 1 384 ? -10.048 -7.832 10.477 1.00 93.69 384 LEU A CA 1
ATOM 2936 C C . LEU A 1 384 ? -8.659 -8.488 10.527 1.00 93.69 384 LEU A C 1
ATOM 2938 O O . LEU A 1 384 ? -7.651 -7.792 10.429 1.00 93.69 384 LEU A O 1
ATOM 2942 N N . ARG A 1 385 ? -8.596 -9.825 10.622 1.00 95.06 385 ARG A N 1
ATOM 2943 C CA . ARG A 1 385 ? -7.340 -10.601 10.655 1.00 95.06 385 ARG A CA 1
ATOM 2944 C C . ARG A 1 385 ? -6.487 -10.427 9.393 1.00 95.06 385 ARG A C 1
ATOM 2946 O O . ARG A 1 385 ? -5.269 -10.544 9.501 1.00 95.06 385 ARG A O 1
ATOM 2953 N N . TYR A 1 386 ? -7.099 -10.144 8.243 1.00 97.06 386 TYR A N 1
ATOM 2954 C CA . TYR A 1 386 ? -6.413 -9.902 6.971 1.00 97.06 386 TYR A CA 1
ATOM 2955 C C . TYR A 1 386 ? -5.838 -8.486 6.925 1.00 97.06 386 TYR A C 1
ATOM 2957 O O . TYR A 1 386 ? -4.624 -8.315 6.827 1.00 97.06 386 TYR A O 1
ATOM 2965 N N . TYR A 1 387 ? -6.681 -7.466 7.124 1.00 96.31 387 TYR A N 1
ATOM 2966 C CA . TYR A 1 387 ? -6.237 -6.069 7.203 1.00 96.31 387 TYR A CA 1
ATOM 2967 C C . TYR A 1 387 ? -5.142 -5.860 8.255 1.00 96.31 387 TYR A C 1
ATOM 2969 O O . TYR A 1 387 ? -4.175 -5.135 8.020 1.00 96.31 387 TYR A O 1
ATOM 2977 N N . MET A 1 388 ? -5.274 -6.521 9.410 1.00 94.81 388 MET A N 1
ATOM 2978 C CA . MET A 1 388 ? -4.268 -6.486 10.465 1.00 94.81 388 MET A CA 1
ATOM 2979 C C . MET A 1 388 ? -2.925 -7.065 10.003 1.00 94.81 388 MET A C 1
ATOM 2981 O O . MET A 1 388 ? -1.904 -6.461 10.305 1.00 94.81 388 MET A O 1
ATOM 2985 N N . ALA A 1 389 ? -2.894 -8.182 9.266 1.00 95.69 389 ALA A N 1
ATOM 2986 C CA . ALA A 1 389 ? -1.639 -8.821 8.859 1.00 95.69 389 ALA A CA 1
ATOM 2987 C C . ALA A 1 389 ? -0.751 -7.885 8.025 1.00 95.69 389 ALA A C 1
ATOM 2989 O O . ALA A 1 389 ? 0.418 -7.694 8.357 1.00 95.69 389 ALA A O 1
ATOM 2990 N N . ILE A 1 390 ? -1.316 -7.242 6.998 1.00 95.44 390 ILE A N 1
ATOM 2991 C CA . ILE A 1 390 ? -0.588 -6.272 6.168 1.00 95.44 390 ILE A CA 1
ATOM 2992 C C . ILE A 1 390 ? -0.288 -4.971 6.936 1.00 95.44 390 ILE A C 1
ATOM 2994 O O . ILE A 1 390 ? 0.852 -4.510 6.925 1.00 95.44 390 ILE A O 1
ATOM 2998 N N . SER A 1 391 ? -1.250 -4.437 7.700 1.00 95.44 391 SER A N 1
ATOM 2999 C CA . SER A 1 391 ? -1.074 -3.229 8.529 1.00 95.44 391 SER A CA 1
ATOM 3000 C C . SER A 1 391 ? 0.039 -3.370 9.586 1.00 95.44 391 SER A C 1
ATOM 3002 O O . SER A 1 391 ? 0.706 -2.390 9.912 1.00 95.44 391 SER A O 1
ATOM 3004 N N . MET A 1 392 ? 0.298 -4.581 10.095 1.00 92.81 392 MET A N 1
ATOM 3005 C CA . MET A 1 392 ? 1.369 -4.867 11.066 1.00 92.81 392 MET A CA 1
ATOM 3006 C C . MET A 1 392 ? 2.791 -4.834 10.507 1.00 92.81 392 MET A C 1
ATOM 3008 O O . MET A 1 392 ? 3.734 -4.945 11.294 1.00 92.81 392 MET A O 1
ATOM 3012 N N . HIS A 1 393 ? 2.970 -4.711 9.191 1.00 93.25 393 HIS A N 1
ATOM 3013 C CA . HIS A 1 393 ? 4.287 -4.713 8.563 1.00 93.25 393 HIS A CA 1
ATOM 3014 C C . HIS A 1 393 ? 4.528 -3.393 7.810 1.00 93.25 393 HIS A C 1
ATOM 3016 O O . HIS A 1 393 ? 4.309 -3.324 6.598 1.00 93.25 393 HIS A O 1
ATOM 3022 N N . PRO A 1 394 ? 4.997 -2.333 8.504 1.00 91.56 394 PRO A N 1
ATOM 3023 C CA . PRO A 1 394 ? 5.199 -0.996 7.940 1.00 91.56 394 PRO A CA 1
ATOM 3024 C C . PRO A 1 394 ? 5.986 -0.967 6.628 1.00 91.56 394 PRO A C 1
ATOM 3026 O O . PRO A 1 394 ? 5.611 -0.236 5.719 1.00 91.56 394 PRO A O 1
ATOM 3029 N N . ARG A 1 395 ? 7.011 -1.817 6.476 1.00 90.31 395 ARG A N 1
ATOM 3030 C CA . ARG A 1 395 ? 7.771 -1.945 5.219 1.00 90.31 395 ARG A CA 1
ATOM 3031 C C . ARG A 1 395 ? 6.914 -2.422 4.043 1.00 90.31 395 ARG A C 1
ATOM 3033 O O . ARG A 1 395 ? 7.076 -1.923 2.939 1.00 90.31 395 ARG A O 1
ATOM 3040 N N . SER A 1 396 ? 5.978 -3.342 4.275 1.00 92.81 396 SER A N 1
ATOM 3041 C CA . SER A 1 396 ? 5.053 -3.816 3.234 1.00 92.81 396 SER A CA 1
ATOM 3042 C C . SER A 1 396 ? 3.985 -2.773 2.904 1.00 92.81 396 SER A C 1
ATOM 3044 O O . SER A 1 396 ? 3.660 -2.589 1.737 1.00 92.81 396 SER A O 1
ATOM 3046 N N . VAL A 1 397 ? 3.490 -2.036 3.906 1.00 94.44 397 VAL A N 1
ATOM 3047 C CA . VAL A 1 397 ? 2.597 -0.885 3.679 1.00 94.44 397 VAL A CA 1
ATOM 3048 C C . VAL A 1 397 ? 3.320 0.211 2.884 1.00 94.44 397 VAL A C 1
ATOM 3050 O O . VAL A 1 397 ? 2.756 0.738 1.931 1.00 94.44 397 VAL A O 1
ATOM 3053 N N . GLY A 1 398 ? 4.582 0.505 3.212 1.00 93.44 398 GLY A N 1
ATOM 3054 C CA . GLY A 1 398 ? 5.442 1.422 2.457 1.00 93.44 398 GLY A CA 1
ATOM 3055 C C . GLY A 1 398 ? 5.606 1.002 0.999 1.00 93.44 398 GLY A C 1
ATOM 3056 O O . GLY A 1 398 ? 5.344 1.799 0.102 1.00 93.44 398 GLY A O 1
ATOM 3057 N N . SER A 1 399 ? 5.945 -0.265 0.768 1.00 92.38 399 SER A N 1
ATOM 3058 C CA . SER A 1 399 ? 6.102 -0.834 -0.572 1.00 92.38 399 SER A CA 1
ATOM 3059 C C . SER A 1 399 ? 4.872 -0.593 -1.461 1.00 92.38 399 SER A C 1
ATOM 3061 O O . SER A 1 399 ? 4.983 -0.076 -2.574 1.00 92.38 399 SER A O 1
ATOM 3063 N N . VAL A 1 400 ? 3.675 -0.844 -0.914 1.00 94.25 400 VAL A N 1
ATOM 3064 C CA . VAL A 1 400 ? 2.394 -0.557 -1.579 1.00 94.25 400 VAL A CA 1
ATOM 3065 C C . VAL A 1 400 ? 2.218 0.942 -1.807 1.00 94.25 400 VAL A C 1
ATOM 3067 O O . VAL A 1 400 ? 1.974 1.349 -2.940 1.00 94.25 400 VAL A O 1
ATOM 3070 N N . LEU A 1 401 ? 2.361 1.771 -0.768 1.00 94.75 401 LEU A N 1
ATOM 3071 C CA . LEU A 1 401 ? 2.155 3.222 -0.840 1.00 94.75 401 LEU A CA 1
ATOM 3072 C C . LEU A 1 401 ? 2.964 3.866 -1.970 1.00 94.75 401 LEU A C 1
ATOM 3074 O O . LEU A 1 401 ? 2.398 4.530 -2.837 1.00 94.75 401 LEU A O 1
ATOM 3078 N N . TRP A 1 402 ? 4.278 3.661 -1.990 1.00 94.06 402 TRP A N 1
ATOM 3079 C CA . TRP A 1 402 ? 5.167 4.355 -2.925 1.00 94.06 402 TRP A CA 1
ATOM 3080 C C . TRP A 1 402 ? 5.080 3.817 -4.357 1.00 94.06 402 TRP A C 1
ATOM 3082 O O . TRP A 1 402 ? 5.362 4.552 -5.305 1.00 94.06 402 TRP A O 1
ATOM 3092 N N . SER A 1 403 ? 4.545 2.603 -4.542 1.00 94.69 403 SER A N 1
ATOM 3093 C CA . SER A 1 403 ? 4.183 2.077 -5.865 1.00 94.69 403 SER A CA 1
ATOM 3094 C C . SER A 1 403 ? 3.120 2.912 -6.601 1.00 94.69 403 SER A C 1
ATOM 3096 O O . SER A 1 403 ? 2.909 2.705 -7.796 1.00 94.69 403 SER A O 1
ATOM 3098 N N . ILE A 1 404 ? 2.481 3.897 -5.948 1.00 96.25 404 ILE A N 1
ATOM 3099 C CA . ILE A 1 404 ? 1.610 4.878 -6.617 1.00 96.25 404 ILE A CA 1
ATOM 3100 C C . ILE A 1 404 ? 2.347 5.661 -7.719 1.00 96.25 404 ILE A C 1
ATOM 3102 O O . ILE A 1 404 ? 1.746 6.016 -8.733 1.00 96.25 404 ILE A O 1
ATOM 3106 N N . PHE A 1 405 ? 3.654 5.895 -7.555 1.00 95.88 405 PHE A N 1
ATOM 3107 C CA . PHE A 1 405 ? 4.486 6.643 -8.505 1.00 95.88 405 PHE A CA 1
ATOM 3108 C C . PHE A 1 405 ? 5.187 5.754 -9.540 1.00 95.88 405 PHE A C 1
ATOM 3110 O O . PHE A 1 405 ? 5.656 6.260 -10.562 1.00 95.88 405 PHE A O 1
ATOM 3117 N N . TRP A 1 406 ? 5.239 4.441 -9.299 1.00 95.19 406 TRP A N 1
ATOM 3118 C CA . TRP A 1 406 ? 5.831 3.462 -10.209 1.00 95.19 406 TRP A CA 1
ATOM 3119 C C . TRP A 1 406 ? 5.050 3.361 -11.526 1.00 95.19 406 TRP A C 1
ATOM 3121 O O . TRP A 1 406 ? 3.846 3.627 -11.574 1.00 95.19 406 TRP A O 1
ATOM 3131 N N . GLN A 1 407 ? 5.747 2.995 -12.602 1.00 95.19 407 GLN A N 1
ATOM 3132 C CA . GLN A 1 407 ? 5.196 2.851 -13.947 1.00 95.19 407 GLN A CA 1
ATOM 3133 C C . GLN A 1 407 ? 5.935 1.714 -14.685 1.00 95.19 407 GLN A C 1
ATOM 3135 O O . GLN A 1 407 ? 7.145 1.834 -14.883 1.00 95.19 407 GLN A O 1
ATOM 3140 N N . PRO A 1 408 ? 5.248 0.644 -15.139 1.00 92.75 408 PRO A N 1
ATOM 3141 C CA . PRO A 1 408 ? 5.895 -0.545 -15.718 1.00 92.75 408 PRO A CA 1
ATOM 3142 C C . PRO A 1 408 ? 6.694 -0.242 -16.990 1.00 92.75 408 PRO A C 1
ATOM 3144 O O . PRO A 1 408 ? 7.738 -0.835 -17.245 1.00 92.75 408 PRO A O 1
ATOM 3147 N N . SER A 1 409 ? 6.230 0.727 -17.780 1.00 92.19 409 SER A N 1
ATOM 3148 C CA . SER A 1 409 ? 6.822 1.115 -19.062 1.00 92.19 409 SER A CA 1
ATOM 3149 C C . SER A 1 409 ? 8.014 2.081 -18.959 1.00 92.19 409 SER A C 1
ATOM 3151 O O . SER A 1 409 ? 8.418 2.627 -19.984 1.00 92.19 409 SER A O 1
ATOM 3153 N N . VAL A 1 410 ? 8.539 2.367 -17.757 1.00 95.06 410 VAL A N 1
ATOM 3154 C CA . VAL A 1 410 ? 9.633 3.336 -17.538 1.00 95.06 410 VAL A CA 1
ATOM 3155 C C . VAL A 1 410 ? 10.949 2.613 -17.212 1.00 95.06 410 VAL A C 1
ATOM 3157 O O . VAL A 1 410 ? 11.074 2.038 -16.127 1.00 95.06 410 VAL A O 1
ATOM 3160 N N . PRO A 1 411 ? 11.945 2.653 -18.122 1.00 94.12 411 PRO A N 1
ATOM 3161 C CA . PRO A 1 411 ? 13.283 2.103 -17.901 1.00 94.12 411 PRO A CA 1
ATOM 3162 C C . PRO A 1 411 ? 14.033 2.689 -16.705 1.00 94.12 411 PRO A C 1
ATOM 3164 O O . PRO A 1 411 ? 13.874 3.865 -16.379 1.00 94.12 411 PRO A O 1
ATOM 3167 N N . ALA A 1 412 ? 14.936 1.897 -16.119 1.00 92.69 412 ALA A N 1
ATOM 3168 C CA . ALA A 1 412 ? 15.765 2.296 -14.977 1.00 92.69 412 ALA A CA 1
ATOM 3169 C C . ALA A 1 412 ? 16.587 3.592 -15.196 1.00 92.69 412 ALA A C 1
ATOM 3171 O O . ALA A 1 412 ? 16.729 4.383 -14.267 1.00 92.69 412 ALA A O 1
ATOM 3172 N N . ASN A 1 413 ? 17.054 3.877 -16.417 1.00 92.88 413 ASN A N 1
ATOM 3173 C CA . ASN A 1 413 ? 17.750 5.133 -16.743 1.00 92.88 413 ASN A CA 1
ATOM 3174 C C . ASN A 1 413 ? 16.811 6.332 -16.998 1.00 92.88 413 ASN A C 1
ATOM 3176 O O . ASN A 1 413 ? 17.260 7.479 -17.016 1.00 92.88 413 ASN A O 1
ATOM 3180 N N . LEU A 1 414 ? 15.504 6.101 -17.140 1.00 94.88 414 LEU A N 1
ATOM 3181 C CA . LEU A 1 414 ? 14.474 7.111 -17.424 1.00 94.88 414 LEU A CA 1
ATOM 3182 C C . LEU A 1 414 ? 13.551 7.392 -16.221 1.00 94.88 414 LEU A C 1
ATOM 3184 O O . LEU A 1 414 ? 12.539 8.085 -16.356 1.00 94.88 414 LEU A O 1
ATOM 3188 N N . VAL A 1 415 ? 13.938 6.927 -15.030 1.00 94.19 415 VAL A N 1
ATOM 3189 C CA . VAL A 1 415 ? 13.198 7.119 -13.775 1.00 94.19 415 VAL A CA 1
ATOM 3190 C C . VAL A 1 415 ? 13.071 8.590 -13.393 1.00 94.19 415 VAL A C 1
ATOM 3192 O O . VAL A 1 415 ? 11.956 9.036 -13.121 1.00 94.19 415 VAL A O 1
ATOM 3195 N N . ASN A 1 416 ? 14.155 9.379 -13.393 1.00 93.69 416 ASN A N 1
ATOM 3196 C CA . ASN A 1 416 ? 14.018 10.775 -12.970 1.00 93.69 416 ASN A CA 1
ATOM 3197 C C . ASN A 1 416 ? 13.168 11.638 -13.920 1.00 93.69 416 ASN A C 1
ATOM 3199 O O . ASN A 1 416 ? 12.346 12.397 -13.416 1.00 93.69 416 ASN A O 1
ATOM 3203 N N . PRO A 1 417 ? 13.276 11.533 -15.260 1.00 94.75 417 PRO A N 1
ATOM 3204 C CA . PRO A 1 417 ? 12.353 12.214 -16.169 1.00 94.75 417 PRO A CA 1
ATOM 3205 C C . PRO A 1 417 ? 10.880 11.935 -15.853 1.00 94.75 417 PRO A C 1
ATOM 3207 O O . PRO A 1 417 ? 10.068 12.861 -15.857 1.00 94.75 417 PRO A O 1
ATOM 3210 N N . TRP A 1 418 ? 10.543 10.690 -15.498 1.00 96.62 418 TRP A N 1
ATOM 3211 C CA . TRP A 1 418 ? 9.204 10.336 -15.035 1.00 96.62 418 TRP A CA 1
ATOM 3212 C C . TRP A 1 418 ? 8.872 11.024 -13.702 1.00 96.62 418 TRP A C 1
ATOM 3214 O O . TRP A 1 418 ? 7.943 11.828 -13.668 1.00 96.62 418 TRP A O 1
ATOM 3224 N N . LEU A 1 419 ? 9.639 10.797 -12.628 1.00 95.44 419 LEU A N 1
ATOM 3225 C CA . LEU A 1 419 ? 9.340 11.328 -11.285 1.00 95.44 419 LEU A CA 1
ATOM 3226 C C . LEU A 1 419 ? 9.349 12.867 -11.214 1.00 95.44 419 LEU A C 1
ATOM 3228 O O . LEU A 1 419 ? 8.465 13.468 -10.597 1.00 95.44 419 LEU A O 1
ATOM 3232 N N . ALA A 1 420 ? 10.282 13.521 -11.909 1.00 93.81 420 ALA A N 1
ATOM 3233 C CA . ALA A 1 420 ? 10.338 14.975 -12.028 1.00 93.81 420 ALA A CA 1
ATOM 3234 C C . ALA A 1 420 ? 9.057 15.534 -12.662 1.00 93.81 420 ALA A C 1
ATOM 3236 O O . ALA A 1 420 ? 8.540 16.554 -12.204 1.00 93.81 420 ALA A O 1
ATOM 3237 N N . SER A 1 421 ? 8.495 14.849 -13.664 1.00 94.62 421 SER A N 1
ATOM 3238 C CA . SER A 1 421 ? 7.230 15.261 -14.278 1.00 94.62 421 SER A CA 1
ATOM 3239 C C . SER A 1 421 ? 6.066 15.232 -13.279 1.00 94.62 421 SER A C 1
ATOM 3241 O O . SER A 1 421 ? 5.301 16.197 -13.221 1.00 94.62 421 SER A O 1
ATOM 3243 N N . ILE A 1 422 ? 5.997 14.203 -12.421 1.00 95.19 422 ILE A N 1
ATOM 3244 C CA . ILE A 1 422 ? 5.014 14.087 -11.329 1.00 95.19 422 ILE A CA 1
ATOM 3245 C C . ILE A 1 422 ? 5.167 15.261 -10.364 1.00 95.19 422 ILE A C 1
ATOM 3247 O O . ILE A 1 422 ? 4.181 15.905 -10.005 1.00 95.19 422 ILE A O 1
ATOM 3251 N N . SER A 1 423 ? 6.409 15.578 -9.989 1.00 92.38 423 SER A N 1
ATOM 3252 C CA . SER A 1 423 ? 6.719 16.683 -9.081 1.00 92.38 423 SER A CA 1
ATOM 3253 C C . SER A 1 423 ? 6.209 18.021 -9.631 1.00 92.38 423 SER A C 1
ATOM 3255 O O . SER A 1 423 ? 5.552 18.764 -8.903 1.00 92.38 423 SER A O 1
ATOM 3257 N N . THR A 1 424 ? 6.366 18.293 -10.937 1.00 91.00 424 THR A N 1
ATOM 3258 C CA . THR A 1 424 ? 5.825 19.523 -11.565 1.00 91.00 424 THR A CA 1
ATOM 3259 C C . THR A 1 424 ? 4.297 19.625 -11.596 1.00 91.00 424 THR A C 1
ATOM 3261 O O . THR A 1 424 ? 3.780 20.697 -11.901 1.00 91.00 424 THR A O 1
ATOM 3264 N N . VAL A 1 425 ? 3.573 18.538 -11.312 1.00 92.31 425 VAL A N 1
ATOM 3265 C CA . VAL A 1 425 ? 2.103 18.520 -11.255 1.00 92.31 425 VAL A CA 1
ATOM 3266 C C . VAL A 1 425 ? 1.609 18.523 -9.803 1.00 92.31 425 VAL A C 1
ATOM 3268 O O . VAL A 1 425 ? 0.787 19.358 -9.428 1.00 92.31 425 VAL A O 1
ATOM 3271 N N . LEU A 1 426 ? 2.122 17.624 -8.958 1.00 89.50 426 LEU A N 1
ATOM 3272 C CA . LEU A 1 426 ? 1.614 17.438 -7.593 1.00 89.50 426 LEU A CA 1
ATOM 3273 C C . LEU A 1 426 ? 2.071 18.520 -6.606 1.00 89.50 426 LEU A C 1
ATOM 3275 O O . LEU A 1 426 ? 1.388 18.754 -5.612 1.00 89.50 426 LEU A O 1
ATOM 3279 N N . THR A 1 427 ? 3.170 19.233 -6.879 1.00 78.81 427 THR A N 1
ATOM 3280 C CA . THR A 1 427 ? 3.571 20.396 -6.059 1.00 78.81 427 THR A CA 1
ATOM 3281 C C . THR A 1 427 ? 2.560 21.542 -6.111 1.00 78.81 427 THR A C 1
ATOM 3283 O O . THR A 1 427 ? 2.510 22.341 -5.181 1.00 78.81 427 THR A O 1
ATOM 3286 N N . SER A 1 428 ? 1.723 21.608 -7.152 1.00 73.44 428 SER A N 1
ATOM 3287 C CA . SER A 1 428 ? 0.638 22.589 -7.278 1.00 73.44 428 SER A CA 1
ATOM 3288 C C . SER A 1 428 ? -0.718 22.094 -6.756 1.00 73.44 428 SER A C 1
ATOM 3290 O O . SER A 1 428 ? -1.690 22.832 -6.858 1.00 73.44 428 SER A O 1
ATOM 3292 N N . THR A 1 429 ? -0.817 20.872 -6.214 1.00 74.50 429 THR A N 1
ATOM 3293 C CA . THR A 1 429 ? -2.074 20.331 -5.657 1.00 74.50 429 THR A CA 1
ATOM 3294 C C . THR A 1 429 ? -2.264 20.831 -4.215 1.00 74.50 429 THR A C 1
ATOM 3296 O O . THR A 1 429 ? -1.476 20.443 -3.354 1.00 74.50 429 THR A O 1
ATOM 3299 N N . PRO A 1 430 ? -3.265 21.683 -3.908 1.00 65.69 430 PRO A N 1
ATOM 3300 C CA . PRO A 1 430 ? -3.309 22.414 -2.637 1.00 65.69 430 PRO A CA 1
ATOM 3301 C C . PRO A 1 430 ? -4.014 21.685 -1.481 1.00 65.69 430 PRO A C 1
ATOM 3303 O O . PRO A 1 430 ? -3.884 22.122 -0.339 1.00 65.69 430 PRO A O 1
ATOM 3306 N N . ASN A 1 431 ? -4.802 20.632 -1.741 1.00 77.94 431 ASN A N 1
ATOM 3307 C CA . ASN A 1 431 ? -5.677 20.014 -0.733 1.00 77.94 431 ASN A CA 1
ATOM 3308 C C . ASN A 1 431 ? -5.579 18.466 -0.706 1.00 77.94 431 ASN A C 1
ATOM 3310 O O . ASN A 1 431 ? -5.209 17.846 -1.710 1.00 77.94 431 ASN A O 1
ATOM 3314 N N . PRO A 1 432 ? -5.893 17.819 0.439 1.00 82.44 432 PRO A N 1
ATOM 3315 C CA . PRO A 1 432 ? -5.656 16.389 0.632 1.00 82.44 432 PRO A CA 1
ATOM 3316 C C . PRO A 1 432 ? -6.645 15.505 -0.136 1.00 82.44 432 PRO A C 1
ATOM 3318 O O . PRO A 1 432 ? -6.276 14.410 -0.557 1.00 82.44 432 PRO A O 1
ATOM 3321 N N . THR A 1 433 ? -7.887 15.951 -0.344 1.00 84.44 433 THR A N 1
ATOM 3322 C CA . THR A 1 433 ? -8.900 15.170 -1.072 1.00 84.44 433 THR A CA 1
ATOM 3323 C C . THR A 1 433 ? -8.589 15.096 -2.559 1.00 84.44 433 THR A C 1
ATOM 3325 O O . THR A 1 433 ? -8.752 14.036 -3.158 1.00 84.44 433 THR A O 1
ATOM 3328 N N . GLN A 1 434 ? -8.096 16.177 -3.164 1.00 86.56 434 GLN A N 1
ATOM 3329 C CA . GLN A 1 434 ? -7.651 16.179 -4.554 1.00 86.56 434 GLN A CA 1
ATOM 3330 C C . GLN A 1 434 ? -6.476 15.215 -4.740 1.00 86.56 434 GLN A C 1
ATOM 3332 O O . GLN A 1 434 ? -6.515 14.386 -5.646 1.00 86.56 434 GLN A O 1
ATOM 3337 N N . LEU A 1 435 ? -5.489 15.235 -3.835 1.00 90.62 435 LEU A N 1
ATOM 3338 C CA . LEU A 1 435 ? -4.383 14.274 -3.850 1.00 90.62 435 LEU A CA 1
ATOM 3339 C C . LEU A 1 435 ? -4.880 12.823 -3.691 1.00 90.62 435 LEU A C 1
ATOM 3341 O O . LEU A 1 435 ? -4.486 11.947 -4.460 1.00 90.62 435 LEU A O 1
ATOM 3345 N N . ALA A 1 436 ? -5.808 12.575 -2.759 1.00 91.31 436 ALA A N 1
ATOM 3346 C CA . ALA A 1 436 ? -6.446 11.270 -2.590 1.00 91.31 436 ALA A CA 1
ATOM 3347 C C . ALA A 1 436 ? -7.193 10.810 -3.855 1.00 91.31 436 ALA A C 1
ATOM 3349 O O . ALA A 1 436 ? -7.055 9.657 -4.255 1.00 91.31 436 ALA A O 1
ATOM 3350 N N . ARG A 1 437 ? -7.949 11.696 -4.517 1.00 91.12 437 ARG A N 1
ATOM 3351 C CA . ARG A 1 437 ? -8.654 11.398 -5.774 1.00 91.12 437 ARG A CA 1
ATOM 3352 C C . ARG A 1 437 ? -7.700 11.096 -6.919 1.00 91.12 437 ARG A C 1
ATOM 3354 O O . ARG A 1 437 ? -7.936 10.128 -7.628 1.00 91.12 437 ARG A O 1
ATOM 3361 N N . VAL A 1 438 ? -6.624 11.868 -7.078 1.00 94.12 438 VAL A N 1
ATOM 3362 C CA . VAL A 1 438 ? -5.581 11.606 -8.086 1.00 94.12 438 VAL A CA 1
ATOM 3363 C C . VAL A 1 438 ? -4.975 10.219 -7.884 1.00 94.12 438 VAL A C 1
ATOM 3365 O O . VAL A 1 438 ? -4.789 9.480 -8.849 1.00 94.12 438 VAL A O 1
ATOM 3368 N N . PHE A 1 439 ? -4.709 9.831 -6.635 1.00 95.75 439 PHE A N 1
ATOM 3369 C CA . PHE A 1 439 ? -4.212 8.492 -6.335 1.00 95.75 439 PHE A CA 1
ATOM 3370 C C . PHE A 1 439 ? -5.271 7.410 -6.582 1.00 95.75 439 PHE A C 1
ATOM 3372 O O . PHE A 1 439 ? -4.944 6.388 -7.182 1.00 95.75 439 PHE A O 1
ATOM 3379 N N . LEU A 1 440 ? -6.532 7.630 -6.194 1.00 94.19 440 LEU A N 1
ATOM 3380 C CA . LEU A 1 440 ? -7.635 6.691 -6.440 1.00 94.19 440 LEU A CA 1
ATOM 3381 C C . LEU A 1 440 ? -7.890 6.480 -7.938 1.00 94.19 440 LEU A C 1
ATOM 3383 O O . LEU A 1 440 ? -8.066 5.345 -8.356 1.00 94.19 440 LEU A O 1
ATOM 3387 N N . LEU A 1 441 ? -7.837 7.541 -8.746 1.00 94.38 441 LEU A N 1
ATOM 3388 C CA . LEU A 1 441 ? -7.941 7.474 -10.209 1.00 94.38 441 LEU A CA 1
ATOM 3389 C C . LEU A 1 441 ? -6.742 6.783 -10.872 1.00 94.38 441 LEU A C 1
ATOM 3391 O O . LEU A 1 441 ? -6.847 6.380 -12.024 1.00 94.38 441 LEU A O 1
ATOM 3395 N N . ARG A 1 442 ? -5.603 6.648 -10.180 1.00 95.50 442 ARG A N 1
ATOM 3396 C CA . ARG A 1 442 ? -4.424 5.949 -10.706 1.00 95.50 442 ARG A CA 1
ATOM 3397 C C . ARG A 1 442 ? -4.361 4.488 -10.267 1.00 95.50 442 ARG A C 1
ATOM 3399 O O . ARG A 1 442 ? -4.147 3.624 -11.108 1.00 95.50 442 ARG A O 1
ATOM 3406 N N . ARG A 1 443 ? -4.482 4.218 -8.964 1.00 95.62 443 ARG A N 1
ATOM 3407 C CA . ARG A 1 443 ? -4.336 2.884 -8.350 1.00 95.62 443 ARG A CA 1
ATOM 3408 C C . ARG A 1 443 ? -5.256 2.750 -7.127 1.00 95.62 443 ARG A C 1
ATOM 3410 O O . ARG A 1 443 ? -4.791 2.960 -6.001 1.00 95.62 443 ARG A O 1
ATOM 3417 N N . PRO A 1 444 ? -6.548 2.408 -7.293 1.00 94.19 444 PRO A N 1
ATOM 3418 C CA . PRO A 1 444 ? -7.522 2.389 -6.197 1.00 94.19 444 PRO A CA 1
ATOM 3419 C C . PRO A 1 444 ? -7.070 1.602 -4.954 1.00 94.19 444 PRO A C 1
ATOM 3421 O O . PRO A 1 444 ? -7.180 2.087 -3.826 1.00 94.19 444 PRO A O 1
ATOM 3424 N N . ARG A 1 445 ? -6.491 0.410 -5.165 1.00 93.75 445 ARG A N 1
ATOM 3425 C CA . ARG A 1 445 ? -6.065 -0.525 -4.104 1.00 93.75 445 ARG A CA 1
ATOM 3426 C C . ARG A 1 445 ? -4.917 0.024 -3.250 1.00 93.75 445 ARG A C 1
ATOM 3428 O O . ARG A 1 445 ? -4.894 -0.168 -2.036 1.00 93.75 445 ARG A O 1
ATOM 3435 N N . VAL A 1 446 ? -3.986 0.748 -3.877 1.00 95.50 446 VAL A N 1
ATOM 3436 C CA . VAL A 1 446 ? -2.881 1.460 -3.207 1.00 95.50 446 VAL A CA 1
ATOM 3437 C C . VAL A 1 446 ? -3.387 2.728 -2.529 1.00 95.50 446 VAL A C 1
ATOM 3439 O O . VAL A 1 446 ? -2.995 3.045 -1.406 1.00 95.50 446 VAL A O 1
ATOM 3442 N N . ALA A 1 447 ? -4.270 3.464 -3.196 1.00 95.38 447 ALA A N 1
ATOM 3443 C CA . ALA A 1 447 ? -4.700 4.781 -2.762 1.00 95.38 447 ALA A CA 1
ATOM 3444 C C . ALA A 1 447 ? -5.506 4.775 -1.454 1.00 95.38 447 ALA A C 1
ATOM 3446 O O . ALA A 1 447 ? -5.436 5.753 -0.716 1.00 95.38 447 ALA A O 1
ATOM 3447 N N . LEU A 1 448 ? -6.188 3.684 -1.088 1.00 94.31 448 LEU A N 1
ATOM 3448 C CA . LEU A 1 448 ? -6.834 3.591 0.230 1.00 94.31 448 LEU A CA 1
ATOM 3449 C C . LEU A 1 448 ? -5.839 3.586 1.408 1.00 94.31 448 LEU A C 1
ATOM 3451 O O . LEU A 1 448 ? -6.164 4.108 2.477 1.00 94.31 448 LEU A O 1
ATOM 3455 N N . TRP A 1 449 ? -4.602 3.112 1.212 1.00 95.06 449 TRP A N 1
ATOM 3456 C CA . TRP A 1 449 ? -3.527 3.298 2.197 1.00 95.06 449 TRP A CA 1
ATOM 3457 C C . TRP A 1 449 ? -3.127 4.774 2.320 1.00 95.06 449 TRP A C 1
ATOM 3459 O O . TRP A 1 449 ? -2.942 5.277 3.430 1.00 95.06 449 TRP A O 1
ATOM 3469 N N . TRP A 1 450 ? -3.061 5.494 1.194 1.00 94.56 450 TRP A N 1
ATOM 3470 C CA . TRP A 1 450 ? -2.820 6.939 1.182 1.00 94.56 450 TRP A CA 1
ATOM 3471 C C . TRP A 1 450 ? -3.959 7.732 1.822 1.00 94.56 450 TRP A C 1
ATOM 3473 O O . TRP A 1 450 ? -3.677 8.661 2.568 1.00 94.56 450 TRP A O 1
ATOM 3483 N N . VAL A 1 451 ? -5.223 7.354 1.605 1.00 92.62 451 VAL A N 1
ATOM 3484 C CA . VAL A 1 451 ? -6.379 7.947 2.300 1.00 92.62 451 VAL A CA 1
ATOM 3485 C C . VAL A 1 451 ? -6.221 7.787 3.813 1.00 92.62 451 VAL A C 1
ATOM 3487 O O . VAL A 1 451 ? -6.350 8.768 4.542 1.00 92.62 451 VAL A O 1
ATOM 3490 N N . GLY A 1 452 ? -5.853 6.592 4.292 1.00 92.25 452 GLY A N 1
ATOM 3491 C CA . GLY A 1 452 ? -5.546 6.363 5.707 1.00 92.25 452 GLY A CA 1
ATOM 3492 C C . GLY A 1 452 ? -4.447 7.289 6.247 1.00 92.25 452 GLY A C 1
ATOM 3493 O O . GLY A 1 452 ? -4.607 7.860 7.324 1.00 92.25 452 GLY A O 1
ATOM 3494 N N . LEU A 1 453 ? -3.364 7.507 5.490 1.00 91.50 453 LEU A N 1
ATOM 3495 C CA . LEU A 1 453 ? -2.301 8.443 5.880 1.00 91.50 453 LEU A CA 1
ATOM 3496 C C . LEU A 1 453 ? -2.720 9.914 5.819 1.00 91.50 453 LEU A C 1
ATOM 3498 O O . LEU A 1 453 ? -2.377 10.662 6.726 1.00 91.50 453 LEU A O 1
ATOM 3502 N N . LEU A 1 454 ? -3.473 10.335 4.802 1.00 90.44 454 LEU A N 1
ATOM 3503 C CA . LEU A 1 454 ? -3.977 11.706 4.662 1.00 90.44 454 LEU A CA 1
ATOM 3504 C C . LEU A 1 454 ? -4.982 12.064 5.771 1.00 90.44 454 LEU A C 1
ATOM 3506 O O . LEU A 1 454 ? -5.067 13.222 6.166 1.00 90.44 454 LEU A O 1
ATOM 3510 N N . LEU A 1 455 ? -5.697 11.074 6.314 1.00 87.69 455 LEU A N 1
ATOM 3511 C CA . LEU A 1 455 ? -6.587 11.225 7.472 1.00 87.69 455 LEU A CA 1
ATOM 3512 C C . LEU A 1 455 ? -5.848 11.296 8.824 1.00 87.69 455 LEU A C 1
ATOM 3514 O O . LEU A 1 455 ? -6.400 11.840 9.779 1.00 87.69 455 LEU A O 1
ATOM 3518 N N . LEU A 1 456 ? -4.631 10.744 8.921 1.00 86.88 456 LEU A N 1
ATOM 3519 C CA . LEU A 1 456 ? -3.775 10.807 10.118 1.00 86.88 456 LEU A CA 1
ATOM 3520 C C . LEU A 1 456 ? -2.717 11.922 10.069 1.00 86.88 456 LEU A C 1
ATOM 3522 O O . LEU A 1 456 ? -2.073 12.201 11.082 1.00 86.88 456 LEU A O 1
ATOM 3526 N N . GLY A 1 457 ? -2.418 12.443 8.885 1.00 74.19 457 GLY A N 1
ATOM 3527 C CA . GLY A 1 457 ? -1.154 13.104 8.598 1.00 74.19 457 GLY A CA 1
ATOM 3528 C C . GLY A 1 457 ? -1.224 14.621 8.554 1.00 74.19 457 GLY A C 1
ATOM 3529 O O . GLY A 1 457 ? -2.252 15.239 8.291 1.00 74.19 457 GLY A O 1
ATOM 3530 N N . ASP A 1 458 ? -0.066 15.230 8.769 1.00 77.44 458 ASP A N 1
ATOM 3531 C CA . ASP A 1 458 ? 0.147 16.640 8.489 1.00 77.44 458 ASP A CA 1
ATOM 3532 C C . ASP A 1 458 ? 0.412 16.833 6.988 1.00 77.44 458 ASP A C 1
ATOM 3534 O O . ASP A 1 458 ? 1.369 16.268 6.455 1.00 77.44 458 ASP A O 1
ATOM 3538 N N . LEU A 1 459 ? -0.425 17.615 6.298 1.00 81.31 459 LEU A N 1
ATOM 3539 C CA . LEU A 1 459 ? -0.335 17.767 4.842 1.00 81.31 459 LEU A CA 1
ATOM 3540 C C . LEU A 1 459 ? 1.035 18.316 4.376 1.00 81.31 459 LEU A C 1
ATOM 3542 O O . LEU A 1 459 ? 1.623 17.689 3.494 1.00 81.31 459 LEU A O 1
ATOM 3546 N N . PRO A 1 460 ? 1.619 19.376 4.981 1.00 84.62 460 PRO A N 1
ATOM 3547 C CA . PRO A 1 460 ? 2.991 19.801 4.678 1.00 84.62 460 PRO A CA 1
ATOM 3548 C C . PRO A 1 460 ? 4.026 18.679 4.832 1.00 84.62 460 PRO A C 1
ATOM 3550 O O . PRO A 1 460 ? 4.877 18.496 3.961 1.00 84.62 460 PRO A O 1
ATOM 3553 N N . THR A 1 461 ? 3.927 17.880 5.900 1.00 85.12 461 THR A N 1
ATOM 3554 C CA . THR A 1 461 ? 4.811 16.725 6.125 1.00 85.12 461 THR A CA 1
ATOM 3555 C C . THR A 1 461 ? 4.652 15.665 5.027 1.00 85.12 461 THR A C 1
ATOM 3557 O O . THR A 1 461 ? 5.652 15.149 4.529 1.00 85.12 461 THR A O 1
ATOM 3560 N N . ILE A 1 462 ? 3.420 15.362 4.599 1.00 87.00 462 ILE A N 1
ATOM 3561 C CA . ILE A 1 462 ? 3.144 14.427 3.494 1.00 87.00 462 ILE A CA 1
ATOM 3562 C C . ILE A 1 462 ? 3.702 14.954 2.164 1.00 87.00 462 ILE A C 1
ATOM 3564 O O . ILE A 1 462 ? 4.423 14.223 1.484 1.00 87.00 462 ILE A O 1
ATOM 3568 N N . HIS A 1 463 ? 3.445 16.219 1.811 1.00 87.56 463 HIS A N 1
ATOM 3569 C CA . HIS A 1 463 ? 3.984 16.824 0.587 1.00 87.56 463 HIS A CA 1
ATOM 3570 C C . HIS A 1 463 ? 5.515 16.855 0.586 1.00 87.56 463 HIS A C 1
ATOM 3572 O O . HIS A 1 463 ? 6.118 16.543 -0.436 1.00 87.56 463 HIS A O 1
ATOM 3578 N N . SER A 1 464 ? 6.152 17.158 1.723 1.00 88.12 464 SER A N 1
ATOM 3579 C CA . SER A 1 464 ? 7.614 17.127 1.859 1.00 88.12 464 SER A CA 1
ATOM 3580 C C . SER A 1 464 ? 8.193 15.740 1.552 1.00 88.12 464 SER A C 1
ATOM 3582 O O . SER A 1 464 ? 9.184 15.638 0.833 1.00 88.12 464 SER A O 1
ATOM 3584 N N . ARG A 1 465 ? 7.542 14.666 2.016 1.00 88.12 465 ARG A N 1
ATOM 3585 C CA . ARG A 1 465 ? 7.959 13.276 1.756 1.00 88.12 465 ARG A CA 1
ATOM 3586 C C . ARG A 1 465 ? 7.731 12.846 0.315 1.00 88.12 465 ARG A C 1
ATOM 3588 O O . ARG A 1 465 ? 8.586 12.176 -0.251 1.00 88.12 465 ARG A O 1
ATOM 3595 N N . ILE A 1 466 ? 6.604 13.241 -0.280 1.00 91.88 466 ILE A N 1
ATOM 3596 C CA . ILE A 1 466 ? 6.334 13.009 -1.705 1.00 91.88 466 ILE A CA 1
ATOM 3597 C C . ILE A 1 466 ? 7.384 13.739 -2.548 1.00 91.88 466 ILE A C 1
ATOM 3599 O O . ILE A 1 466 ? 7.995 13.125 -3.415 1.00 91.88 466 ILE A O 1
ATOM 3603 N N . ALA A 1 467 ? 7.656 15.014 -2.263 1.00 90.62 467 ALA A N 1
ATOM 3604 C CA . ALA A 1 467 ? 8.678 15.787 -2.961 1.00 90.62 467 ALA A CA 1
ATOM 3605 C C . ALA A 1 467 ? 10.081 15.175 -2.805 1.00 90.62 467 ALA A C 1
ATOM 3607 O O . ALA A 1 467 ? 10.807 15.087 -3.795 1.00 90.62 467 ALA A O 1
ATOM 3608 N N . LEU A 1 468 ? 10.440 14.708 -1.601 1.00 89.81 468 LEU A N 1
ATOM 3609 C CA . LEU A 1 468 ? 11.713 14.030 -1.358 1.00 89.81 468 LEU A CA 1
ATOM 3610 C C . LEU A 1 468 ? 11.807 12.741 -2.185 1.00 89.81 468 LEU A C 1
ATOM 3612 O O . LEU A 1 468 ? 12.708 12.637 -3.014 1.00 89.81 468 LEU A O 1
ATOM 3616 N N . TYR A 1 469 ? 10.817 11.848 -2.079 1.00 91.62 469 TYR A N 1
ATOM 3617 C CA . TYR A 1 469 ? 10.765 10.594 -2.837 1.00 91.62 469 TYR A CA 1
ATOM 3618 C C . TYR A 1 469 ? 10.826 10.811 -4.355 1.00 91.62 469 TYR A C 1
ATOM 3620 O O . TYR A 1 469 ? 11.581 10.135 -5.050 1.00 91.62 469 TYR A O 1
ATOM 3628 N N . LEU A 1 470 ? 10.087 11.790 -4.885 1.00 91.75 470 LEU A N 1
ATOM 3629 C CA . LEU A 1 470 ? 10.126 12.138 -6.310 1.00 91.75 470 LEU A CA 1
ATOM 3630 C C . LEU A 1 470 ? 11.474 12.738 -6.750 1.00 91.75 470 LEU A C 1
ATOM 3632 O O . LEU A 1 470 ? 11.729 12.816 -7.949 1.00 91.75 470 LEU A O 1
ATOM 3636 N N . SER A 1 471 ? 12.322 13.169 -5.810 1.00 88.19 471 SER A N 1
ATOM 3637 C CA . SER A 1 471 ? 13.639 13.749 -6.089 1.00 88.19 471 SER A CA 1
ATOM 3638 C C . SER A 1 471 ? 14.826 12.808 -5.852 1.00 88.19 471 SER A C 1
ATOM 3640 O O . SER A 1 471 ? 15.836 13.005 -6.520 1.00 88.19 471 SER A O 1
ATOM 3642 N N . THR A 1 472 ? 14.701 11.808 -4.964 1.00 85.81 472 THR A N 1
ATOM 3643 C CA . THR A 1 472 ? 15.799 10.902 -4.545 1.00 85.81 472 THR A CA 1
ATOM 3644 C C . THR A 1 472 ? 15.447 9.405 -4.574 1.00 85.81 472 THR A C 1
ATOM 3646 O O . THR A 1 472 ? 16.313 8.550 -4.422 1.00 85.81 472 THR A O 1
ATOM 3649 N N . THR A 1 473 ? 14.176 9.030 -4.757 1.00 86.06 473 THR A N 1
ATOM 3650 C CA . THR A 1 473 ? 13.627 7.679 -4.472 1.00 86.06 473 THR A CA 1
ATOM 3651 C C . THR A 1 473 ? 13.738 7.222 -3.013 1.00 86.06 473 THR A C 1
ATOM 3653 O O . THR A 1 473 ? 13.547 6.042 -2.720 1.00 86.06 473 THR A O 1
ATOM 3656 N N . GLU A 1 474 ? 13.988 8.150 -2.087 1.00 83.38 474 GLU A N 1
ATOM 3657 C CA . GLU A 1 474 ? 13.974 7.909 -0.644 1.00 83.38 474 GLU A CA 1
ATOM 3658 C C . GLU A 1 474 ? 12.957 8.824 0.041 1.00 83.38 474 GLU A C 1
ATOM 3660 O O . GLU A 1 474 ? 12.780 9.981 -0.321 1.00 83.38 474 GLU A O 1
ATOM 3665 N N . GLU A 1 475 ? 12.271 8.318 1.059 1.00 80.06 475 GLU A N 1
ATOM 3666 C CA . GLU A 1 475 ? 11.205 9.050 1.756 1.00 80.06 475 GLU A CA 1
ATOM 3667 C C . GLU A 1 475 ? 11.734 9.756 3.011 1.00 80.06 475 GLU A C 1
ATOM 3669 O O . GLU A 1 475 ? 11.054 10.611 3.586 1.00 80.06 475 GLU A O 1
ATOM 3674 N N . ARG A 1 476 ? 12.931 9.353 3.464 1.00 74.12 476 ARG A N 1
ATOM 3675 C CA . ARG A 1 476 ? 13.635 9.839 4.654 1.00 74.12 476 ARG A CA 1
ATOM 3676 C C . ARG A 1 476 ? 15.143 9.671 4.470 1.00 74.12 476 ARG A C 1
ATOM 3678 O O . ARG A 1 476 ? 15.610 8.556 4.257 1.00 74.12 476 ARG A O 1
ATOM 3685 N N . TRP A 1 477 ? 15.897 10.749 4.656 1.00 60.50 477 TRP A N 1
ATOM 3686 C CA . TRP A 1 477 ? 17.361 10.711 4.671 1.00 60.50 477 TRP A CA 1
ATOM 3687 C C . TRP A 1 477 ? 17.900 9.736 5.728 1.00 60.50 477 TRP A C 1
ATOM 3689 O O . TRP A 1 477 ? 17.523 9.826 6.895 1.00 60.50 477 TRP A O 1
ATOM 3699 N N . GLY A 1 478 ? 18.796 8.829 5.329 1.00 57.03 478 GLY A N 1
ATOM 3700 C CA . GLY A 1 478 ? 19.613 8.021 6.247 1.00 57.03 478 GLY A CA 1
ATOM 3701 C C . GLY A 1 478 ? 18.925 6.838 6.946 1.00 57.03 478 GLY A C 1
ATOM 3702 O O . GLY A 1 478 ? 19.585 6.128 7.697 1.00 57.03 478 GLY A O 1
ATOM 3703 N N . PHE A 1 479 ? 17.633 6.581 6.702 1.00 56.69 479 PHE A N 1
ATOM 3704 C CA . PHE A 1 479 ? 16.904 5.447 7.309 1.00 56.69 479 PHE A CA 1
ATOM 3705 C C . PHE A 1 479 ? 16.584 4.304 6.328 1.00 56.69 479 PHE A C 1
ATOM 3707 O O . PHE A 1 479 ? 16.034 3.277 6.730 1.00 56.69 479 PHE A O 1
ATOM 3714 N N . GLY A 1 480 ? 16.983 4.457 5.061 1.00 64.19 480 GLY A N 1
ATOM 3715 C CA . GLY A 1 480 ? 16.725 3.514 3.977 1.00 64.19 480 GLY A CA 1
ATOM 3716 C C . GLY A 1 480 ? 15.283 3.572 3.462 1.00 64.19 480 GLY A C 1
ATOM 3717 O O . GLY A 1 480 ? 14.341 3.787 4.220 1.00 64.19 480 GLY A O 1
ATOM 3718 N N . SER A 1 481 ? 15.111 3.354 2.155 1.00 74.19 481 SER A N 1
ATOM 3719 C CA . SER A 1 481 ? 13.795 3.490 1.520 1.00 74.19 481 SER A CA 1
ATOM 3720 C C . SER A 1 481 ? 12.760 2.455 1.999 1.00 74.19 481 SER A C 1
ATOM 3722 O O . SER A 1 481 ? 13.031 1.247 2.045 1.00 74.19 481 SER A O 1
ATOM 3724 N N . LEU A 1 482 ? 11.554 2.949 2.294 1.00 82.25 482 LEU A N 1
ATOM 3725 C CA . LEU A 1 482 ? 10.317 2.200 2.535 1.00 82.25 482 LEU A CA 1
ATOM 3726 C C . LEU A 1 482 ? 9.599 1.793 1.234 1.00 82.25 482 LEU A C 1
ATOM 3728 O O . LEU A 1 482 ? 8.691 0.970 1.291 1.00 82.25 482 LEU A O 1
ATOM 3732 N N . ALA A 1 483 ? 9.996 2.331 0.078 1.00 84.88 483 ALA A N 1
ATOM 3733 C CA . ALA A 1 483 ? 9.461 2.020 -1.252 1.00 84.88 483 ALA A CA 1
ATOM 3734 C C . ALA A 1 483 ? 10.100 0.802 -1.944 1.00 84.88 483 ALA A C 1
ATOM 3736 O O . ALA A 1 483 ? 9.880 0.588 -3.139 1.00 84.88 483 ALA A O 1
ATOM 3737 N N . ARG A 1 484 ? 10.922 0.010 -1.240 1.00 86.94 484 ARG A N 1
ATOM 3738 C CA . ARG A 1 484 ? 11.464 -1.246 -1.788 1.00 86.94 484 ARG A CA 1
ATOM 3739 C C . ARG A 1 484 ? 10.294 -2.156 -2.185 1.00 86.94 484 ARG A C 1
ATOM 3741 O O . ARG A 1 484 ? 9.482 -2.423 -1.297 1.00 86.94 484 ARG A O 1
ATOM 3748 N N . PRO A 1 485 ? 10.191 -2.624 -3.444 1.00 88.81 485 PRO A N 1
ATOM 3749 C CA . PRO A 1 485 ? 9.132 -3.535 -3.876 1.00 88.81 485 PRO A CA 1
ATOM 3750 C C . PRO A 1 485 ? 9.041 -4.773 -2.990 1.00 88.81 485 PRO A C 1
ATOM 3752 O O . PRO A 1 485 ? 10.015 -5.164 -2.349 1.00 88.81 485 PRO A O 1
ATOM 3755 N N . ASP A 1 486 ? 7.879 -5.407 -2.947 1.00 91.00 486 ASP A N 1
ATOM 3756 C CA . ASP A 1 486 ? 7.671 -6.589 -2.128 1.00 91.00 486 ASP A CA 1
ATOM 3757 C C . ASP A 1 486 ? 6.735 -7.546 -2.864 1.00 91.00 486 ASP A C 1
ATOM 3759 O O . ASP A 1 486 ? 5.515 -7.439 -2.776 1.00 91.00 486 ASP A O 1
ATOM 3763 N N . THR A 1 487 ? 7.312 -8.499 -3.600 1.00 91.62 487 THR A N 1
ATOM 3764 C CA . THR A 1 487 ? 6.571 -9.393 -4.508 1.00 91.62 487 THR A CA 1
ATOM 3765 C C . THR A 1 487 ? 5.479 -10.198 -3.800 1.00 91.62 487 THR A C 1
ATOM 3767 O O . THR A 1 487 ? 4.400 -10.425 -4.345 1.00 91.62 487 THR A O 1
ATOM 3770 N N . ALA A 1 488 ? 5.701 -10.563 -2.532 1.00 93.62 488 ALA A N 1
ATOM 3771 C CA . ALA A 1 488 ? 4.674 -11.198 -1.709 1.00 93.62 488 ALA A CA 1
ATOM 3772 C C . ALA A 1 488 ? 3.489 -10.254 -1.463 1.00 93.62 488 ALA A C 1
ATOM 3774 O O . ALA A 1 488 ? 2.345 -10.690 -1.465 1.00 93.62 488 ALA A O 1
ATOM 3775 N N . VAL A 1 489 ? 3.751 -8.960 -1.278 1.00 94.31 489 VAL A N 1
ATOM 3776 C CA . VAL A 1 489 ? 2.717 -7.949 -1.048 1.00 94.31 489 VAL A CA 1
ATOM 3777 C C . VAL A 1 489 ? 2.035 -7.540 -2.345 1.00 94.31 489 VAL A C 1
ATOM 3779 O O . VAL A 1 489 ? 0.835 -7.301 -2.316 1.00 94.31 489 VAL A O 1
ATOM 3782 N N . ALA A 1 490 ? 2.742 -7.526 -3.477 1.00 94.44 490 ALA A N 1
ATOM 3783 C CA . ALA A 1 490 ? 2.124 -7.360 -4.789 1.00 94.44 490 ALA A CA 1
ATOM 3784 C C . ALA A 1 490 ? 1.071 -8.455 -5.043 1.00 94.44 490 ALA A C 1
ATOM 3786 O O . ALA A 1 490 ? -0.061 -8.141 -5.411 1.00 94.44 490 ALA A O 1
ATOM 3787 N N . ALA A 1 491 ? 1.388 -9.719 -4.730 1.00 94.50 491 ALA A N 1
ATOM 3788 C CA . ALA A 1 491 ? 0.414 -10.815 -4.747 1.00 94.50 491 ALA A CA 1
ATOM 3789 C C . ALA A 1 491 ? -0.705 -10.636 -3.701 1.00 94.50 491 ALA A C 1
ATOM 3791 O O . ALA A 1 491 ? -1.878 -10.884 -3.981 1.00 94.50 491 ALA A O 1
ATOM 3792 N N . TRP A 1 492 ? -0.374 -10.162 -2.496 1.00 95.81 492 TRP A N 1
ATOM 3793 C CA . TRP A 1 492 ? -1.368 -9.912 -1.452 1.00 95.81 492 TRP A CA 1
ATOM 3794 C C . TRP A 1 492 ? -2.386 -8.833 -1.814 1.00 95.81 492 TRP A C 1
ATOM 3796 O O . TRP A 1 492 ? -3.560 -9.002 -1.500 1.00 95.81 492 TRP A O 1
ATOM 3806 N N . THR A 1 493 ? -1.968 -7.732 -2.436 1.00 94.44 493 THR A N 1
ATOM 3807 C CA . THR A 1 493 ? -2.842 -6.598 -2.781 1.00 94.44 493 THR A CA 1
ATOM 3808 C C . THR A 1 493 ? -3.340 -6.639 -4.225 1.00 94.44 493 THR A C 1
ATOM 3810 O O . THR A 1 493 ? -4.087 -5.750 -4.626 1.00 94.44 493 THR A O 1
ATOM 3813 N N . GLY A 1 494 ? -2.917 -7.623 -5.025 1.00 92.38 494 GLY A N 1
ATOM 3814 C CA . GLY A 1 494 ? -3.213 -7.684 -6.460 1.00 92.38 494 GLY A CA 1
ATOM 3815 C C . GLY A 1 494 ? -2.628 -6.514 -7.252 1.00 92.38 494 GLY A C 1
ATOM 3816 O O . GLY A 1 494 ? -3.198 -6.108 -8.257 1.00 92.38 494 GLY A O 1
ATOM 3817 N N . THR A 1 495 ? -1.551 -5.901 -6.751 1.00 92.38 495 THR A N 1
ATOM 3818 C CA . THR A 1 495 ? -1.059 -4.604 -7.234 1.00 92.38 495 THR A CA 1
ATOM 3819 C C . THR A 1 495 ? 0.454 -4.658 -7.498 1.00 92.38 495 THR A C 1
ATOM 3821 O O . THR A 1 495 ? 1.218 -4.627 -6.531 1.00 92.38 495 THR A O 1
ATOM 3824 N N . PRO A 1 496 ? 0.912 -4.728 -8.767 1.00 92.88 496 PRO A N 1
ATOM 3825 C CA . PRO A 1 496 ? 2.336 -4.804 -9.123 1.00 92.88 496 PRO A CA 1
ATOM 3826 C C . PRO A 1 496 ? 3.163 -3.609 -8.626 1.00 92.88 496 PRO A C 1
ATOM 3828 O O . PRO A 1 496 ? 2.719 -2.461 -8.699 1.00 92.88 496 PRO A O 1
ATOM 3831 N N . GLN A 1 497 ? 4.374 -3.853 -8.131 1.00 92.12 497 GLN A N 1
ATOM 3832 C CA . GLN A 1 497 ? 5.249 -2.831 -7.529 1.00 92.12 497 GLN A CA 1
ATOM 3833 C C . GLN A 1 497 ? 6.597 -2.724 -8.254 1.00 92.12 497 GLN A C 1
ATOM 3835 O O . GLN A 1 497 ? 7.369 -1.791 -8.023 1.00 92.12 497 GLN A O 1
ATOM 3840 N N . SER A 1 498 ? 6.879 -3.688 -9.127 1.00 91.94 498 SER A N 1
ATOM 3841 C CA . SER A 1 498 ? 8.111 -3.831 -9.881 1.00 91.94 498 SER A CA 1
ATOM 3842 C C . SER A 1 498 ? 7.884 -4.616 -11.171 1.00 91.94 498 SER A C 1
ATOM 3844 O O . SER A 1 498 ? 6.921 -5.370 -11.288 1.00 91.94 498 SER A O 1
ATOM 3846 N N . PHE A 1 499 ? 8.829 -4.533 -12.111 1.00 90.19 499 PHE A N 1
ATOM 3847 C CA . PHE A 1 499 ? 8.840 -5.423 -13.283 1.00 90.19 499 PHE A CA 1
ATOM 3848 C C . PHE A 1 499 ? 8.982 -6.920 -12.912 1.00 90.19 499 PHE A C 1
ATOM 3850 O O . PHE A 1 499 ? 8.738 -7.779 -13.757 1.00 90.19 499 PHE A O 1
ATOM 3857 N N . LEU A 1 500 ? 9.392 -7.251 -11.676 1.00 89.12 500 LEU A N 1
ATOM 3858 C CA . LEU A 1 500 ? 9.480 -8.632 -11.179 1.00 89.12 500 LEU A CA 1
ATOM 3859 C C . LEU A 1 500 ? 8.104 -9.240 -10.871 1.00 89.12 500 LEU A C 1
ATOM 3861 O O . LEU A 1 500 ? 8.018 -10.461 -10.725 1.00 89.12 500 LEU A O 1
ATOM 3865 N N . ASP A 1 501 ? 7.065 -8.411 -10.740 1.00 89.12 501 ASP A N 1
ATOM 3866 C CA . ASP A 1 501 ? 5.686 -8.829 -10.456 1.00 89.12 501 ASP A CA 1
ATOM 3867 C C . ASP A 1 501 ? 4.897 -9.179 -11.728 1.00 89.12 501 ASP A C 1
ATOM 3869 O O . ASP A 1 501 ? 3.865 -9.845 -11.647 1.00 89.12 501 ASP A O 1
ATOM 3873 N N . ASP A 1 502 ? 5.387 -8.758 -12.898 1.00 79.50 502 ASP A N 1
ATOM 3874 C CA . ASP A 1 502 ? 4.819 -9.150 -14.185 1.00 79.50 502 ASP A CA 1
ATOM 3875 C C . ASP A 1 502 ? 5.030 -10.654 -14.437 1.00 79.50 502 ASP A C 1
ATOM 3877 O O . ASP A 1 502 ? 6.061 -11.232 -14.079 1.00 79.50 502 ASP A O 1
ATOM 3881 N N . SER A 1 503 ? 4.079 -11.283 -15.132 1.00 68.06 503 SER A N 1
ATOM 3882 C CA . SER A 1 503 ? 4.298 -12.617 -15.710 1.00 68.06 503 SER A CA 1
ATOM 3883 C C . SER A 1 503 ? 5.421 -12.563 -16.752 1.00 68.06 503 SER A C 1
ATOM 3885 O O . SER A 1 503 ? 5.574 -11.548 -17.437 1.00 68.06 503 SER A O 1
ATOM 3887 N N . SER A 1 504 ? 6.207 -13.639 -16.886 1.00 59.72 504 SER A N 1
ATOM 3888 C CA . SER A 1 504 ? 7.261 -13.671 -17.908 1.00 59.72 504 SER A CA 1
ATOM 3889 C C . SER A 1 504 ? 6.626 -13.553 -19.303 1.00 59.72 504 SER A C 1
ATOM 3891 O O . SER A 1 504 ? 5.602 -14.200 -19.548 1.00 59.72 504 SER A O 1
ATOM 3893 N N . PRO A 1 505 ? 7.162 -12.711 -20.204 1.00 61.91 505 PRO A N 1
ATOM 3894 C CA . PRO A 1 505 ? 6.605 -12.543 -21.538 1.00 61.91 505 PRO A CA 1
ATOM 3895 C C . PRO A 1 505 ? 6.846 -13.778 -22.417 1.00 61.91 505 PRO A C 1
ATOM 3897 O O . PRO A 1 505 ? 7.446 -14.772 -22.007 1.00 61.91 505 PRO A O 1
ATOM 3900 N N . ASN A 1 506 ? 6.332 -13.700 -23.646 1.00 65.31 506 ASN A N 1
ATOM 3901 C CA . ASN A 1 506 ? 6.324 -14.799 -24.608 1.00 65.31 506 ASN A CA 1
ATOM 3902 C C . ASN A 1 506 ? 7.699 -15.482 -24.765 1.00 65.31 506 ASN A C 1
ATOM 3904 O O . ASN A 1 506 ? 8.711 -14.780 -24.851 1.00 65.31 506 ASN A O 1
ATOM 3908 N N . PRO A 1 507 ? 7.734 -16.824 -24.890 1.00 76.62 507 PRO A N 1
ATOM 3909 C CA . PRO A 1 507 ? 8.967 -17.586 -25.055 1.00 76.62 507 PRO A CA 1
ATOM 3910 C C . PRO A 1 507 ? 9.859 -17.070 -26.183 1.00 76.62 507 PRO A C 1
ATOM 3912 O O . PRO A 1 507 ? 9.394 -16.782 -27.290 1.00 76.62 507 PRO A O 1
ATOM 3915 N N . TYR A 1 508 ? 11.168 -17.060 -25.932 1.00 80.81 508 TYR A N 1
ATOM 3916 C CA . TYR A 1 508 ? 12.171 -16.711 -26.940 1.00 80.81 508 TYR A CA 1
ATOM 3917 C C . TYR A 1 508 ? 12.212 -17.752 -28.082 1.00 80.81 508 TYR A C 1
ATOM 3919 O O . TYR A 1 508 ? 12.419 -17.390 -29.248 1.00 80.81 508 TYR A O 1
ATOM 3927 N N . GLY A 1 509 ? 11.875 -19.007 -27.764 1.00 71.00 509 GLY A N 1
ATOM 3928 C CA . GLY A 1 509 ? 11.740 -20.123 -28.695 1.00 71.00 509 GLY A CA 1
ATOM 3929 C C . GLY A 1 509 ? 13.065 -20.845 -28.944 1.00 71.00 509 GLY A C 1
ATOM 3930 O O . GLY A 1 509 ? 14.053 -20.239 -29.356 1.00 71.00 509 GLY A O 1
ATOM 3931 N N . ALA A 1 510 ? 13.067 -22.161 -28.729 1.00 66.75 510 ALA A N 1
ATOM 3932 C CA . ALA A 1 510 ? 14.266 -22.986 -28.841 1.00 66.75 510 ALA A CA 1
ATOM 3933 C C . ALA A 1 510 ? 14.910 -22.933 -30.243 1.00 66.75 510 ALA A C 1
ATOM 3935 O O . ALA A 1 510 ? 14.223 -22.970 -31.265 1.00 66.75 510 ALA A O 1
ATOM 3936 N N . GLY A 1 511 ? 16.247 -22.908 -30.281 1.00 61.72 511 GLY A N 1
ATOM 3937 C CA . GLY A 1 511 ? 17.042 -23.102 -31.503 1.00 61.72 511 GLY A CA 1
ATOM 3938 C C . GLY A 1 511 ? 17.523 -21.841 -32.233 1.00 61.72 511 GLY A C 1
ATOM 3939 O O . GLY A 1 511 ? 18.169 -21.971 -33.269 1.00 61.72 511 GLY A O 1
ATOM 3940 N N . LYS A 1 512 ? 17.264 -20.629 -31.724 1.00 66.69 512 LYS A N 1
ATOM 3941 C CA . LYS A 1 512 ? 17.800 -19.381 -32.304 1.00 66.69 512 LYS A CA 1
ATOM 3942 C C . LYS A 1 512 ? 19.077 -18.946 -31.577 1.00 66.69 512 LYS A C 1
ATOM 3944 O O . LYS A 1 512 ? 19.008 -18.410 -30.474 1.00 66.69 512 LYS A O 1
ATOM 3949 N N . THR A 1 513 ? 20.237 -19.170 -32.194 1.00 60.69 513 THR A N 1
ATOM 3950 C CA . THR A 1 513 ? 21.551 -18.803 -31.629 1.00 60.69 513 THR A CA 1
ATOM 3951 C C . THR A 1 513 ? 21.752 -17.294 -31.549 1.00 60.69 513 THR A C 1
ATOM 3953 O O . THR A 1 513 ? 22.127 -16.789 -30.499 1.00 60.69 513 THR A O 1
ATOM 3956 N N . ASP A 1 514 ? 21.401 -16.560 -32.605 1.00 64.31 514 ASP A N 1
ATOM 3957 C CA . ASP A 1 514 ? 21.704 -15.125 -32.753 1.00 64.31 514 ASP A CA 1
ATOM 3958 C C . ASP A 1 514 ? 20.708 -14.219 -31.992 1.00 64.31 514 ASP A C 1
ATOM 3960 O O . ASP A 1 514 ? 20.565 -13.021 -32.261 1.00 64.31 514 ASP A O 1
ATOM 3964 N N . GLN A 1 515 ? 19.941 -14.798 -31.068 1.00 81.31 515 GLN A N 1
ATOM 3965 C CA . GLN A 1 515 ? 18.843 -14.125 -30.394 1.00 81.31 515 GLN A CA 1
ATOM 3966 C C . GLN A 1 515 ? 19.341 -13.287 -29.216 1.00 81.31 515 GLN A C 1
ATOM 3968 O O . GLN A 1 515 ? 19.957 -13.785 -28.278 1.00 81.31 515 GLN A O 1
ATOM 3973 N N . LYS A 1 516 ? 19.005 -11.996 -29.224 1.00 87.31 516 LYS A N 1
ATOM 3974 C CA . LYS A 1 516 ? 19.236 -11.107 -28.083 1.00 87.31 516 LYS A CA 1
ATOM 3975 C C . LYS A 1 516 ? 18.108 -11.263 -27.063 1.00 87.31 516 LYS A C 1
ATOM 3977 O O . LYS A 1 516 ? 16.941 -11.086 -27.404 1.00 87.31 516 LYS A O 1
ATOM 3982 N N . ILE A 1 517 ? 18.467 -11.555 -25.817 1.00 87.94 517 ILE A N 1
ATOM 3983 C CA . ILE A 1 517 ? 17.552 -11.709 -24.681 1.00 87.94 517 ILE A CA 1
ATOM 3984 C C . ILE A 1 517 ? 17.439 -10.373 -23.945 1.00 87.94 517 ILE A C 1
ATOM 3986 O O . ILE A 1 517 ? 18.451 -9.723 -23.676 1.00 87.94 517 ILE A O 1
ATOM 3990 N N . ALA A 1 518 ? 16.225 -9.930 -23.616 1.00 88.62 518 ALA A N 1
ATOM 3991 C CA . ALA A 1 518 ? 16.031 -8.689 -22.874 1.00 88.62 518 ALA A CA 1
ATOM 3992 C C . ALA A 1 518 ? 16.535 -8.822 -21.427 1.00 88.62 518 ALA A C 1
ATOM 3994 O O . ALA A 1 518 ? 16.270 -9.819 -20.749 1.00 88.62 518 ALA A O 1
ATOM 3995 N N . ARG A 1 519 ? 17.236 -7.798 -20.912 1.00 88.56 519 ARG A N 1
ATOM 3996 C CA . ARG A 1 519 ? 17.801 -7.851 -19.547 1.00 88.56 519 ARG A CA 1
ATOM 3997 C C . ARG A 1 519 ? 16.730 -8.034 -18.473 1.00 88.56 519 ARG A C 1
ATOM 3999 O O . ARG A 1 519 ? 16.981 -8.711 -17.482 1.00 88.56 519 ARG A O 1
ATOM 4006 N N . HIS A 1 520 ? 15.543 -7.466 -18.668 1.00 87.94 520 HIS A N 1
ATOM 4007 C CA . HIS A 1 520 ? 14.448 -7.599 -17.711 1.00 87.94 520 HIS A CA 1
ATOM 4008 C C . HIS A 1 520 ? 13.921 -9.033 -17.608 1.00 87.94 520 HIS A C 1
ATOM 4010 O O . HIS A 1 520 ? 13.656 -9.485 -16.499 1.00 87.94 520 HIS A O 1
ATOM 4016 N N . ASP A 1 521 ? 13.863 -9.785 -18.706 1.00 87.69 521 ASP A N 1
ATOM 4017 C CA . ASP A 1 521 ? 13.452 -11.191 -18.645 1.00 87.69 521 ASP A CA 1
ATOM 4018 C C . ASP A 1 521 ? 14.516 -12.035 -17.961 1.00 87.69 521 ASP A C 1
ATOM 4020 O O . ASP A 1 521 ? 14.213 -12.757 -17.015 1.00 87.69 521 ASP A O 1
ATOM 4024 N N . LEU A 1 522 ? 15.787 -11.861 -18.331 1.00 86.69 522 LEU A N 1
ATOM 4025 C CA . LEU A 1 522 ? 16.888 -12.556 -17.667 1.00 86.69 522 LEU A CA 1
ATOM 4026 C C . LEU A 1 522 ? 16.889 -12.332 -16.143 1.00 86.69 522 LEU A C 1
ATOM 4028 O O . LEU A 1 522 ? 17.057 -13.285 -15.380 1.00 86.69 522 LEU A O 1
ATOM 4032 N N . LEU A 1 523 ? 16.660 -11.095 -15.682 1.00 86.75 523 LEU A N 1
ATOM 4033 C CA . LEU A 1 523 ? 16.573 -10.806 -14.247 1.00 86.75 523 LEU A CA 1
ATOM 4034 C C . LEU A 1 523 ? 15.285 -11.351 -13.601 1.00 86.75 523 LEU A C 1
ATOM 4036 O O . LEU A 1 523 ? 15.363 -11.832 -12.471 1.00 86.75 523 LEU A O 1
ATOM 4040 N N . ARG A 1 524 ? 14.139 -11.380 -14.303 1.00 86.44 524 ARG A N 1
ATOM 4041 C CA . ARG A 1 524 ? 12.928 -12.097 -13.843 1.00 86.44 524 ARG A CA 1
ATOM 4042 C C . ARG A 1 524 ? 13.200 -13.587 -13.654 1.00 86.44 524 ARG A C 1
ATOM 4044 O O . ARG A 1 524 ? 12.784 -14.139 -12.639 1.00 86.44 524 ARG A O 1
ATOM 4051 N N . HIS A 1 525 ? 13.900 -14.231 -14.593 1.00 84.69 525 HIS A N 1
ATOM 4052 C CA . HIS A 1 525 ? 14.266 -15.648 -14.515 1.00 84.69 525 HIS A CA 1
ATOM 4053 C C . HIS A 1 525 ? 15.187 -15.918 -13.318 1.00 84.69 525 HIS A C 1
ATOM 4055 O O . HIS A 1 525 ? 14.815 -16.709 -12.449 1.00 84.69 525 HIS A O 1
ATOM 4061 N N . ARG A 1 526 ? 16.311 -15.189 -13.205 1.00 85.12 526 ARG A N 1
ATOM 4062 C CA . ARG A 1 526 ? 17.253 -15.287 -12.070 1.00 85.12 526 ARG A CA 1
ATOM 4063 C C . ARG A 1 526 ? 16.583 -15.054 -10.715 1.00 85.12 526 ARG A C 1
ATOM 4065 O O . ARG A 1 526 ? 16.869 -15.774 -9.763 1.00 85.12 526 ARG A O 1
ATOM 4072 N N . TYR A 1 527 ? 15.650 -14.104 -10.621 1.00 85.44 527 TYR A N 1
ATOM 4073 C CA . TYR A 1 527 ? 14.960 -13.798 -9.367 1.00 85.44 527 TYR A CA 1
ATOM 4074 C C . TYR A 1 527 ? 14.194 -14.997 -8.773 1.00 85.44 527 TYR A C 1
ATOM 4076 O O . TYR A 1 527 ? 14.101 -15.105 -7.551 1.00 85.44 527 TYR A O 1
ATOM 4084 N N . ASN A 1 528 ? 13.723 -15.953 -9.585 1.00 84.88 528 ASN A N 1
ATOM 4085 C CA . ASN A 1 528 ? 13.030 -17.144 -9.065 1.00 84.88 528 ASN A CA 1
ATOM 4086 C C . ASN A 1 528 ? 13.960 -18.082 -8.274 1.00 84.88 528 ASN A C 1
ATOM 4088 O O . ASN A 1 528 ? 13.511 -18.731 -7.333 1.00 84.88 528 ASN A O 1
ATOM 4092 N N . PHE A 1 529 ? 15.259 -18.085 -8.581 1.00 81.25 529 PHE A N 1
ATOM 4093 C CA . PHE A 1 529 ? 16.286 -18.809 -7.820 1.00 81.25 529 PHE A CA 1
ATOM 4094 C C . PHE A 1 529 ? 16.755 -18.029 -6.575 1.00 81.25 529 PHE A C 1
ATOM 4096 O O . PHE A 1 529 ? 17.444 -18.566 -5.708 1.00 81.25 529 PHE A O 1
ATOM 4103 N N . HIS A 1 530 ? 16.348 -16.762 -6.451 1.00 83.31 530 HIS A N 1
ATOM 4104 C CA . HIS A 1 530 ? 16.745 -15.839 -5.386 1.00 83.31 530 HIS A CA 1
ATOM 4105 C C . HIS A 1 530 ? 15.545 -15.274 -4.604 1.00 83.31 530 HIS A C 1
ATOM 4107 O O . HIS A 1 530 ? 15.644 -14.225 -3.974 1.00 83.31 530 HIS A O 1
ATOM 4113 N N . LEU A 1 531 ? 14.414 -15.991 -4.556 1.00 85.38 531 LEU A N 1
ATOM 4114 C CA . LEU A 1 531 ? 13.190 -15.544 -3.865 1.00 85.38 531 LEU A CA 1
ATOM 4115 C C . LEU A 1 531 ? 13.362 -15.292 -2.355 1.00 85.38 531 LEU A C 1
ATOM 4117 O O . LEU A 1 531 ? 12.521 -14.622 -1.755 1.00 85.38 531 LEU A O 1
ATOM 4121 N N . GLN A 1 532 ? 14.422 -15.820 -1.731 1.00 85.62 532 GLN A N 1
ATOM 4122 C CA . GLN A 1 532 ? 14.772 -15.566 -0.325 1.00 85.62 532 GLN A CA 1
ATOM 4123 C C . GLN A 1 532 ? 15.767 -14.411 -0.125 1.00 85.62 532 GLN A C 1
ATOM 4125 O O . GLN A 1 532 ? 15.995 -14.035 1.024 1.00 85.62 532 GLN A O 1
ATOM 4130 N N . ASP A 1 533 ? 16.356 -13.865 -1.191 1.00 78.88 533 ASP A N 1
ATOM 4131 C CA . ASP A 1 533 ? 17.349 -12.793 -1.111 1.00 78.88 533 ASP A CA 1
ATOM 4132 C C . ASP A 1 533 ? 16.688 -11.408 -1.016 1.00 78.88 533 ASP A C 1
ATOM 4134 O O . ASP A 1 533 ? 15.955 -10.971 -1.904 1.00 78.88 533 ASP A O 1
ATOM 4138 N N . GLU A 1 534 ? 16.988 -10.687 0.066 1.00 69.50 534 GLU A N 1
ATOM 4139 C CA . GLU A 1 534 ? 16.520 -9.315 0.288 1.00 69.50 534 GLU A CA 1
ATOM 4140 C C . GLU A 1 534 ? 17.234 -8.279 -0.601 1.00 69.50 534 GLU A C 1
ATOM 4142 O O . GLU A 1 534 ? 16.741 -7.157 -0.749 1.00 69.50 534 GLU A O 1
ATOM 4147 N N . MET A 1 535 ? 18.385 -8.617 -1.198 1.00 65.50 535 MET A N 1
ATOM 4148 C CA . MET A 1 535 ? 19.139 -7.708 -2.066 1.00 65.50 535 MET A CA 1
ATOM 4149 C C . MET A 1 535 ? 18.553 -7.652 -3.479 1.00 65.50 535 MET A C 1
ATOM 4151 O O . MET A 1 535 ? 18.290 -6.556 -3.973 1.00 65.50 535 MET A O 1
ATOM 4155 N N . SER A 1 536 ? 18.250 -8.804 -4.082 1.00 60.38 536 SER A N 1
ATOM 4156 C CA . SER A 1 536 ? 17.633 -8.934 -5.415 1.00 60.38 536 SER A CA 1
ATOM 4157 C C . SER A 1 536 ? 16.290 -8.200 -5.561 1.00 60.38 536 SER A C 1
ATOM 4159 O O . SER A 1 536 ? 15.887 -7.843 -6.665 1.00 60.38 536 SER A O 1
ATOM 4161 N N . VAL A 1 537 ? 15.606 -7.918 -4.448 1.00 59.12 537 VAL A N 1
ATOM 4162 C CA . VAL A 1 537 ? 14.312 -7.212 -4.406 1.00 59.12 537 VAL A CA 1
ATOM 4163 C C . VAL A 1 537 ? 14.438 -5.679 -4.535 1.00 59.12 537 VAL A C 1
ATOM 4165 O O . VAL A 1 537 ? 13.442 -4.968 -4.636 1.00 59.12 537 VAL A O 1
ATOM 4168 N N . ARG A 1 538 ? 15.655 -5.122 -4.617 1.00 68.12 538 ARG A N 1
ATOM 4169 C CA . ARG A 1 538 ? 15.880 -3.667 -4.771 1.00 68.12 538 ARG A CA 1
ATOM 4170 C C . ARG A 1 538 ? 15.554 -3.097 -6.167 1.00 68.12 538 ARG A C 1
ATOM 4172 O O . ARG A 1 538 ? 15.734 -1.894 -6.375 1.00 68.12 538 ARG A O 1
ATOM 4179 N N . LEU A 1 539 ? 15.099 -3.918 -7.117 1.00 77.19 539 LEU A N 1
ATOM 4180 C CA . LEU A 1 539 ? 14.832 -3.523 -8.504 1.00 77.19 539 LEU A CA 1
ATOM 4181 C C . LEU A 1 539 ? 13.333 -3.274 -8.773 1.00 77.19 539 LEU A C 1
ATOM 4183 O O . LEU A 1 539 ? 12.584 -4.205 -9.054 1.00 77.19 539 LEU A O 1
ATOM 4187 N N . SER A 1 540 ? 12.897 -2.011 -8.752 1.00 84.31 540 SER A N 1
ATOM 4188 C CA . SER A 1 540 ? 11.513 -1.632 -9.107 1.00 84.31 540 SER A CA 1
ATOM 4189 C C . SER A 1 540 ? 11.312 -1.415 -10.613 1.00 84.31 540 SER A C 1
ATOM 4191 O O . SER A 1 540 ? 10.322 -1.849 -11.200 1.00 84.31 540 SER A O 1
ATOM 4193 N N . TRP A 1 541 ? 12.237 -0.698 -11.246 1.00 91.50 541 TRP A N 1
ATOM 4194 C CA . TRP A 1 541 ? 12.098 -0.179 -12.612 1.00 91.50 541 TRP A CA 1
ATOM 4195 C C . TRP A 1 541 ? 12.662 -1.149 -13.646 1.00 91.50 541 TRP A C 1
ATOM 4197 O O . TRP A 1 541 ? 13.597 -1.886 -13.338 1.00 91.50 541 TRP A O 1
ATOM 4207 N N . ILE A 1 542 ? 12.109 -1.151 -14.864 1.00 91.56 542 ILE A N 1
ATOM 4208 C CA . ILE A 1 542 ? 12.435 -2.184 -15.855 1.00 91.56 542 ILE A CA 1
ATOM 4209 C C . ILE A 1 542 ? 13.899 -2.068 -16.336 1.00 91.56 542 ILE A C 1
ATOM 4211 O O . ILE A 1 542 ? 14.325 -0.995 -16.787 1.00 91.56 542 ILE A O 1
ATOM 4215 N N . PRO A 1 543 ? 14.691 -3.157 -16.259 1.00 90.81 543 PRO A N 1
ATOM 4216 C CA . PRO A 1 543 ? 16.014 -3.217 -16.867 1.00 90.81 543 PRO A CA 1
ATOM 4217 C C . PRO A 1 543 ? 15.971 -2.992 -18.383 1.00 90.81 543 PRO A C 1
ATOM 4219 O O . PRO A 1 543 ? 15.174 -3.610 -19.098 1.00 90.81 543 PRO A O 1
ATOM 4222 N N . PHE A 1 544 ? 16.853 -2.125 -18.879 1.00 89.62 544 PHE A N 1
ATOM 4223 C CA . PHE A 1 544 ? 16.953 -1.783 -20.298 1.00 89.62 544 PHE A CA 1
ATOM 4224 C C . PHE A 1 544 ? 18.068 -2.551 -21.012 1.00 89.62 544 PHE A C 1
ATOM 4226 O O . PHE A 1 544 ? 18.979 -3.100 -20.394 1.00 89.62 544 PHE A O 1
ATOM 4233 N N . GLY A 1 545 ? 17.996 -2.573 -22.343 1.00 87.94 545 GLY A N 1
ATOM 4234 C CA . GLY A 1 545 ? 18.958 -3.269 -23.190 1.00 87.94 545 GLY A CA 1
ATOM 4235 C C . GLY A 1 545 ? 18.777 -4.790 -23.222 1.00 87.94 545 GLY A C 1
ATOM 4236 O O . GLY A 1 545 ? 17.829 -5.361 -22.677 1.00 87.94 545 GLY A O 1
ATOM 4237 N N . SER A 1 546 ? 19.705 -5.448 -23.910 1.00 88.19 546 SER A N 1
ATOM 4238 C CA . SER A 1 546 ? 19.693 -6.891 -24.154 1.00 88.19 546 SER A CA 1
ATOM 4239 C C . SER A 1 546 ? 21.088 -7.497 -24.004 1.00 88.19 546 SER A C 1
ATOM 4241 O O . SER A 1 546 ? 22.084 -6.773 -23.936 1.00 88.19 546 SER A O 1
ATOM 4243 N N . ILE A 1 547 ? 21.145 -8.823 -23.906 1.00 86.00 547 ILE A N 1
ATOM 4244 C CA . ILE A 1 547 ? 22.361 -9.635 -23.810 1.00 86.00 547 ILE A CA 1
ATOM 4245 C C . ILE A 1 547 ? 22.286 -10.715 -24.907 1.00 86.00 547 ILE A C 1
ATOM 4247 O O . ILE A 1 547 ? 21.198 -11.252 -25.129 1.00 86.00 547 ILE A O 1
ATOM 4251 N N . PRO A 1 548 ? 23.381 -11.019 -25.627 1.00 87.06 548 PRO A N 1
ATOM 4252 C CA . PRO A 1 548 ? 23.423 -12.142 -26.568 1.00 87.06 548 PRO A CA 1
ATOM 4253 C C . PRO A 1 548 ? 23.171 -13.489 -25.869 1.00 87.06 548 PRO A C 1
ATOM 4255 O O . PRO A 1 548 ? 23.512 -13.649 -24.697 1.00 87.06 548 PRO A O 1
ATOM 4258 N N . ARG A 1 549 ? 22.564 -14.466 -26.550 1.00 85.69 549 ARG A N 1
ATOM 4259 C CA . ARG A 1 549 ? 22.179 -15.747 -25.931 1.00 85.69 549 ARG A CA 1
ATOM 4260 C C . ARG A 1 549 ? 23.373 -16.544 -25.408 1.00 85.69 549 ARG A C 1
ATOM 4262 O O . ARG A 1 549 ? 23.296 -17.124 -24.330 1.00 85.69 549 ARG A O 1
ATOM 4269 N N . GLU A 1 550 ? 24.477 -16.527 -26.141 1.00 84.19 550 GLU A N 1
ATOM 4270 C CA . GLU A 1 550 ? 25.757 -17.147 -25.794 1.00 84.19 550 GLU A CA 1
ATOM 4271 C C . GLU A 1 550 ? 26.386 -16.579 -24.509 1.00 84.19 550 GLU A C 1
ATOM 4273 O O . GLU A 1 550 ? 27.265 -17.199 -23.915 1.00 84.19 550 GLU A O 1
ATOM 4278 N N . CYS A 1 551 ? 25.914 -15.416 -24.058 1.00 84.69 551 CYS A N 1
ATOM 4279 C CA . CYS A 1 551 ? 26.322 -14.756 -22.824 1.00 84.69 551 CYS A CA 1
ATOM 4280 C C . CYS A 1 551 ? 25.369 -15.025 -21.639 1.00 84.69 551 CYS A C 1
ATOM 4282 O O . CYS A 1 551 ? 25.582 -14.489 -20.552 1.00 84.69 551 CYS A O 1
ATOM 4284 N N . VAL A 1 552 ? 24.306 -15.813 -21.823 1.00 85.94 552 VAL A N 1
ATOM 4285 C CA . VAL A 1 552 ? 23.356 -16.184 -20.762 1.00 85.94 552 VAL A CA 1
ATOM 4286 C C . VAL A 1 552 ? 23.663 -17.583 -20.241 1.00 85.94 552 VAL A C 1
ATOM 4288 O O . VAL A 1 552 ? 23.972 -18.481 -21.021 1.00 85.94 552 VAL A O 1
ATOM 4291 N N . GLU A 1 553 ? 23.536 -17.773 -18.924 1.00 87.12 553 GLU A N 1
ATOM 4292 C CA . GLU A 1 553 ? 23.737 -19.060 -18.258 1.00 87.12 553 GLU A CA 1
ATOM 4293 C C . GLU A 1 553 ? 22.912 -20.173 -18.944 1.00 87.12 553 GLU A C 1
ATOM 4295 O O . GLU A 1 553 ? 21.688 -20.023 -19.038 1.00 87.12 553 GLU A O 1
ATOM 4300 N N . PRO A 1 554 ? 23.531 -21.285 -19.405 1.00 85.81 554 PRO A N 1
ATOM 4301 C CA . PRO A 1 554 ? 22.822 -22.361 -20.106 1.00 85.81 554 PRO A CA 1
ATOM 4302 C C . PRO A 1 554 ? 21.644 -22.931 -19.316 1.00 85.81 554 PRO A C 1
ATOM 4304 O O . PRO A 1 554 ? 20.594 -23.216 -19.889 1.00 85.81 554 PRO A O 1
ATOM 4307 N N . ASP A 1 555 ? 21.786 -22.996 -17.991 1.00 83.56 555 ASP A N 1
ATOM 4308 C CA . ASP A 1 555 ? 20.744 -23.444 -17.069 1.00 83.56 555 ASP A CA 1
ATOM 4309 C C . ASP A 1 555 ? 19.461 -22.606 -17.177 1.00 83.56 555 ASP A C 1
ATOM 4311 O O . ASP A 1 555 ? 18.384 -23.118 -16.921 1.00 83.56 555 ASP A O 1
ATOM 4315 N N . LEU A 1 556 ? 19.517 -21.337 -17.598 1.00 85.25 556 LEU A N 1
ATOM 4316 C CA . LEU A 1 556 ? 18.318 -20.499 -17.743 1.00 85.25 556 LEU A CA 1
ATOM 4317 C C . LEU A 1 556 ? 17.604 -20.689 -19.091 1.00 85.25 556 LEU A C 1
ATOM 4319 O O . LEU A 1 556 ? 16.460 -20.251 -19.243 1.00 85.25 556 LEU A O 1
ATOM 4323 N N . TRP A 1 557 ? 18.239 -21.338 -20.073 1.00 86.56 557 TRP A N 1
ATOM 4324 C CA . TRP A 1 557 ? 17.689 -21.491 -21.423 1.00 86.56 557 TRP A CA 1
ATOM 4325 C C . TRP A 1 557 ? 16.343 -22.238 -21.470 1.00 86.56 557 TRP A C 1
ATOM 4327 O O . TRP A 1 557 ? 15.453 -21.746 -22.164 1.00 86.56 557 TRP A O 1
ATOM 4337 N N . PRO A 1 558 ? 16.108 -23.348 -20.731 1.00 84.81 558 PRO A N 1
ATOM 4338 C CA . PRO A 1 558 ? 14.814 -24.037 -20.749 1.00 84.81 558 PRO A CA 1
ATOM 4339 C C . PRO A 1 558 ? 13.648 -23.150 -20.296 1.00 84.81 558 PRO A C 1
ATOM 4341 O O . PRO A 1 558 ? 12.558 -23.237 -20.862 1.00 84.81 558 PRO A O 1
ATOM 4344 N N . TRP A 1 559 ? 13.882 -22.269 -19.317 1.00 82.50 559 TRP A N 1
ATOM 4345 C CA . TRP A 1 559 ? 12.890 -21.301 -18.847 1.00 82.50 559 TRP A CA 1
ATOM 4346 C C . TRP A 1 559 ? 12.667 -20.168 -19.862 1.00 82.50 559 TRP A C 1
ATOM 4348 O O . TRP A 1 559 ? 11.524 -19.799 -20.117 1.00 82.50 559 TRP A O 1
ATOM 4358 N N . LEU A 1 560 ? 13.732 -19.636 -20.472 1.00 84.50 560 LEU A N 1
ATOM 4359 C CA . LEU A 1 560 ? 13.652 -18.576 -21.492 1.00 84.50 560 LEU A CA 1
ATOM 4360 C C . LEU A 1 560 ? 12.972 -19.049 -22.792 1.00 84.50 560 LEU A C 1
ATOM 4362 O O . LEU A 1 560 ? 12.227 -18.299 -23.424 1.00 84.50 560 LEU A O 1
ATOM 4366 N N . ASP A 1 561 ? 13.203 -20.302 -23.187 1.00 84.62 561 ASP A N 1
ATOM 4367 C CA . ASP A 1 561 ? 12.683 -20.880 -24.431 1.00 84.62 561 ASP A CA 1
ATOM 4368 C C . ASP A 1 561 ? 11.213 -21.290 -24.355 1.00 84.62 561 ASP A C 1
ATOM 4370 O O . ASP A 1 561 ? 10.562 -21.366 -25.398 1.00 84.62 561 ASP A O 1
ATOM 4374 N N . ARG A 1 562 ? 10.701 -21.572 -23.150 1.00 79.00 562 ARG A N 1
ATOM 4375 C CA . ARG A 1 562 ? 9.313 -22.007 -22.907 1.00 79.00 562 ARG A CA 1
ATOM 4376 C C . ARG A 1 562 ? 8.443 -20.923 -22.271 1.00 79.00 562 ARG A C 1
ATOM 4378 O O . ARG A 1 562 ? 7.231 -20.937 -22.466 1.00 79.00 562 ARG A O 1
ATOM 4385 N N . GLY A 1 563 ? 9.060 -19.971 -21.570 1.00 77.88 563 GLY A N 1
ATOM 4386 C CA . GLY A 1 563 ? 8.370 -19.073 -20.651 1.00 77.88 563 GLY A CA 1
ATOM 4387 C C . GLY A 1 563 ? 7.901 -19.818 -19.397 1.00 77.88 563 GLY A C 1
ATOM 4388 O O . GLY A 1 563 ? 7.720 -21.037 -19.394 1.00 77.88 563 GLY A O 1
ATOM 4389 N N . HIS A 1 564 ? 7.697 -19.084 -18.307 1.00 76.88 564 HIS A N 1
ATOM 4390 C CA . HIS A 1 564 ? 7.067 -19.605 -17.094 1.00 76.88 564 HIS A CA 1
ATOM 4391 C C . HIS A 1 564 ? 6.421 -18.462 -16.306 1.00 76.88 564 HIS A C 1
ATOM 4393 O O . HIS A 1 564 ? 6.863 -17.313 -16.376 1.00 76.88 564 HIS A O 1
ATOM 4399 N N . THR A 1 565 ? 5.408 -18.780 -15.506 1.00 81.75 565 THR A N 1
ATOM 4400 C CA . THR A 1 565 ? 4.787 -17.825 -14.582 1.00 81.75 565 THR A CA 1
ATOM 4401 C C . THR A 1 565 ? 5.074 -18.270 -13.157 1.00 81.75 565 THR A C 1
ATOM 4403 O O . THR A 1 565 ? 4.821 -19.418 -12.802 1.00 81.75 565 THR A O 1
ATOM 4406 N N . ARG A 1 566 ? 5.621 -17.372 -12.330 1.00 89.12 566 ARG A N 1
ATOM 4407 C CA . ARG A 1 566 ? 5.741 -17.600 -10.885 1.00 89.12 566 ARG A CA 1
ATOM 4408 C C . ARG A 1 566 ? 4.400 -17.293 -10.228 1.00 89.12 566 ARG A C 1
ATOM 4410 O O . ARG A 1 566 ? 3.907 -16.174 -10.345 1.00 89.12 566 ARG A O 1
ATOM 4417 N N . GLU A 1 567 ? 3.858 -18.238 -9.471 1.00 91.69 567 GLU A N 1
ATOM 4418 C CA . GLU A 1 567 ? 2.554 -18.092 -8.823 1.00 91.69 567 GLU A CA 1
ATOM 4419 C C . GLU A 1 567 ? 2.662 -18.058 -7.299 1.00 91.69 567 GLU A C 1
ATOM 4421 O O . GLU A 1 567 ? 3.404 -18.820 -6.678 1.00 91.69 567 GLU A O 1
ATOM 4426 N N . TYR A 1 568 ? 1.892 -17.176 -6.664 1.00 93.94 568 TYR A N 1
ATOM 4427 C CA . TYR A 1 568 ? 1.751 -17.165 -5.211 1.00 93.94 568 TYR A CA 1
ATOM 4428 C C . TYR A 1 568 ? 0.841 -18.317 -4.767 1.00 93.94 568 TYR A C 1
ATOM 4430 O O . TYR A 1 568 ? -0.296 -18.423 -5.236 1.00 93.94 568 TYR A O 1
ATOM 4438 N N . VAL A 1 569 ? 1.302 -19.167 -3.844 1.00 95.12 569 VAL A N 1
ATOM 4439 C CA . VAL A 1 569 ? 0.561 -20.367 -3.406 1.00 95.12 569 VAL A CA 1
ATOM 4440 C C . VAL A 1 569 ? -0.145 -20.125 -2.076 1.00 95.12 569 VAL A C 1
ATOM 4442 O O . VAL A 1 569 ? -1.362 -20.282 -1.976 1.00 95.12 569 VAL A O 1
ATOM 4445 N N . HIS A 1 570 ? 0.610 -19.757 -1.042 1.00 95.81 570 HIS A N 1
ATOM 4446 C CA . HIS A 1 570 ? 0.083 -19.477 0.292 1.00 95.81 570 HIS A CA 1
ATOM 4447 C C . HIS A 1 570 ? 1.139 -18.799 1.174 1.00 95.81 570 HIS A C 1
ATOM 4449 O O . HIS A 1 570 ? 2.308 -18.655 0.811 1.00 95.81 570 HIS A O 1
ATOM 4455 N N . TRP A 1 571 ? 0.731 -18.414 2.378 1.00 96.81 571 TRP A N 1
ATOM 4456 C CA . TRP A 1 571 ? 1.608 -17.989 3.459 1.00 96.81 571 TRP A CA 1
ATOM 4457 C C . TRP A 1 571 ? 1.741 -19.079 4.521 1.00 96.81 571 TRP A C 1
ATOM 4459 O O . TRP A 1 571 ? 0.762 -19.754 4.841 1.00 96.81 571 TRP A O 1
ATOM 4469 N N . VAL A 1 572 ? 2.926 -19.205 5.117 1.00 95.56 572 VAL A N 1
ATOM 4470 C CA . VAL A 1 572 ? 3.153 -20.057 6.291 1.00 95.56 572 VAL A CA 1
ATOM 4471 C C . VAL A 1 572 ? 3.550 -19.186 7.476 1.00 95.56 572 VAL A C 1
ATOM 4473 O O . VAL A 1 572 ? 4.565 -18.487 7.432 1.00 95.56 572 VAL A O 1
ATOM 4476 N N . TRP A 1 573 ? 2.766 -19.245 8.550 1.00 94.38 573 TRP A N 1
ATOM 4477 C CA . TRP A 1 573 ? 3.103 -18.697 9.860 1.00 94.38 573 TRP A CA 1
ATOM 4478 C C . TRP A 1 573 ? 3.823 -19.740 10.710 1.00 94.38 573 TRP A C 1
ATOM 4480 O O . TRP A 1 573 ? 3.361 -20.873 10.825 1.00 94.38 573 TRP A O 1
ATOM 4490 N N . TRP A 1 574 ? 4.898 -19.343 11.393 1.00 89.62 574 TRP A N 1
ATOM 4491 C CA . TRP A 1 574 ? 5.583 -20.187 12.374 1.00 89.62 574 TRP A CA 1
ATOM 4492 C C . TRP A 1 574 ? 5.305 -19.709 13.796 1.00 89.62 574 TRP A C 1
ATOM 4494 O O . TRP A 1 574 ? 5.796 -18.669 14.241 1.00 89.62 574 TRP A O 1
ATOM 4504 N N . ILE A 1 575 ? 4.513 -20.499 14.520 1.00 85.88 575 ILE A N 1
ATOM 4505 C CA . ILE A 1 575 ? 3.990 -20.179 15.847 1.00 85.88 575 ILE A CA 1
ATOM 4506 C C . ILE A 1 575 ? 4.668 -21.076 16.882 1.00 85.88 575 ILE A C 1
ATOM 4508 O O . ILE A 1 575 ? 4.609 -22.304 16.813 1.00 85.88 575 ILE A O 1
ATOM 4512 N N . ARG A 1 576 ? 5.319 -20.468 17.875 1.00 76.94 576 ARG A N 1
ATOM 4513 C CA . ARG A 1 576 ? 6.007 -21.194 18.949 1.00 76.94 576 ARG A CA 1
ATOM 4514 C C . ARG A 1 576 ? 5.007 -21.657 20.015 1.00 76.94 576 ARG A C 1
ATOM 4516 O O . ARG A 1 576 ? 4.547 -20.840 20.809 1.00 76.94 576 ARG A O 1
ATOM 4523 N N . GLN A 1 577 ? 4.714 -22.956 20.078 1.00 66.81 577 GLN A N 1
ATOM 4524 C CA . GLN A 1 577 ? 3.818 -23.535 21.084 1.00 66.81 577 GLN A CA 1
ATOM 4525 C C . GLN A 1 577 ? 4.600 -24.038 22.309 1.00 66.81 577 GLN A C 1
ATOM 4527 O O . GLN A 1 577 ? 5.141 -25.145 22.316 1.00 66.81 577 GLN A O 1
ATOM 4532 N N . GLY A 1 578 ? 4.634 -23.212 23.361 1.00 59.09 578 GLY A N 1
ATOM 4533 C CA . GLY A 1 578 ? 5.099 -23.582 24.703 1.00 59.09 578 GLY A CA 1
ATOM 4534 C C . GLY A 1 578 ? 6.532 -24.136 24.806 1.00 59.09 578 GLY A C 1
ATOM 4535 O O . GLY A 1 578 ? 7.393 -23.930 23.946 1.00 59.09 578 GLY A O 1
ATOM 4536 N N . ARG A 1 579 ? 6.789 -24.845 25.912 1.00 52.84 579 ARG A N 1
ATOM 4537 C CA . ARG A 1 579 ? 7.865 -25.841 26.043 1.00 52.84 579 ARG A CA 1
ATOM 4538 C C . ARG A 1 579 ? 7.191 -27.186 26.295 1.00 52.84 579 ARG A C 1
ATOM 4540 O O . ARG A 1 579 ? 6.586 -27.365 27.348 1.00 52.84 579 ARG A O 1
ATOM 4547 N N . ALA A 1 580 ? 7.312 -28.121 25.360 1.00 52.28 580 ALA A N 1
ATOM 4548 C CA . ALA A 1 580 ? 7.062 -29.524 25.659 1.00 52.28 580 ALA A CA 1
ATOM 4549 C C . ALA A 1 580 ? 8.249 -30.080 26.463 1.00 52.28 580 ALA A C 1
ATOM 4551 O O . ALA A 1 580 ? 9.359 -29.545 26.388 1.00 52.28 580 ALA A O 1
ATOM 4552 N N . LYS A 1 581 ? 8.045 -31.181 27.199 1.00 51.38 581 LYS A N 1
ATOM 4553 C CA . LYS A 1 581 ? 9.119 -31.841 27.970 1.00 51.38 581 LYS A CA 1
ATOM 4554 C C . LYS A 1 581 ? 10.296 -32.315 27.095 1.00 51.38 581 LYS A C 1
ATOM 4556 O O . LYS A 1 581 ? 11.383 -32.519 27.615 1.00 51.38 581 LYS A O 1
ATOM 4561 N N . THR A 1 582 ? 10.085 -32.442 25.784 1.00 53.66 582 THR A N 1
ATOM 4562 C CA . THR A 1 582 ? 11.055 -32.908 24.779 1.00 53.66 582 THR A CA 1
ATOM 4563 C C . THR A 1 582 ? 11.553 -31.815 23.824 1.00 53.66 582 THR A C 1
ATOM 4565 O O . THR A 1 582 ? 12.346 -32.107 22.937 1.00 53.66 582 THR A O 1
ATOM 4568 N N . GLY A 1 583 ? 11.121 -30.553 23.969 1.00 56.09 583 GLY A N 1
ATOM 4569 C CA . GLY A 1 583 ? 11.596 -29.466 23.107 1.00 56.09 583 GLY A CA 1
ATOM 4570 C C . GLY A 1 583 ? 10.618 -28.308 22.909 1.00 56.09 583 GLY A C 1
ATOM 4571 O O . GLY A 1 583 ? 9.565 -28.207 23.537 1.00 56.09 583 GLY A O 1
ATOM 4572 N N . THR A 1 584 ? 10.978 -27.392 22.008 1.00 60.41 584 THR A N 1
ATOM 4573 C CA . THR A 1 584 ? 10.068 -26.335 21.542 1.00 60.41 584 THR A CA 1
ATOM 4574 C C . THR A 1 584 ? 9.293 -26.853 20.336 1.00 60.41 584 THR A C 1
ATOM 4576 O O . THR A 1 584 ? 9.896 -27.057 19.287 1.00 60.41 584 THR A O 1
ATOM 4579 N N . ARG A 1 585 ? 7.970 -27.028 20.449 1.00 67.62 585 ARG A N 1
ATOM 4580 C CA . ARG A 1 585 ? 7.141 -27.389 19.292 1.00 67.62 585 ARG A CA 1
ATOM 4581 C C . ARG A 1 585 ? 6.852 -26.135 18.466 1.00 67.62 585 ARG A C 1
ATOM 4583 O O . ARG A 1 585 ? 6.324 -25.150 18.985 1.00 67.62 585 ARG A O 1
ATOM 4590 N N . LEU A 1 586 ? 7.211 -26.171 17.188 1.00 77.06 586 LEU A N 1
ATOM 4591 C CA . LEU A 1 586 ? 6.826 -25.154 16.217 1.00 77.06 586 LEU A CA 1
ATOM 4592 C C . LEU A 1 586 ? 5.566 -25.642 15.497 1.00 77.06 586 LEU A C 1
ATOM 4594 O O . LEU A 1 586 ? 5.525 -26.776 15.027 1.00 77.06 586 LEU A O 1
ATOM 4598 N N . HIS A 1 587 ? 4.533 -24.811 15.455 1.00 85.06 587 HIS A N 1
ATOM 4599 C CA . HIS A 1 587 ? 3.316 -25.069 14.699 1.00 85.06 587 HIS A CA 1
ATOM 4600 C C . HIS A 1 587 ? 3.330 -24.200 13.443 1.00 85.06 587 HIS A C 1
ATOM 4602 O O . HIS A 1 587 ? 3.487 -22.981 13.539 1.00 85.06 587 HIS A O 1
ATOM 4608 N N . CYS A 1 588 ? 3.197 -24.842 12.286 1.00 88.81 588 CYS A N 1
ATOM 4609 C CA . CYS A 1 588 ? 3.002 -24.177 11.006 1.00 88.81 588 CYS A CA 1
ATOM 4610 C C . CYS A 1 588 ? 1.498 -23.957 10.801 1.00 88.81 588 CYS A C 1
ATOM 4612 O O . CYS A 1 588 ? 0.743 -24.928 10.795 1.00 88.81 588 CYS A O 1
ATOM 4614 N N . ASP A 1 589 ? 1.082 -22.705 10.641 1.00 91.44 589 ASP A N 1
ATOM 4615 C CA . ASP A 1 589 ? -0.291 -22.320 10.301 1.00 91.44 589 ASP A CA 1
ATOM 4616 C C . ASP A 1 589 ? -0.296 -21.769 8.866 1.00 91.44 589 ASP A C 1
ATOM 4618 O O . ASP A 1 589 ? 0.385 -20.785 8.567 1.00 91.44 589 ASP A O 1
ATOM 4622 N N . VAL A 1 590 ? -0.991 -22.465 7.963 1.00 94.50 590 VAL A N 1
ATOM 4623 C CA . VAL A 1 590 ? -0.983 -22.213 6.515 1.00 94.50 590 VAL A CA 1
ATOM 4624 C C . VAL A 1 590 ? -2.229 -21.425 6.127 1.00 94.50 590 VAL A C 1
ATOM 4626 O O . VAL A 1 590 ? -3.347 -21.852 6.403 1.00 94.50 590 VAL A O 1
ATOM 4629 N N . GLN A 1 591 ? -2.037 -20.289 5.460 1.00 95.75 591 GLN A N 1
ATOM 4630 C CA . GLN A 1 591 ? -3.098 -19.346 5.095 1.00 95.75 591 GLN A CA 1
ATOM 4631 C C . GLN A 1 591 ? -3.050 -19.107 3.582 1.00 95.75 591 GLN A C 1
ATOM 4633 O O . GLN A 1 591 ? -2.022 -18.653 3.076 1.00 95.75 591 GLN A O 1
ATOM 4638 N N . ARG A 1 592 ? -4.117 -19.443 2.840 1.00 94.00 592 ARG A N 1
ATOM 4639 C CA . ARG A 1 592 ? -4.093 -19.394 1.362 1.00 94.00 592 ARG A CA 1
ATOM 4640 C C . ARG A 1 592 ? -4.255 -17.977 0.821 1.00 94.00 592 ARG A C 1
ATOM 4642 O O . ARG A 1 592 ? -3.802 -17.716 -0.290 1.00 94.00 592 ARG A O 1
ATOM 4649 N N . GLY A 1 593 ? -4.852 -17.086 1.610 1.00 95.06 593 GLY A N 1
ATOM 4650 C CA . GLY A 1 593 ? -5.029 -15.675 1.290 1.00 95.06 593 GLY A CA 1
ATOM 4651 C C . GLY A 1 593 ? -6.504 -15.303 1.153 1.00 95.06 593 GLY A C 1
ATOM 4652 O O . GLY A 1 593 ? -7.315 -16.135 0.757 1.00 95.06 593 GLY A O 1
ATOM 4653 N N . PHE A 1 594 ? -6.853 -14.053 1.465 1.00 96.69 594 PHE A N 1
ATOM 4654 C CA . PHE A 1 594 ? -8.231 -13.554 1.597 1.00 96.69 594 PHE A CA 1
ATOM 4655 C C . PHE A 1 594 ? -9.210 -14.040 0.511 1.00 96.69 594 PHE A C 1
ATOM 4657 O O . PHE A 1 594 ? -10.267 -14.584 0.840 1.00 96.69 594 PHE A O 1
ATOM 4664 N N . ARG A 1 595 ? -8.847 -13.925 -0.769 1.00 95.81 595 ARG A N 1
ATOM 4665 C CA . ARG A 1 595 ? -9.630 -14.395 -1.920 1.00 95.81 595 ARG A CA 1
ATOM 4666 C C . ARG A 1 595 ? -9.878 -15.902 -1.882 1.00 95.81 595 ARG A C 1
ATOM 4668 O O . ARG A 1 595 ? -11.011 -16.342 -2.051 1.00 95.81 595 ARG A O 1
ATOM 4675 N N . ARG A 1 596 ? -8.831 -16.693 -1.638 1.00 94.38 596 ARG A N 1
ATOM 4676 C CA . ARG A 1 596 ? -8.883 -18.166 -1.601 1.00 94.38 596 ARG A CA 1
ATOM 4677 C C . ARG A 1 596 ? -9.548 -18.709 -0.334 1.00 94.38 596 ARG A C 1
ATOM 4679 O O . ARG A 1 596 ? -10.157 -19.772 -0.386 1.00 94.38 596 ARG A O 1
ATOM 4686 N N . ASP A 1 597 ? -9.435 -17.990 0.779 1.00 93.12 597 ASP A N 1
ATOM 4687 C CA . ASP A 1 597 ? -10.011 -18.367 2.072 1.00 93.12 597 ASP A CA 1
ATOM 4688 C C . ASP A 1 597 ? -11.497 -17.972 2.192 1.00 93.12 597 ASP A C 1
ATOM 4690 O O . ASP A 1 597 ? -12.261 -18.657 2.869 1.00 93.12 597 ASP A O 1
ATOM 4694 N N . THR A 1 598 ? -11.916 -16.858 1.570 1.00 93.38 598 THR A N 1
ATOM 4695 C CA . THR A 1 598 ? -13.273 -16.290 1.732 1.00 93.38 598 THR A CA 1
ATOM 4696 C C . THR A 1 598 ? -14.139 -16.320 0.473 1.00 93.38 598 THR A C 1
ATOM 4698 O O . THR A 1 598 ? -15.325 -16.002 0.555 1.00 93.38 598 THR A O 1
ATOM 4701 N N . GLY A 1 599 ? -13.567 -16.645 -0.691 1.00 93.38 599 GLY A N 1
ATOM 4702 C CA . GLY A 1 599 ? -14.248 -16.593 -1.989 1.00 93.38 599 GLY A CA 1
ATOM 4703 C C . GLY A 1 599 ? -14.569 -15.180 -2.490 1.00 93.38 599 GLY A C 1
ATOM 4704 O O . GLY A 1 599 ? -15.189 -15.045 -3.541 1.00 93.38 599 GLY A O 1
ATOM 4705 N N . ARG A 1 600 ? -14.178 -14.122 -1.764 1.00 91.06 600 ARG A N 1
ATOM 4706 C CA . ARG A 1 600 ? -14.426 -12.727 -2.149 1.00 91.06 600 ARG A CA 1
ATOM 4707 C C . ARG A 1 600 ? -13.167 -12.065 -2.674 1.00 91.06 600 ARG A C 1
ATOM 4709 O O . ARG A 1 600 ? -12.138 -12.038 -2.006 1.00 91.06 600 ARG A O 1
ATOM 4716 N N . PHE A 1 601 ? -13.298 -11.459 -3.841 1.00 87.94 601 PHE A N 1
ATOM 4717 C CA . PHE A 1 601 ? -12.336 -10.539 -4.421 1.00 87.94 601 PHE A CA 1
ATOM 4718 C C . PHE A 1 601 ? -13.091 -9.638 -5.395 1.00 87.94 601 PHE A C 1
ATOM 4720 O O . PHE A 1 601 ? -13.973 -10.113 -6.107 1.00 87.94 601 PHE A O 1
ATOM 4727 N N . VAL A 1 602 ? -12.785 -8.342 -5.402 1.00 84.62 602 VAL A N 1
ATOM 4728 C CA . VAL A 1 602 ? -13.361 -7.413 -6.380 1.00 84.62 602 VAL A CA 1
ATOM 4729 C C . VAL A 1 602 ? -12.400 -7.352 -7.561 1.00 84.62 602 VAL A C 1
ATOM 4731 O O . VAL A 1 602 ? -11.322 -6.767 -7.437 1.00 84.62 602 VAL A O 1
ATOM 4734 N N . GLU A 1 603 ? -12.751 -7.998 -8.672 1.00 80.19 603 GLU A N 1
ATOM 4735 C CA . GLU A 1 603 ? -11.908 -8.054 -9.877 1.00 80.19 603 GLU A CA 1
ATOM 4736 C C . GLU A 1 603 ? -11.929 -6.726 -10.649 1.00 80.19 603 GLU A C 1
ATOM 4738 O O . GLU A 1 603 ? -10.870 -6.249 -11.055 1.00 80.19 603 GLU A O 1
ATOM 4743 N N . ASP A 1 604 ? -13.091 -6.064 -10.717 1.00 78.12 604 ASP A N 1
ATOM 4744 C CA . ASP A 1 604 ? -13.361 -4.818 -11.462 1.00 78.12 604 ASP A CA 1
ATOM 4745 C C . ASP A 1 604 ? -12.726 -3.542 -10.862 1.00 78.12 604 ASP A C 1
ATOM 4747 O O . ASP A 1 604 ? -13.282 -2.444 -10.925 1.00 78.12 604 ASP A O 1
ATOM 4751 N N . VAL A 1 605 ? -11.548 -3.671 -10.251 1.00 84.75 605 VAL A N 1
ATOM 4752 C CA . VAL A 1 605 ? -10.750 -2.567 -9.702 1.00 84.75 605 VAL A CA 1
ATOM 4753 C C . VAL A 1 605 ? -9.321 -2.665 -10.261 1.00 84.75 605 VAL A C 1
ATOM 4755 O O . VAL A 1 605 ? -8.418 -3.164 -9.574 1.00 84.75 605 VAL A O 1
ATOM 4758 N N . PRO A 1 606 ? -9.114 -2.266 -11.531 1.00 85.12 606 PRO A N 1
ATOM 4759 C CA . PRO A 1 606 ? -7.805 -2.261 -12.175 1.00 85.12 606 PRO A CA 1
ATOM 4760 C C . PRO A 1 606 ? -6.960 -1.049 -11.752 1.00 85.12 606 PRO A C 1
ATOM 4762 O O . PRO A 1 606 ? -7.474 -0.047 -11.254 1.00 85.12 606 PRO A O 1
ATOM 4765 N N . ASP A 1 607 ? -5.652 -1.118 -12.004 1.00 90.81 607 ASP A N 1
ATOM 4766 C CA . ASP A 1 607 ? -4.797 0.070 -12.005 1.00 90.81 607 ASP A CA 1
ATOM 4767 C C . ASP A 1 607 ? -4.865 0.784 -13.363 1.00 90.81 607 ASP A C 1
ATOM 4769 O O . ASP A 1 607 ? -4.767 0.162 -14.422 1.00 90.81 607 ASP A O 1
ATOM 4773 N N . HIS A 1 608 ? -4.926 2.112 -13.345 1.00 92.75 608 HIS A N 1
ATOM 4774 C CA . HIS A 1 608 ? -4.927 2.958 -14.536 1.00 92.75 608 HIS A CA 1
ATOM 4775 C C . HIS A 1 608 ? -3.498 3.421 -14.869 1.00 92.75 608 HIS A C 1
ATOM 4777 O O . HIS A 1 608 ? -3.118 4.583 -14.687 1.00 92.75 608 HIS A O 1
ATOM 4783 N N . LEU A 1 609 ? -2.679 2.477 -15.344 1.00 93.31 609 LEU A N 1
ATOM 4784 C CA . LEU A 1 609 ? -1.263 2.698 -15.683 1.00 93.31 609 LEU A CA 1
ATOM 4785 C C . LEU A 1 609 ? -1.033 3.148 -17.139 1.00 93.31 609 LEU A C 1
ATOM 4787 O O . LEU A 1 609 ? 0.116 3.283 -17.560 1.00 93.31 609 LEU A O 1
ATOM 4791 N N . ASP A 1 610 ? -2.093 3.421 -17.904 1.00 93.81 610 ASP A N 1
ATOM 4792 C CA . ASP A 1 610 ? -1.986 3.912 -19.281 1.00 93.81 610 ASP A CA 1
ATOM 4793 C C . ASP A 1 610 ? -1.333 5.297 -19.357 1.00 93.81 610 ASP A C 1
ATOM 4795 O O . ASP A 1 610 ? -1.812 6.278 -18.775 1.00 93.81 610 ASP A O 1
ATOM 4799 N N . VAL A 1 611 ? -0.254 5.384 -20.139 1.00 94.50 611 VAL A N 1
ATOM 4800 C CA . VAL A 1 611 ? 0.514 6.615 -20.347 1.00 94.50 611 VAL A CA 1
ATOM 4801 C C . VAL A 1 611 ? -0.146 7.491 -21.414 1.00 94.50 611 VAL A C 1
ATOM 4803 O O . VAL A 1 611 ? -0.239 7.126 -22.589 1.00 94.50 611 VAL A O 1
ATOM 4806 N N . THR A 1 612 ? -0.538 8.701 -21.024 1.00 94.88 612 THR A N 1
ATOM 4807 C CA . THR A 1 612 ? -1.054 9.724 -21.937 1.00 94.88 612 THR A CA 1
ATOM 4808 C C . THR A 1 612 ? 0.095 10.348 -22.725 1.00 94.88 612 THR A C 1
ATOM 4810 O O . THR A 1 612 ? 0.871 11.130 -22.181 1.00 94.88 612 THR A O 1
ATOM 4813 N N . ARG A 1 613 ? 0.179 10.059 -24.029 1.00 92.19 613 ARG A N 1
ATOM 4814 C CA . ARG A 1 613 ? 1.173 10.691 -24.913 1.00 92.19 613 ARG A CA 1
ATOM 4815 C C . ARG A 1 613 ? 0.923 12.192 -25.061 1.00 92.19 613 ARG A C 1
ATOM 4817 O O . ARG A 1 613 ? -0.180 12.607 -25.428 1.00 92.19 613 ARG A O 1
ATOM 4824 N N . ALA A 1 614 ? 1.953 13.004 -24.848 1.00 86.62 614 ALA A N 1
ATOM 4825 C CA . ALA A 1 614 ? 1.873 14.448 -25.024 1.00 86.62 614 ALA A CA 1
ATOM 4826 C C . ALA A 1 614 ? 1.683 14.829 -26.506 1.00 86.62 614 ALA A C 1
ATOM 4828 O O . ALA A 1 614 ? 2.421 14.379 -27.384 1.00 86.62 614 ALA A O 1
ATOM 4829 N N . ARG A 1 615 ? 0.705 15.700 -26.792 1.00 76.00 615 ARG A N 1
ATOM 4830 C CA . ARG A 1 615 ? 0.450 16.259 -28.131 1.00 76.00 615 ARG A CA 1
ATOM 4831 C C . ARG A 1 615 ? 0.856 17.736 -28.166 1.00 76.00 615 ARG A C 1
ATOM 4833 O O . ARG A 1 615 ? 0.380 18.509 -27.341 1.00 76.00 615 ARG A O 1
ATOM 4840 N N . GLY A 1 616 ? 1.678 18.134 -29.140 1.00 62.03 616 GLY A N 1
ATOM 4841 C CA . GLY A 1 616 ? 2.040 19.537 -29.396 1.00 62.03 616 GLY A CA 1
ATOM 4842 C C . GLY A 1 616 ? 3.530 19.865 -29.234 1.00 62.03 616 GLY A C 1
ATOM 4843 O O . GLY A 1 616 ? 4.371 18.979 -29.083 1.00 62.03 616 GLY A O 1
ATOM 4844 N N . ARG A 1 617 ? 3.863 21.162 -29.303 1.00 55.28 617 ARG A N 1
ATOM 4845 C CA . ARG A 1 617 ? 5.242 21.667 -29.185 1.00 55.28 617 ARG A CA 1
ATOM 4846 C C . ARG A 1 617 ? 5.764 21.438 -27.760 1.00 55.28 617 ARG A C 1
ATOM 4848 O O . ARG A 1 617 ? 5.183 21.938 -26.799 1.00 55.28 617 ARG A O 1
ATOM 4855 N N . ARG A 1 618 ? 6.874 20.707 -27.633 1.00 68.31 618 ARG A N 1
ATOM 4856 C CA . ARG A 1 618 ? 7.554 20.441 -26.357 1.00 68.31 618 ARG A CA 1
ATOM 4857 C C . ARG A 1 618 ? 8.149 21.734 -25.796 1.00 68.31 618 ARG A C 1
ATOM 4859 O O . ARG A 1 618 ? 9.076 22.296 -26.374 1.00 68.31 618 ARG A O 1
ATOM 4866 N N . ALA A 1 619 ? 7.599 22.228 -24.689 1.00 60.66 619 ALA A N 1
ATOM 4867 C CA . ALA A 1 619 ? 8.205 23.322 -23.936 1.00 60.66 619 ALA A CA 1
ATOM 4868 C C . ALA A 1 619 ? 9.408 22.782 -23.151 1.00 60.66 619 ALA A C 1
ATOM 4870 O O . ALA A 1 619 ? 9.262 21.778 -22.456 1.00 60.66 619 ALA A O 1
ATOM 4871 N N . ARG A 1 620 ? 10.572 23.442 -23.229 1.00 62.47 620 ARG A N 1
ATOM 4872 C CA . ARG A 1 620 ? 11.759 23.027 -22.462 1.00 62.47 620 ARG A CA 1
ATOM 4873 C C . ARG A 1 620 ? 11.430 22.950 -20.968 1.00 62.47 620 ARG A C 1
ATOM 4875 O O . ARG A 1 620 ? 10.839 23.873 -20.410 1.00 62.47 620 ARG A O 1
ATOM 4882 N N . HIS A 1 621 ? 11.810 21.844 -20.341 1.00 67.50 621 HIS A N 1
ATOM 4883 C CA . HIS A 1 621 ? 11.738 21.673 -18.895 1.00 67.50 621 HIS A CA 1
ATOM 4884 C C . HIS A 1 621 ? 12.900 22.405 -18.201 1.00 67.50 621 HIS A C 1
ATOM 4886 O O . HIS A 1 621 ? 13.902 22.739 -18.835 1.00 67.50 621 HIS A O 1
ATOM 4892 N N . GLY A 1 622 ? 12.779 22.631 -16.888 1.00 65.94 622 GLY A N 1
ATOM 4893 C CA . GLY A 1 622 ? 13.922 23.021 -16.053 1.00 65.94 622 GLY A CA 1
ATOM 4894 C C . GLY A 1 622 ? 14.971 21.904 -15.969 1.00 65.94 622 GLY A C 1
ATOM 4895 O O . GLY A 1 622 ? 14.809 20.840 -16.571 1.00 65.94 622 GLY A O 1
ATOM 4896 N N . SER A 1 623 ? 16.046 22.112 -15.213 1.00 75.62 623 SER A N 1
ATOM 4897 C CA . SER A 1 623 ? 17.065 21.080 -14.995 1.00 75.62 623 SER A CA 1
ATOM 4898 C C . SER A 1 623 ? 16.464 19.830 -14.332 1.00 75.62 623 SER A C 1
ATOM 4900 O O . SER A 1 623 ? 16.024 19.852 -13.184 1.00 75.62 623 SER A O 1
ATOM 4902 N N . ILE A 1 624 ? 16.443 18.715 -15.068 1.00 81.06 624 ILE A N 1
ATOM 4903 C CA . ILE A 1 624 ? 16.064 17.400 -14.539 1.00 81.06 624 ILE A CA 1
ATOM 4904 C C . ILE A 1 624 ? 17.273 16.863 -13.772 1.00 81.06 624 ILE A C 1
ATOM 4906 O O . ILE A 1 624 ? 18.352 16.752 -14.342 1.00 81.06 624 ILE A O 1
ATOM 4910 N N . LYS A 1 625 ? 17.112 16.531 -12.486 1.00 83.94 625 LYS A N 1
ATOM 4911 C CA . LYS A 1 625 ? 18.191 15.936 -11.675 1.00 83.94 625 LYS A CA 1
ATOM 4912 C C . LYS A 1 625 ? 18.658 14.581 -12.233 1.00 83.94 625 LYS A C 1
ATOM 4914 O O . LYS A 1 625 ? 17.900 13.880 -12.899 1.00 83.94 625 LYS A O 1
ATOM 4919 N N . MET A 1 626 ? 19.884 14.176 -11.933 1.00 85.19 626 MET A N 1
ATOM 4920 C CA . MET A 1 626 ? 20.430 12.885 -12.376 1.00 85.19 626 MET A CA 1
ATOM 4921 C C . MET A 1 626 ? 20.108 11.714 -11.432 1.00 85.19 626 MET A C 1
ATOM 4923 O O . MET A 1 626 ? 20.044 10.559 -11.856 1.00 85.19 626 MET A O 1
ATOM 4927 N N . GLU A 1 627 ? 19.896 11.999 -10.149 1.00 85.31 627 GLU A N 1
ATOM 4928 C CA . GLU A 1 627 ? 20.106 11.026 -9.075 1.00 85.31 627 GLU A CA 1
ATOM 4929 C C . GLU A 1 627 ? 19.151 9.805 -9.067 1.00 85.31 627 GLU A C 1
ATOM 4931 O O . GLU A 1 627 ? 19.682 8.693 -9.051 1.00 85.31 627 GLU A O 1
ATOM 4936 N N . PRO A 1 628 ? 17.812 9.916 -9.216 1.00 88.19 628 PRO A N 1
ATOM 4937 C CA . PRO A 1 628 ? 16.928 8.742 -9.306 1.00 88.19 628 PRO A CA 1
ATOM 4938 C C . PRO A 1 628 ? 17.203 7.799 -10.485 1.00 88.19 628 PRO A C 1
ATOM 4940 O O . PRO A 1 628 ? 17.092 6.577 -10.340 1.00 88.19 628 PRO A O 1
ATOM 4943 N N . SER A 1 629 ? 17.586 8.352 -11.643 1.00 90.94 629 SER A N 1
ATOM 4944 C CA . SER A 1 629 ? 18.013 7.562 -12.806 1.00 90.94 629 SER A CA 1
ATOM 4945 C C . SER A 1 629 ? 19.360 6.889 -12.542 1.00 90.94 629 SER A C 1
ATOM 4947 O O . SER A 1 629 ? 19.494 5.696 -12.795 1.00 90.94 629 SER A O 1
ATOM 4949 N N . ARG A 1 630 ? 20.333 7.610 -11.962 1.00 88.19 630 ARG A N 1
ATOM 4950 C CA . ARG A 1 630 ? 21.625 7.037 -11.550 1.00 88.19 630 ARG A CA 1
ATOM 4951 C C . ARG A 1 630 ? 21.432 5.874 -10.578 1.00 88.19 630 ARG A C 1
ATOM 4953 O O . ARG A 1 630 ? 21.899 4.776 -10.852 1.00 88.19 630 ARG A O 1
ATOM 4960 N N . ALA A 1 631 ? 20.715 6.089 -9.475 1.00 86.69 631 ALA A N 1
ATOM 4961 C CA . ALA A 1 631 ? 20.513 5.080 -8.437 1.00 86.69 631 ALA A CA 1
ATOM 4962 C C . ALA A 1 631 ? 19.803 3.824 -8.972 1.00 86.69 631 ALA A C 1
ATOM 4964 O O . ALA A 1 631 ? 20.187 2.702 -8.641 1.00 86.69 631 ALA A O 1
ATOM 4965 N N . SER A 1 632 ? 18.796 3.998 -9.833 1.00 88.56 632 SER A N 1
ATOM 4966 C CA . SER A 1 632 ? 18.075 2.881 -10.455 1.00 88.56 632 SER A CA 1
ATOM 4967 C C . SER A 1 632 ? 18.951 2.114 -11.454 1.00 88.56 632 SER A C 1
ATOM 4969 O O . SER A 1 632 ? 18.971 0.882 -11.428 1.00 88.56 632 SER A O 1
ATOM 4971 N N . THR A 1 633 ? 19.729 2.817 -12.284 1.00 89.06 633 THR A N 1
ATOM 4972 C CA . THR A 1 633 ? 20.678 2.205 -13.224 1.00 89.06 633 THR A CA 1
ATOM 4973 C C . THR A 1 633 ? 21.813 1.474 -12.506 1.00 89.06 633 THR A C 1
ATOM 4975 O O . THR A 1 633 ? 22.101 0.334 -12.862 1.00 89.06 633 THR A O 1
ATOM 4978 N N . SER A 1 634 ? 22.418 2.045 -11.460 1.00 85.56 634 SER A N 1
ATOM 4979 C CA . SER A 1 634 ? 23.497 1.374 -10.719 1.00 85.56 634 SER A CA 1
ATOM 4980 C C . SER A 1 634 ? 23.011 0.096 -10.021 1.00 85.56 634 SER A C 1
ATOM 4982 O O . SER A 1 634 ? 23.701 -0.920 -10.084 1.00 85.56 634 SER A O 1
ATOM 4984 N N . ARG A 1 635 ? 21.787 0.086 -9.463 1.00 83.81 635 ARG A N 1
ATOM 4985 C CA . ARG A 1 635 ? 21.150 -1.140 -8.933 1.00 83.81 635 ARG A CA 1
ATOM 4986 C C . ARG A 1 635 ? 20.921 -2.191 -10.031 1.00 83.81 635 ARG A C 1
ATOM 4988 O O . ARG A 1 635 ? 21.186 -3.372 -9.817 1.00 83.81 635 ARG A O 1
ATOM 4995 N N . MET A 1 636 ? 20.454 -1.780 -11.214 1.00 86.81 636 MET A N 1
ATOM 4996 C CA . MET A 1 636 ? 20.272 -2.672 -12.372 1.00 86.81 636 MET A CA 1
ATOM 4997 C C . MET A 1 636 ? 21.600 -3.299 -12.830 1.00 86.81 636 MET A C 1
ATOM 4999 O O . MET A 1 636 ? 21.647 -4.495 -13.136 1.00 86.81 636 MET A O 1
ATOM 5003 N N . VAL A 1 637 ? 22.678 -2.509 -12.866 1.00 83.50 637 VAL A N 1
ATOM 5004 C CA . VAL A 1 637 ? 24.021 -2.986 -13.221 1.00 83.50 637 VAL A CA 1
ATOM 5005 C C . VAL A 1 637 ? 24.542 -3.965 -12.168 1.00 83.50 637 VAL A C 1
ATOM 5007 O O . VAL A 1 637 ? 24.971 -5.048 -12.545 1.00 83.50 637 VAL A O 1
ATOM 5010 N N . SER A 1 638 ? 24.410 -3.678 -10.866 1.00 79.56 638 SER A N 1
ATOM 5011 C CA . SER A 1 638 ? 24.907 -4.574 -9.805 1.00 79.56 638 SER A CA 1
ATOM 5012 C C . SER A 1 638 ? 24.228 -5.951 -9.753 1.00 79.56 638 SER A C 1
ATOM 5014 O O . SER A 1 638 ? 24.796 -6.887 -9.202 1.00 79.56 638 SER A O 1
ATOM 5016 N N . HIS A 1 639 ? 23.028 -6.096 -10.325 1.00 75.94 639 HIS A N 1
ATOM 5017 C CA . HIS A 1 639 ? 22.340 -7.390 -10.466 1.00 75.94 639 HIS A CA 1
ATOM 5018 C C . HIS A 1 639 ? 22.517 -8.033 -11.856 1.00 75.94 639 HIS A C 1
ATOM 5020 O O . HIS A 1 639 ? 22.063 -9.154 -12.098 1.00 75.94 639 HIS A O 1
ATOM 5026 N N . SER A 1 640 ? 23.204 -7.356 -12.778 1.00 71.31 640 SER A N 1
ATOM 5027 C CA . SER A 1 640 ? 23.565 -7.890 -14.088 1.00 71.31 640 SER A CA 1
ATOM 5028 C C . SER A 1 640 ? 24.947 -8.547 -14.037 1.00 71.31 640 SER A C 1
ATOM 5030 O O . SER A 1 640 ? 25.949 -7.863 -14.199 1.00 71.31 640 SER A O 1
ATOM 5032 N N . ILE A 1 641 ? 24.993 -9.877 -13.882 1.00 57.53 641 ILE A N 1
ATOM 5033 C CA . ILE A 1 641 ? 26.238 -10.681 -13.800 1.00 57.53 641 ILE A CA 1
ATOM 5034 C C . ILE A 1 641 ? 27.235 -10.375 -14.937 1.00 57.53 641 ILE A C 1
ATOM 5036 O O . ILE A 1 641 ? 28.442 -10.395 -14.721 1.00 57.53 641 ILE A O 1
ATOM 5040 N N . LEU A 1 642 ? 26.735 -10.016 -16.124 1.00 55.91 642 LEU A N 1
ATOM 5041 C CA . LEU A 1 642 ? 27.531 -9.356 -17.155 1.00 55.91 642 LEU A CA 1
ATOM 5042 C C . LEU A 1 642 ? 27.289 -7.847 -17.126 1.00 55.91 642 LEU A C 1
ATOM 5044 O O . LEU A 1 642 ? 26.278 -7.342 -17.650 1.00 55.91 642 LEU A O 1
ATOM 5048 N N . ALA A 1 643 ? 28.256 -7.144 -16.537 1.00 55.66 643 ALA A N 1
ATOM 5049 C CA . ALA A 1 643 ? 28.416 -5.707 -16.665 1.00 55.66 643 ALA A CA 1
ATOM 5050 C C . ALA A 1 643 ? 28.347 -5.310 -18.151 1.00 55.66 643 ALA A C 1
ATOM 5052 O O . ALA A 1 643 ? 28.846 -6.013 -19.034 1.00 55.66 643 ALA A O 1
ATOM 5053 N N . LEU A 1 644 ? 27.670 -4.200 -18.456 1.00 60.00 644 LEU A N 1
ATOM 5054 C CA . LEU A 1 644 ? 27.704 -3.642 -19.811 1.00 60.00 644 LEU A CA 1
ATOM 5055 C C . LEU A 1 644 ? 29.164 -3.276 -20.150 1.00 60.00 644 LEU A C 1
ATOM 5057 O O . LEU A 1 644 ? 29.884 -2.861 -19.242 1.00 60.00 644 LEU A O 1
ATOM 5061 N N . PRO A 1 645 ? 29.627 -3.401 -21.408 1.00 57.88 645 PRO A N 1
ATOM 5062 C CA . PRO A 1 645 ? 30.983 -2.995 -21.772 1.00 57.88 645 PRO A CA 1
ATOM 5063 C C . PRO A 1 645 ? 31.267 -1.553 -21.321 1.00 57.88 645 PRO A C 1
ATOM 5065 O O . PRO A 1 645 ? 30.564 -0.628 -21.720 1.00 57.88 645 PRO A O 1
ATOM 5068 N N . GLY A 1 646 ? 32.258 -1.377 -20.441 1.00 58.16 646 GLY A N 1
ATOM 5069 C CA . GLY A 1 646 ? 32.592 -0.084 -19.826 1.00 58.16 646 GLY A CA 1
ATOM 5070 C C . GLY A 1 646 ? 31.794 0.305 -18.569 1.00 58.16 646 GLY A C 1
ATOM 5071 O O . GLY A 1 646 ? 32.037 1.373 -18.015 1.00 58.16 646 GLY A O 1
ATOM 5072 N N . ALA A 1 647 ? 30.873 -0.523 -18.065 1.00 64.19 647 ALA A N 1
ATOM 5073 C CA . ALA A 1 647 ? 30.111 -0.206 -16.853 1.00 64.19 647 ALA A CA 1
ATOM 5074 C C . ALA A 1 647 ? 30.982 -0.203 -15.588 1.00 64.19 647 ALA A C 1
ATOM 5076 O O . ALA A 1 647 ? 30.848 0.706 -14.776 1.00 64.19 647 ALA A O 1
ATOM 5077 N N . ASP A 1 648 ? 31.929 -1.134 -15.449 1.00 62.78 648 ASP A N 1
ATOM 5078 C CA . ASP A 1 648 ? 32.851 -1.170 -14.298 1.00 62.78 648 ASP A CA 1
ATOM 5079 C C . ASP A 1 648 ? 33.790 0.050 -14.267 1.00 62.78 648 ASP A C 1
ATOM 5081 O O . ASP A 1 648 ? 34.276 0.469 -13.213 1.00 62.78 648 ASP A O 1
ATOM 5085 N N . SER A 1 649 ? 34.034 0.667 -15.429 1.00 64.75 649 SER A N 1
ATOM 5086 C CA . SER A 1 649 ? 34.770 1.924 -15.539 1.00 64.75 649 SER A CA 1
ATOM 5087 C C . SER A 1 649 ? 33.887 3.172 -15.397 1.00 64.75 649 SER A C 1
ATOM 5089 O O . SER A 1 649 ? 34.452 4.248 -15.162 1.00 64.75 649 SER A O 1
ATOM 5091 N N . HIS A 1 650 ? 32.555 3.048 -15.476 1.00 73.62 650 HIS A N 1
ATOM 5092 C CA . HIS A 1 650 ? 31.605 4.166 -15.531 1.00 73.62 650 HIS A CA 1
ATOM 5093 C C . HIS A 1 650 ? 31.457 4.901 -14.186 1.00 73.62 650 HIS A C 1
ATOM 5095 O O . HIS A 1 650 ? 31.341 4.253 -13.138 1.00 73.62 650 HIS A O 1
ATOM 5101 N N . PRO A 1 651 ? 31.411 6.250 -14.173 1.00 73.56 651 PRO A N 1
ATOM 5102 C CA . PRO A 1 651 ? 31.354 7.017 -12.929 1.00 73.56 651 PRO A CA 1
ATOM 5103 C C . PRO A 1 651 ? 30.159 6.691 -12.022 1.00 73.56 651 PRO A C 1
ATOM 5105 O O . PRO A 1 651 ? 30.329 6.633 -10.808 1.00 73.56 651 PRO A O 1
ATOM 5108 N N . TRP A 1 652 ? 28.968 6.429 -12.578 1.00 75.94 652 TRP A N 1
ATOM 5109 C CA . TRP A 1 652 ? 27.765 6.109 -11.787 1.00 75.94 652 TRP A CA 1
ATOM 5110 C C . TRP A 1 652 ? 27.883 4.786 -11.025 1.00 75.94 652 TRP A C 1
ATOM 5112 O O . TRP A 1 652 ? 27.280 4.620 -9.962 1.00 75.94 652 TRP A O 1
ATOM 5122 N N . VAL A 1 653 ? 28.628 3.834 -11.585 1.00 71.88 653 VAL A N 1
ATOM 5123 C CA . VAL A 1 653 ? 28.804 2.493 -11.022 1.00 71.88 653 VAL A CA 1
ATOM 5124 C C . VAL A 1 653 ? 29.920 2.512 -9.976 1.00 71.88 653 VAL A C 1
ATOM 5126 O O . VAL A 1 653 ? 29.743 1.949 -8.899 1.00 71.88 653 VAL A O 1
ATOM 5129 N N . LYS A 1 654 ? 31.016 3.240 -10.229 1.00 73.62 654 LYS A N 1
ATOM 5130 C CA . LYS A 1 654 ? 32.095 3.472 -9.249 1.00 73.62 654 LYS A CA 1
ATOM 5131 C C . LYS A 1 654 ? 31.620 4.231 -8.006 1.00 73.62 654 LYS A C 1
ATOM 5133 O O . LYS A 1 654 ? 31.858 3.776 -6.893 1.00 73.62 654 LYS A O 1
ATOM 5138 N N . ASP A 1 655 ? 30.910 5.346 -8.193 1.00 72.62 655 ASP A N 1
ATOM 5139 C CA . ASP A 1 655 ? 30.308 6.134 -7.103 1.00 72.62 655 ASP A CA 1
ATOM 5140 C C . ASP A 1 655 ? 29.348 5.273 -6.261 1.00 72.62 655 ASP A C 1
ATOM 5142 O O . ASP A 1 655 ? 29.395 5.292 -5.033 1.00 72.62 655 ASP A O 1
ATOM 5146 N N . TRP A 1 656 ? 28.533 4.435 -6.913 1.00 67.31 656 TRP A N 1
ATOM 5147 C CA . TRP A 1 656 ? 27.654 3.489 -6.223 1.00 67.31 656 TRP A CA 1
ATOM 5148 C C . TRP A 1 656 ? 28.418 2.412 -5.442 1.00 67.31 656 TRP A C 1
ATOM 5150 O O . TRP A 1 656 ? 28.093 2.183 -4.280 1.00 67.31 656 TRP A O 1
ATOM 5160 N N . MET A 1 657 ? 29.434 1.774 -6.039 1.00 65.25 657 MET A N 1
ATOM 5161 C CA . MET A 1 657 ? 30.237 0.755 -5.352 1.00 65.25 657 MET A CA 1
ATOM 5162 C C . MET A 1 657 ? 30.867 1.314 -4.073 1.00 65.25 657 MET A C 1
ATOM 5164 O O . MET A 1 657 ? 30.698 0.708 -3.014 1.00 65.25 657 MET A O 1
ATOM 5168 N N . ASN A 1 658 ? 31.485 2.497 -4.145 1.00 67.31 658 ASN A N 1
ATOM 5169 C CA . ASN A 1 658 ? 32.100 3.158 -2.991 1.00 67.31 658 ASN A CA 1
ATOM 5170 C C . ASN A 1 658 ? 31.078 3.398 -1.862 1.00 67.31 658 ASN A C 1
ATOM 5172 O O . ASN A 1 658 ? 31.297 2.964 -0.736 1.00 67.31 658 ASN A O 1
ATOM 5176 N N . ARG A 1 659 ? 29.903 3.966 -2.179 1.00 62.31 659 ARG A N 1
ATOM 5177 C CA . ARG A 1 659 ? 28.805 4.211 -1.213 1.00 62.31 659 ARG A CA 1
ATOM 5178 C C . ARG A 1 659 ? 28.163 2.952 -0.619 1.00 62.31 659 ARG A C 1
ATOM 5180 O O . ARG A 1 659 ? 27.308 3.069 0.252 1.00 62.31 659 ARG A O 1
ATOM 5187 N N . THR A 1 660 ? 28.481 1.764 -1.135 1.00 55.19 660 THR A N 1
ATOM 5188 C CA . THR A 1 660 ? 27.969 0.482 -0.612 1.00 55.19 660 THR A CA 1
ATOM 5189 C C . THR A 1 660 ? 29.001 -0.313 0.186 1.00 55.19 660 THR A C 1
ATOM 5191 O O . THR A 1 660 ? 28.670 -1.392 0.678 1.00 55.19 660 THR A O 1
ATOM 5194 N N . GLN A 1 661 ? 30.232 0.198 0.303 1.00 44.25 661 GLN A N 1
ATOM 5195 C CA . GLN A 1 661 ? 31.299 -0.374 1.134 1.00 44.25 661 GLN A CA 1
ATOM 5196 C C . GLN A 1 661 ? 31.498 0.382 2.462 1.00 44.25 661 GLN A C 1
ATOM 5198 O O . GLN A 1 661 ? 32.159 -0.150 3.354 1.00 44.25 661 GLN A O 1
ATOM 5203 N N . GLU A 1 662 ? 30.905 1.574 2.588 1.00 33.78 662 GLU A N 1
ATOM 5204 C CA . GLU A 1 662 ? 30.721 2.344 3.833 1.00 33.78 662 GLU A CA 1
ATOM 5205 C C . GLU A 1 662 ? 29.423 1.946 4.568 1.00 33.78 662 GLU A C 1
ATOM 5207 O O . GLU A 1 662 ? 29.460 1.899 5.820 1.00 33.78 662 GLU A O 1
#

Organism: NCBI:txid1934379

Sequence (662 aa):
MDPRHEQILHWIRTNEYIVKTDYVKPRKEGPALIDVPVRPVVDAAVGDDSSCSTASSSTDLPDILSGAADDPLIAITAEIERVFHDGRATWTRLVKEAESLPLHVLPTGCADPSIMLQDVPALPARLPEKRGALTGRPLWYVPDPEANRAGDEKPDPTSDHLDFQYSHGIRKHFQLCFSKPVGCRIHAAQPPLHDDGLQASQKGLAILTMKVAYAQHFLSPVATSTLQDTVCDMISLKLPAFASPALVRWLSALLSPTPGWCGDGNRPDFPPWAAFCSGPLRFRIVVPPEPFPLDQQPPSPPTSCQATKLLIELCTIYGFLDGPPCGLTPATAAFLAALALPFTRDDGQNPRFPKPGSMTPTRTSLPSKPATEPSRIRQYTADLRYYMAISMHPRSVGSVLWSIFWQPSVPANLVNPWLASISTVLTSTPNPTQLARVFLLRRPRVALWWVGLLLLGDLPTIHSRIALYLSTTEERWGFGSLARPDTAVAAWTGTPQSFLDDSSPNPYGAGKTDQKIARHDLLRHRYNFHLQDEMSVRLSWIPFGSIPRECVEPDLWPWLDRGHTREYVHWVWWIRQGRAKTGTRLHCDVQRGFRRDTGRFVEDVPDHLDVTRARGRRARHGSIKMEPSRASTSRMVSHSILALPGADSHPWVKDWMNRTQE

Radius of gyration: 28.93 Å; chains: 1; bounding box: 81×81×74 Å